Protein 4EYG (pdb70)

B-factor: mean 30.49, std 10.85, range [14.59, 88.32]

InterPro domains:
  IPR006311 Twin-arginine translocation pathway, signal sequence [PS51318] (1-27)
  IPR028081 Leucine-binding protein domain [PF13458] (31-367)
  IPR028082 Periplasmic binding protein-like I [SSF53822] (30-380)
  IPR051010 Branched-chain amino acid transport protein [PTHR30483] (6-379)

CATH classification: 3.40.50.2300 (+1 more: 3.40.50.2300)

Organism: Rhodopseudomonas palustris (strain BisB5) (NCBI:txid316057)

Nearest PDB structures (foldseek):
  3ukj-assembly1_A  TM=8.403E-01  e=2.204E-20  Rhodopseudomonas palustris HaA2
  3uk0-assembly1_A  TM=8.343E-01  e=1.217E-19  Rhodopseudomonas palustris BisB5
  7ylt-assembly2_D  TM=7.870E-01  e=9.537E-20  Variovorax paradoxus
  7ylt-assembly3_C  TM=7.802E-01  e=9.537E-20  Variovorax paradoxus
  4jb2-assembly1_A  TM=8.350E-01  e=3.717E-18  Rhodopseudomonas palustris CGA009

Secondary structure (DSSP, 8-state):
--EEEEEEEE---TTHHHHHHHHHHHHHHHHHH-SEETTEEEEEEEEE-TT-HHHHHHHHHIIIIIS--SEEEE-SSHHHHHHHHHHHHHHT--EE-----GGGGGG-TTEE-SS--HHHHHHHHHHHHHHTT--EEEEEEESSHHHHHHHHHHHHHHHHTT-EEEEEEEE-SSS---HHHHH---S-----EE--TT-TTT--HHHHTTGGGTT---EEETT--HHHHT--GGGTT-EEE---TT-----HHHHHHHHHHHSS-----HHHHHHHHHHHHHHHHTTT--SHHHHHH----EEETTEEEEE-TTT--EEEEEEEEEEEEETTEEEEEEEEEEEEE--TTT-/--EEEEEEEE---TTHHHHHHHHHHHHHHHHHH-SEETTEEEEEEEEE-TT-HHHHHHHHHHHHHTS--SEEEE-SSHHHHHHHHHHHHHHT--EE-----GGGGGG-TTEE-SS--HHHHHHHHHHHHHHTT--EEEEEEESSHHHHHHHHHHHHHHHHTT-EEEEEEEE-SSS---HHHHH---S-----EE--TT-TTT--HHHHTTGGGTT---EEETT--TTTTT--GGGTT-EEE---TT-----HHHHHHHHHHHSS-----HHHHHHHHHHHHHHHHTTT--SHHHHHH----EEETTEEEEE-TTT--EEEEEEEEEEEEETTEEEEEEEEEEEEE--TTT--

Structure (mmCIF, N/CA/C/O backbone):
data_4EYG
#
_entry.id   4EYG
#
_cell.length_a   46.871
_cell.length_b   130.541
_cell.length_c   70.388
_cell.angle_alpha   90.000
_cell.angle_beta   109.220
_cell.angle_gamma   90.000
#
_symmetry.space_group_name_H-M   'P 1 21 1'
#
loop_
_entity.id
_entity.type
_entity.pdbx_description
1 polymer 'Twin-arginine translocation pathway signal'
2 non-polymer 4-HYDROXY-3-METHOXYBENZOATE
3 non-polymer 1,2-ETHANEDIOL
4 non-polymer 'ISOPROPYL ALCOHOL'
5 water water
#
loop_
_atom_site.group_PDB
_atom_site.id
_atom_site.type_symbol
_atom_site.label_atom_id
_atom_site.label_alt_id
_atom_site.label_comp_id
_atom_site.label_asym_id
_atom_site.label_entity_id
_atom_site.label_seq_id
_atom_site.pdbx_PDB_ins_code
_atom_site.Cartn_x
_atom_site.Cartn_y
_atom_site.Cartn_z
_atom_site.occupancy
_atom_site.B_iso_or_equiv
_atom_site.auth_seq_id
_atom_site.auth_comp_id
_atom_site.auth_asym_id
_atom_site.auth_atom_id
_atom_site.pdbx_PDB_model_num
ATOM 1 N N . GLU A 1 4 ? -7.756 30.837 75.207 1.00 67.86 28 GLU A N 1
ATOM 2 C CA . GLU A 1 4 ? -8.094 29.809 76.238 1.00 74.71 28 GLU A CA 1
ATOM 3 C C . GLU A 1 4 ? -8.067 28.385 75.662 1.00 81.02 28 GLU A C 1
ATOM 4 O O . GLU A 1 4 ? -7.019 27.730 75.692 1.00 88.32 28 GLU A O 1
ATOM 10 N N . ASP A 1 5 ? -9.196 27.912 75.132 1.00 65.94 29 ASP A N 1
ATOM 11 C CA . ASP A 1 5 ? -9.292 26.548 74.611 1.00 62.00 29 ASP A CA 1
ATOM 12 C C . ASP A 1 5 ? -9.403 26.486 73.100 1.00 55.46 29 ASP A C 1
ATOM 13 O O . ASP A 1 5 ? -9.187 25.433 72.502 1.00 53.50 29 ASP A O 1
ATOM 18 N N . THR A 1 6 ? -9.755 27.605 72.484 1.00 47.88 30 THR A N 1
ATOM 19 C CA . THR A 1 6 ? -9.948 27.616 71.045 1.00 47.28 30 THR A CA 1
ATOM 20 C C . THR A 1 6 ? -8.962 28.570 70.389 1.00 45.18 30 THR A C 1
ATOM 21 O O . THR A 1 6 ? -8.462 29.492 71.021 1.00 46.51 30 THR A O 1
ATOM 25 N N . PHE A 1 7 ? -8.682 28.323 69.117 1.00 42.62 31 PHE A N 1
ATOM 26 C CA . PHE A 1 7 ? -7.816 29.179 68.321 1.00 37.96 31 PHE A CA 1
ATOM 27 C C . PHE A 1 7 ? -8.552 29.333 67.000 1.00 38.56 31 PHE A C 1
ATOM 28 O O . PHE A 1 7 ? -8.973 28.335 66.407 1.00 40.27 31 PHE A O 1
ATOM 36 N N . LYS A 1 8 ? -8.733 30.577 66.558 1.00 36.26 32 LYS A N 1
ATOM 37 C CA . LYS A 1 8 ? -9.523 30.852 65.355 1.00 33.69 32 LYS A CA 1
ATOM 38 C C . LYS A 1 8 ? -8.674 31.335 64.179 1.00 32.78 32 LYS A C 1
ATOM 39 O O . LYS A 1 8 ? -7.794 32.177 64.348 1.00 33.52 32 LYS A O 1
ATOM 45 N N . VAL A 1 9 ? -8.960 30.792 62.995 1.00 32.82 33 VAL A N 1
ATOM 46 C CA . VAL A 1 9 ? -8.352 31.234 61.740 1.00 30.64 33 VAL A CA 1
ATOM 47 C C . VAL A 1 9 ? -9.461 31.830 60.877 1.00 31.28 33 VAL A C 1
ATOM 48 O O . VAL A 1 9 ? -10.409 31.131 60.501 1.00 32.32 33 VAL A O 1
ATOM 52 N N . GLY A 1 10 ? -9.346 33.123 60.576 1.00 28.93 34 GLY A N 1
ATOM 53 C CA . GLY A 1 10 ? -10.274 33.794 59.668 1.00 26.76 34 GLY A CA 1
ATOM 54 C C . GLY A 1 10 ? -9.805 33.624 58.236 1.00 28.37 34 GLY A C 1
ATOM 55 O O . GLY A 1 10 ? -8.841 34.266 57.814 1.00 30.91 34 GLY A O 1
ATOM 56 N N . LEU A 1 11 ? -10.484 32.758 57.491 1.00 26.43 35 LEU A N 1
ATOM 57 C CA . LEU A 1 11 ? -10.062 32.404 56.132 1.00 27.60 35 LEU A CA 1
ATOM 58 C C . LEU A 1 11 ? -10.836 33.223 55.102 1.00 27.63 35 LEU A C 1
ATOM 59 O O . LEU A 1 11 ? -12.033 33.001 54.900 1.00 27.54 35 LEU A O 1
ATOM 64 N N . ILE A 1 12 ? -10.153 34.175 54.465 1.00 26.13 36 ILE A N 1
ATOM 65 C CA . ILE A 1 12 ? -10.791 35.095 53.518 1.00 25.25 36 ILE A CA 1
ATOM 66 C C . ILE A 1 12 ? -10.309 34.795 52.109 1.00 23.29 36 ILE A C 1
ATOM 67 O O . ILE A 1 12 ? -9.161 35.092 51.748 1.00 23.01 36 ILE A O 1
ATOM 72 N N . VAL A 1 13 ? -11.182 34.202 51.305 1.00 24.74 37 VAL A N 1
ATOM 73 C CA . VAL A 1 13 ? -10.774 33.734 49.972 1.00 22.90 37 VAL A CA 1
ATOM 74 C C . VAL A 1 13 ? -11.908 33.933 48.972 1.00 23.44 37 VAL A C 1
ATOM 75 O O . VAL A 1 13 ? -13.065 34.078 49.380 1.00 26.46 37 VAL A O 1
ATOM 79 N N . PRO A 1 14 ? -11.586 33.975 47.661 1.00 23.15 38 PRO A N 1
ATOM 80 C CA . PRO A 1 14 ? -12.666 34.071 46.677 1.00 24.82 38 PRO A CA 1
ATOM 81 C C . PRO A 1 14 ? -13.357 32.717 46.473 1.00 25.88 38 PRO A C 1
ATOM 82 O O . PRO A 1 14 ? -12.767 31.817 45.869 1.00 25.33 38 PRO A O 1
ATOM 94 N N . THR A 1 16 ? -16.477 32.834 45.083 1.00 30.55 40 THR A N 1
ATOM 95 C CA . THR A 1 16 ? -17.289 33.166 43.916 1.00 29.74 40 THR A CA 1
ATOM 96 C C . THR A 1 16 ? -16.498 34.140 43.041 1.00 27.87 40 THR A C 1
ATOM 97 O O . THR A 1 16 ? -15.456 34.651 43.457 1.00 28.66 40 THR A O 1
ATOM 101 N N . GLY A 1 17 ? -16.988 34.382 41.829 1.00 28.58 41 GLY A N 1
ATOM 102 C CA . GLY A 1 17 ? -16.334 35.301 40.899 1.00 27.39 41 GLY A CA 1
ATOM 103 C C . GLY A 1 17 ? -15.179 34.641 40.159 1.00 27.97 41 GLY A C 1
ATOM 104 O O . GLY A 1 17 ? -14.992 33.423 40.237 1.00 25.68 41 GLY A O 1
ATOM 105 N N . GLY A 1 18 ? -14.402 35.454 39.448 1.00 27.93 42 GLY A N 1
ATOM 106 C CA . GLY A 1 18 ? -13.327 34.971 38.568 1.00 24.97 42 GLY A CA 1
ATOM 107 C C . GLY A 1 18 ? -12.275 34.092 39.218 1.00 24.88 42 GLY A C 1
ATOM 108 O O . GLY A 1 18 ? -11.688 33.233 38.557 1.00 24.81 42 GLY A O 1
ATOM 109 N N . GLN A 1 19 ? -12.020 34.296 40.508 1.00 25.14 43 GLN A N 1
ATOM 110 C CA . GLN A 1 19 ? -11.002 33.489 41.202 1.00 23.83 43 GLN A CA 1
ATOM 111 C C . GLN A 1 19 ? -11.597 32.447 42.143 1.00 24.36 43 GLN A C 1
ATOM 112 O O . GLN A 1 19 ? -10.936 32.008 43.085 1.00 25.28 43 GLN A O 1
ATOM 118 N N . ALA A 1 20 ? -12.841 32.050 41.876 1.00 22.94 44 ALA A N 1
ATOM 119 C CA . ALA A 1 20 ? -13.507 31.026 42.674 1.00 24.17 44 ALA A CA 1
ATOM 120 C C . ALA A 1 20 ? -12.680 29.733 42.768 1.00 22.91 44 ALA A C 1
ATOM 121 O O . ALA A 1 20 ? -12.682 29.073 43.809 1.00 25.47 44 ALA A O 1
ATOM 123 N N . SER A 1 21 ? -11.973 29.371 41.696 1.00 22.81 45 SER A N 1
ATOM 124 C CA . SER A 1 21 ? -11.194 28.118 41.704 1.00 22.22 45 SER A CA 1
ATOM 125 C C . SER A 1 21 ? -10.052 28.147 42.732 1.00 23.16 45 SER A C 1
ATOM 126 O O . SER A 1 21 ? -9.666 27.096 43.264 1.00 24.32 45 SER A O 1
ATOM 129 N N . THR A 1 22 ? -9.518 29.344 43.000 1.00 22.07 46 THR A N 1
ATOM 130 C CA . THR A 1 22 ? -8.480 29.550 44.033 1.00 22.42 46 THR A CA 1
ATOM 131 C C . THR A 1 22 ? -9.040 29.332 45.441 1.00 22.77 46 THR A C 1
ATOM 132 O O . THR A 1 22 ? -8.456 28.600 46.253 1.00 21.91 46 THR A O 1
ATOM 136 N N . GLY A 1 23 ? -10.173 29.959 45.738 1.00 23.51 47 GLY A N 1
ATOM 137 C CA . GLY A 1 23 ? -10.783 29.801 47.067 1.00 22.58 47 GLY A CA 1
ATOM 138 C C . GLY A 1 23 ? -11.241 28.376 47.297 1.00 23.73 47 GLY A C 1
ATOM 139 O O . GLY A 1 23 ? -11.113 27.838 48.410 1.00 24.78 47 GLY A O 1
ATOM 140 N N . LYS A 1 24 ? -11.768 27.755 46.243 1.00 23.83 48 LYS A N 1
ATOM 141 C CA . LYS A 1 24 ? -12.199 26.353 46.327 1.00 25.96 48 LYS A CA 1
ATOM 142 C C . LYS A 1 24 ? -11.021 25.456 46.747 1.00 25.24 48 LYS A C 1
ATOM 143 O O . LYS A 1 24 ? -11.139 24.639 47.670 1.00 24.98 48 LYS A O 1
ATOM 149 N N . GLN A 1 25 ? -9.882 25.635 46.086 1.00 22.91 49 GLN A N 1
ATOM 150 C CA . GLN A 1 25 ? -8.712 24.799 46.359 1.00 23.12 49 GLN A CA 1
ATOM 151 C C . GLN A 1 25 ? -8.166 25.019 47.749 1.00 22.62 49 GLN A C 1
ATOM 152 O O . GLN A 1 25 ? -7.772 24.057 48.407 1.00 22.35 49 GLN A O 1
ATOM 158 N N . ILE A 1 26 ? -8.130 26.281 48.186 1.00 23.96 50 ILE A N 1
ATOM 159 C CA . ILE A 1 26 ? -7.580 26.617 49.502 1.00 22.64 50 ILE A CA 1
ATOM 160 C C . ILE A 1 26 ? -8.474 26.065 50.613 1.00 23.57 50 ILE A C 1
ATOM 161 O O . ILE A 1 26 ? -7.979 25.408 51.544 1.00 24.19 50 ILE A O 1
ATOM 166 N N . ASP A 1 27 ? -9.784 26.307 50.500 1.00 23.75 51 ASP A N 1
ATOM 167 C CA . ASP A 1 27 ? -10.762 25.748 51.439 1.00 25.34 51 ASP A CA 1
ATOM 168 C C . ASP A 1 27 ? -10.661 24.212 51.493 1.00 23.76 51 ASP A C 1
ATOM 169 O O . ASP A 1 27 ? -10.616 23.628 52.581 1.00 24.85 51 ASP A O 1
ATOM 174 N N . ASN A 1 28 ? -10.604 23.570 50.323 1.00 23.81 52 ASN A N 1
ATOM 175 C CA . ASN A 1 28 ? -10.472 22.110 50.229 1.00 25.71 52 ASN A CA 1
ATOM 176 C C . ASN A 1 28 ? -9.196 21.596 50.889 1.00 25.89 52 ASN A C 1
ATOM 177 O O . ASN A 1 28 ? -9.239 20.661 51.702 1.00 27.07 52 ASN A O 1
ATOM 182 N N . ALA A 1 29 ? -8.064 22.211 50.544 1.00 22.81 53 ALA A N 1
ATOM 183 C CA . ALA A 1 29 ? -6.778 21.780 51.092 1.00 24.44 53 ALA A CA 1
ATOM 184 C C . ALA A 1 29 ? -6.724 21.887 52.611 1.00 25.22 53 ALA A C 1
ATOM 185 O O . ALA A 1 29 ? -6.148 21.023 53.276 1.00 24.15 53 ALA A O 1
ATOM 187 N N . ILE A 1 30 ? -7.337 22.928 53.166 1.00 23.18 54 ILE A N 1
ATOM 188 C CA . ILE A 1 30 ? -7.338 23.099 54.625 1.00 26.00 54 ILE A CA 1
ATOM 189 C C . ILE A 1 30 ? -8.244 22.064 55.288 1.00 25.75 54 ILE A C 1
ATOM 190 O O . ILE A 1 30 ? -7.896 21.488 56.319 1.00 26.64 54 ILE A O 1
ATOM 195 N N . LYS A 1 31 ? -9.395 21.814 54.674 1.00 27.19 55 LYS A N 1
ATOM 196 C CA . LYS A 1 31 ? -10.262 20.728 55.102 1.00 28.19 55 LYS A CA 1
ATOM 197 C C . LYS A 1 31 ? -9.501 19.393 55.085 1.00 28.30 55 LYS A C 1
ATOM 198 O O . LYS A 1 31 ? -9.592 18.600 56.038 1.00 30.36 55 LYS A O 1
ATOM 204 N N . LEU A 1 32 ? -8.740 19.152 54.017 1.00 27.00 56 LEU A N 1
ATOM 205 C CA . LEU A 1 32 ? -7.987 17.896 53.892 1.00 27.52 56 LEU A CA 1
ATOM 206 C C . LEU A 1 32 ? -6.937 17.809 54.986 1.00 27.28 56 LEU A C 1
ATOM 207 O O . LEU A 1 32 ? -6.779 16.764 55.613 1.00 27.24 56 LEU A O 1
ATOM 212 N N . TYR A 1 33 ? -6.224 18.916 55.204 1.00 27.57 57 TYR A N 1
ATOM 213 C CA . TYR A 1 33 ? -5.207 18.967 56.238 1.00 25.57 57 TYR A CA 1
ATOM 214 C C . TYR A 1 33 ? -5.784 18.596 57.604 1.00 27.18 57 TYR A C 1
ATOM 215 O O . TYR A 1 33 ? -5.209 17.774 58.319 1.00 27.76 57 TYR A O 1
ATOM 224 N N . ILE A 1 34 ? -6.915 19.203 57.968 1.00 27.06 58 ILE A N 1
ATOM 225 C CA . ILE A 1 34 ? -7.530 18.959 59.288 1.00 30.58 58 ILE A CA 1
ATOM 226 C C . ILE A 1 34 ? -8.037 17.511 59.394 1.00 31.20 58 ILE A C 1
ATOM 227 O O . ILE A 1 34 ? -7.873 16.850 60.433 1.00 31.90 58 ILE A O 1
ATOM 232 N N . LYS A 1 35 ? -8.630 17.013 58.310 1.00 30.02 59 LYS A N 1
ATOM 233 C CA . LYS A 1 35 ? -9.022 15.606 58.221 1.00 33.08 59 LYS A CA 1
ATOM 234 C C . LYS A 1 35 ? -7.813 14.685 58.462 1.00 32.16 59 LYS A C 1
ATOM 235 O O . LYS A 1 35 ? -7.931 13.652 59.129 1.00 29.26 59 LYS A O 1
ATOM 241 N N . LYS A 1 3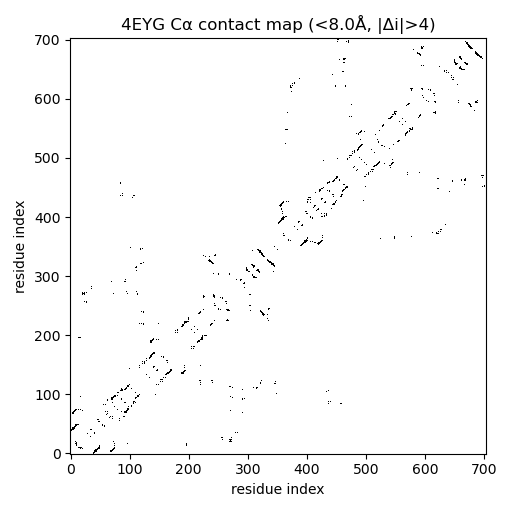6 ? -6.645 15.068 57.949 1.00 30.93 60 LYS A N 1
ATOM 242 C CA . LYS A 1 36 ? -5.476 14.189 58.056 1.00 32.01 60 LYS A CA 1
ATOM 243 C C . LYS A 1 36 ? -4.648 14.394 59.333 1.00 31.56 60 LYS A C 1
ATOM 244 O O . LYS A 1 36 ? -3.955 13.471 59.763 1.00 35.07 60 LYS A O 1
ATOM 250 N N . HIS A 1 37 ? -4.750 15.573 59.951 1.00 30.33 61 HIS A N 1
ATOM 251 C CA . HIS A 1 37 ? -3.932 15.917 61.131 1.00 32.41 61 HIS A CA 1
ATOM 252 C C . HIS A 1 37 ? -4.717 16.156 62.392 1.00 32.63 61 HIS A C 1
ATOM 253 O O . HIS A 1 37 ? -4.135 16.273 63.468 1.00 34.93 61 HIS A O 1
ATOM 260 N N . GLY A 1 38 ? -6.041 16.227 62.281 1.00 34.79 62 GLY A N 1
ATOM 261 C CA . GLY A 1 38 ? -6.900 16.561 63.421 1.00 34.97 62 GLY A CA 1
ATOM 262 C C . GLY A 1 38 ? -7.057 18.062 63.568 1.00 37.10 62 GLY A C 1
ATOM 263 O O . GLY A 1 38 ? -6.435 18.827 62.835 1.00 37.25 62 GLY A O 1
ATOM 264 N N . ASP A 1 39 ? -7.880 18.494 64.520 1.00 39.06 63 ASP A N 1
ATOM 265 C CA . ASP A 1 39 ? -8.134 19.930 64.698 1.00 42.71 63 ASP A CA 1
ATOM 266 C C . ASP A 1 39 ? -7.607 20.482 66.030 1.00 41.80 63 ASP A C 1
ATOM 267 O O . ASP A 1 39 ? -8.016 21.559 66.460 1.00 40.71 63 ASP A O 1
ATOM 272 N N . THR A 1 40 ? -6.710 19.747 66.680 1.00 40.94 64 THR A N 1
ATOM 273 C CA . THR A 1 40 ? -6.225 20.138 68.002 1.00 39.59 64 THR A CA 1
ATOM 274 C C . THR A 1 40 ? -4.704 20.192 68.057 1.00 42.79 64 THR A C 1
ATOM 275 O O . THR A 1 40 ? -4.026 19.268 67.615 1.00 43.38 64 THR A O 1
ATOM 279 N N . VAL A 1 41 ? -4.180 21.282 68.613 1.00 40.21 65 VAL A N 1
ATOM 280 C CA . VAL A 1 41 ? -2.736 21.476 68.728 1.00 46.45 65 VAL A CA 1
ATOM 281 C C . VAL A 1 41 ? -2.403 22.281 69.990 1.00 46.72 65 VAL A C 1
ATOM 282 O O . VAL A 1 41 ? -3.022 23.315 70.262 1.00 47.50 65 VAL A O 1
ATOM 286 N N . ALA A 1 42 ? -1.434 21.780 70.759 1.00 46.45 66 ALA A N 1
ATOM 287 C CA . ALA A 1 42 ? -1.002 22.391 72.020 1.00 47.69 66 ALA A CA 1
ATOM 288 C C . ALA A 1 42 ? -2.178 22.801 72.909 1.00 47.89 66 ALA A C 1
ATOM 289 O O . ALA A 1 42 ? -2.199 23.905 73.449 1.00 53.75 66 ALA A O 1
ATOM 291 N N . GLY A 1 43 ? -3.162 21.912 73.037 1.00 45.36 67 GLY A N 1
ATOM 292 C CA . GLY A 1 43 ? -4.325 22.143 73.897 1.00 43.65 67 GLY A CA 1
ATOM 293 C C . GLY A 1 43 ? -5.384 23.080 73.343 1.00 45.29 67 GLY A C 1
ATOM 294 O O . GLY A 1 43 ? -6.350 23.391 74.037 1.00 49.60 67 GLY A O 1
ATOM 295 N N . LYS A 1 44 ? -5.210 23.526 72.099 1.00 43.80 68 LYS A N 1
ATOM 296 C CA . LYS A 1 44 ? -6.150 24.450 71.450 1.00 44.71 68 LYS A CA 1
ATOM 297 C C . LYS A 1 44 ? -6.944 23.774 70.339 1.00 42.07 68 LYS A C 1
ATOM 298 O O . LYS A 1 44 ? -6.373 23.066 69.511 1.00 43.04 68 LYS A O 1
ATOM 304 N N . LYS A 1 45 ? -8.254 24.005 70.314 1.00 41.38 69 LYS A N 1
ATOM 305 C CA . LYS A 1 45 ? -9.085 23.536 69.210 1.00 41.71 69 LYS A CA 1
ATOM 306 C C . LYS A 1 45 ? -9.086 24.587 68.112 1.00 41.54 69 LYS A C 1
ATOM 307 O O . LYS A 1 45 ? -9.516 25.716 68.342 1.00 41.18 69 LYS A O 1
ATOM 313 N N . ILE A 1 46 ? -8.608 24.217 66.924 1.00 40.28 70 ILE A N 1
ATOM 314 C CA . ILE A 1 46 ? -8.560 25.141 65.782 1.00 39.22 70 ILE A CA 1
ATOM 315 C C . ILE A 1 46 ? -9.934 25.241 65.133 1.00 38.02 70 ILE A C 1
ATOM 316 O O . ILE A 1 46 ? -10.523 24.226 64.767 1.00 40.95 70 ILE A O 1
ATOM 321 N N . GLU A 1 47 ? -10.448 26.463 65.018 1.00 39.75 71 GLU A N 1
ATOM 322 C CA . GLU A 1 47 ? -11.658 26.723 64.249 1.00 37.06 71 GLU A CA 1
ATOM 323 C C . GLU A 1 47 ? -11.314 27.541 63.004 1.00 35.92 71 GLU A C 1
ATOM 324 O O . GLU A 1 47 ? -10.619 28.556 63.091 1.00 38.46 71 GLU A O 1
ATOM 330 N N . VAL A 1 48 ? -11.787 27.092 61.845 1.00 36.58 72 VAL A N 1
ATOM 331 C CA . VAL A 1 48 ? -11.603 27.851 60.602 1.00 33.17 72 VAL A CA 1
ATOM 332 C C . VAL A 1 48 ? -12.935 28.485 60.216 1.00 34.01 72 VAL A C 1
ATOM 333 O O . VAL A 1 48 ? -13.926 27.783 60.024 1.00 38.13 72 VAL A O 1
ATOM 337 N N . ILE A 1 49 ? -12.955 29.816 60.146 1.00 31.58 73 ILE A N 1
ATOM 338 C CA . ILE A 1 49 ? -14.146 30.582 59.752 1.00 32.85 73 ILE A CA 1
ATOM 339 C C . ILE A 1 49 ? -13.926 31.045 58.313 1.00 31.84 73 ILE A C 1
ATOM 340 O O . ILE A 1 49 ? -13.031 31.847 58.051 1.00 30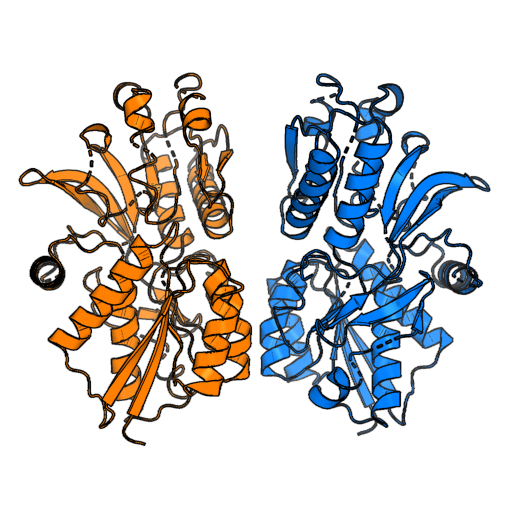.42 73 ILE A O 1
ATOM 345 N N . LEU A 1 50 ? -14.726 30.517 57.386 1.00 31.44 74 LEU A N 1
ATOM 346 C CA . LEU A 1 50 ? -14.623 30.863 55.965 1.00 31.75 74 LEU A CA 1
ATOM 347 C C . LEU A 1 50 ? -15.460 32.091 55.624 1.00 31.78 74 LEU A C 1
ATOM 348 O O . LEU A 1 50 ? -16.630 32.151 55.978 1.00 32.09 74 LEU A O 1
ATOM 353 N N . LYS A 1 51 ? -14.855 33.059 54.932 1.00 30.38 75 LYS A N 1
ATOM 354 C CA . LYS A 1 51 ? -15.572 34.226 54.397 1.00 30.30 75 LYS A CA 1
ATOM 355 C C . LYS A 1 51 ? -15.183 34.449 52.937 1.00 28.22 75 LYS A C 1
ATOM 356 O O . LYS A 1 51 ? -13.998 34.446 52.588 1.00 28.89 75 LYS A O 1
ATOM 362 N N . ASP A 1 52 ? -16.187 34.633 52.088 1.00 27.25 76 ASP A N 1
ATOM 363 C CA . ASP A 1 52 ? -15.966 34.789 50.657 1.00 27.68 76 ASP A CA 1
ATOM 364 C C . ASP A 1 52 ? -15.881 36.280 50.342 1.00 26.76 76 ASP A C 1
ATOM 365 O O . ASP A 1 52 ? -16.841 37.013 50.571 1.00 28.86 76 ASP A O 1
ATOM 370 N N . ASP A 1 53 ? -14.719 36.742 49.873 1.00 26.99 77 ASP A N 1
ATOM 371 C CA . ASP A 1 53 ? -14.564 38.155 49.496 1.00 27.16 77 ASP A CA 1
ATOM 372 C C . ASP A 1 53 ? -14.779 38.370 48.009 1.00 28.00 77 ASP A C 1
ATOM 373 O O . ASP A 1 53 ? -14.752 39.504 47.534 1.00 29.24 77 ASP A O 1
ATOM 378 N N . ALA A 1 54 ? -14.968 37.273 47.277 1.00 27.21 78 ALA A N 1
ATOM 379 C CA . ALA A 1 54 ? -15.083 37.300 45.811 1.00 28.78 78 ALA A CA 1
ATOM 380 C C . ALA A 1 54 ? -13.898 38.005 45.118 1.00 28.73 78 ALA A C 1
ATOM 381 O O . ALA A 1 54 ? -14.032 38.484 43.994 1.00 27.23 78 ALA A O 1
ATOM 383 N N . ALA A 1 55 ? -12.741 38.053 45.791 1.00 27.26 79 ALA A N 1
ATOM 384 C CA . ALA A 1 55 ? -11.534 38.729 45.285 1.00 26.63 79 ALA A CA 1
ATOM 385 C C . ALA A 1 55 ? -11.731 40.244 45.074 1.00 28.87 79 ALA A C 1
ATOM 386 O O . ALA A 1 55 ? -11.026 40.871 44.274 1.00 27.89 79 ALA A O 1
ATOM 388 N N . ILE A 1 56 ? -12.698 40.813 45.795 1.00 26.38 80 ILE A N 1
ATOM 389 C CA . ILE A 1 56 ? -12.967 42.238 45.772 1.00 27.80 80 ILE A CA 1
ATOM 390 C C . ILE A 1 56 ? -12.325 42.856 47.021 1.00 28.20 80 ILE A C 1
ATOM 391 O O . ILE A 1 56 ? -12.731 42.540 48.143 1.00 30.30 80 ILE A O 1
ATOM 396 N N . PRO A 1 57 ? -11.304 43.719 46.832 1.00 29.19 81 PRO A N 1
ATOM 397 C CA . PRO A 1 57 ? -10.519 44.230 47.964 1.00 28.83 81 PRO A CA 1
ATOM 398 C C . PRO A 1 57 ? -11.352 44.945 49.036 1.00 30.72 81 PRO A C 1
ATOM 399 O O . PRO A 1 57 ? -11.043 44.800 50.220 1.00 29.05 81 PRO A O 1
ATOM 403 N N . ASP A 1 58 ? -12.402 45.679 48.638 1.00 33.50 82 ASP A N 1
ATOM 404 C CA . ASP A 1 58 ? -13.318 46.308 49.610 1.00 36.77 82 ASP A CA 1
ATOM 405 C C . ASP A 1 58 ? -13.945 45.276 50.547 1.00 33.10 82 ASP A C 1
ATOM 406 O O . ASP A 1 58 ? -14.077 45.524 51.751 1.00 32.09 82 ASP A O 1
ATOM 411 N N . ASN A 1 59 ? -14.329 44.129 49.987 1.00 31.20 83 ASN A N 1
ATOM 412 C CA . ASN A 1 59 ? -14.877 43.026 50.775 1.00 33.04 83 ASN A CA 1
ATOM 413 C C . ASN A 1 59 ? -13.827 42.434 51.691 1.00 30.18 83 ASN A C 1
ATOM 414 O O . ASN A 1 59 ? -14.111 42.151 52.851 1.00 30.08 83 ASN A O 1
ATOM 419 N N . THR A 1 60 ? -12.614 42.251 51.168 1.00 29.07 84 THR A N 1
ATOM 420 C CA . THR A 1 60 ? -11.525 41.678 51.954 1.00 28.62 84 THR A CA 1
ATOM 421 C C . THR A 1 60 ? -11.304 42.500 53.232 1.00 30.12 84 THR A C 1
ATOM 422 O O . THR A 1 60 ? -11.203 41.946 54.332 1.00 32.76 84 THR A O 1
ATOM 426 N N . LYS A 1 61 ? -11.245 43.819 53.077 1.00 30.34 85 LYS A N 1
ATOM 427 C CA . LYS A 1 61 ? -11.038 44.729 54.204 1.00 31.63 85 LYS A CA 1
ATOM 428 C C . LYS A 1 61 ? -12.159 44.652 55.255 1.00 32.03 85 LYS A C 1
ATOM 429 O O . LYS A 1 61 ? -11.879 44.549 56.463 1.00 33.54 85 LYS A O 1
ATOM 435 N N . ARG A 1 62 ? -13.416 44.706 54.796 1.00 31.76 86 ARG A N 1
ATOM 436 C CA . ARG A 1 62 ? -14.589 44.625 55.688 1.00 34.61 86 ARG A CA 1
ATOM 437 C C . ARG A 1 62 ? -14.645 43.261 56.381 1.00 34.09 86 ARG A C 1
ATOM 438 O O . ARG A 1 62 ? -14.919 43.185 57.580 1.00 37.24 86 ARG A O 1
ATOM 446 N N . LEU A 1 63 ? -14.369 42.190 55.633 1.00 32.96 87 LEU A N 1
ATOM 447 C CA . LEU A 1 63 ? -14.389 40.853 56.220 1.00 35.05 87 LEU A CA 1
ATOM 448 C C . LEU A 1 63 ? -13.266 40.653 57.243 1.00 34.03 87 LEU A C 1
ATOM 449 O O . LEU A 1 63 ? -13.489 40.051 58.304 1.00 33.09 87 LEU A O 1
ATOM 454 N N . ALA A 1 64 ? -12.080 41.185 56.941 1.00 30.28 88 ALA A N 1
ATOM 455 C CA . ALA A 1 64 ? -10.955 41.128 57.873 1.00 32.19 88 ALA A CA 1
ATOM 456 C C . ALA A 1 64 ? -11.235 41.876 59.189 1.00 34.08 88 ALA A C 1
ATOM 457 O O . ALA A 1 64 ? -10.881 41.397 60.284 1.00 33.05 88 ALA A O 1
ATOM 459 N N . GLN A 1 65 ? -11.881 43.037 59.084 1.00 32.10 89 GLN A N 1
ATOM 460 C CA . GLN A 1 65 ? -12.260 43.807 60.267 1.00 34.39 89 GLN A CA 1
ATOM 461 C C . GLN A 1 65 ? -13.276 43.020 61.099 1.00 35.06 89 GLN A C 1
ATOM 462 O O . GLN A 1 65 ? -13.141 42.933 62.323 1.00 34.70 89 GLN A O 1
ATOM 468 N N . GLU A 1 66 ? -14.262 42.416 60.435 1.00 33.95 90 GLU A N 1
ATOM 469 C CA . GLU A 1 66 ? -15.293 41.635 61.130 1.00 38.81 90 GLU A CA 1
ATOM 470 C C . GLU A 1 66 ? -14.696 40.437 61.886 1.00 38.03 90 GLU A C 1
ATOM 471 O O . GLU A 1 66 ? -15.047 40.187 63.045 1.00 37.41 90 GLU A O 1
ATOM 477 N N . LEU A 1 67 ? -13.783 39.723 61.225 1.00 33.41 91 LEU A N 1
ATOM 478 C CA . LEU A 1 67 ? -13.120 38.552 61.800 1.00 34.64 91 LEU A CA 1
ATOM 479 C C . LEU A 1 67 ? -12.232 38.913 62.990 1.00 37.21 91 LEU A C 1
ATOM 480 O O . LEU A 1 67 ? -12.265 38.242 64.028 1.00 37.22 91 LEU A O 1
ATOM 485 N N . ILE A 1 68 ? -11.448 39.977 62.835 1.00 34.72 92 ILE A N 1
ATOM 486 C CA . ILE A 1 68 ? -10.565 40.439 63.902 1.00 36.77 92 ILE A CA 1
ATOM 487 C C . ILE A 1 68 ? -11.341 41.028 65.087 1.00 40.41 92 ILE A C 1
ATOM 488 O O . ILE A 1 68 ? -11.078 40.659 66.227 1.00 41.31 92 ILE A O 1
ATOM 493 N N . VAL A 1 69 ? -12.301 41.915 64.815 1.00 39.64 93 VAL A N 1
ATOM 494 C CA . VAL A 1 69 ? -13.012 42.641 65.872 1.00 42.86 93 VAL A CA 1
ATOM 495 C C . VAL A 1 69 ? -14.203 41.882 66.463 1.00 45.09 93 VAL A C 1
ATOM 496 O O . VAL A 1 69 ? -14.334 41.789 67.685 1.00 49.30 93 VAL A O 1
ATOM 500 N N . ASN A 1 70 ? -15.068 41.341 65.610 1.00 43.44 94 ASN A N 1
ATOM 501 C CA . ASN A 1 70 ? -16.247 40.629 66.106 1.00 47.65 94 ASN A CA 1
ATOM 502 C C . ASN A 1 70 ? -15.967 39.181 66.485 1.00 45.60 94 ASN A C 1
ATOM 503 O O . ASN A 1 70 ? -16.383 38.728 67.551 1.00 50.36 94 ASN A O 1
ATOM 508 N N . ASP A 1 71 ? -15.261 38.462 65.615 1.00 42.94 95 ASP A N 1
ATOM 509 C CA . ASP A 1 71 ? -15.005 37.040 65.834 1.00 43.58 95 ASP A CA 1
ATOM 510 C C . ASP A 1 71 ? -13.735 36.781 66.645 1.00 43.32 95 ASP A C 1
ATOM 511 O O . ASP A 1 71 ? -13.511 35.664 67.102 1.00 42.91 95 ASP A O 1
ATOM 516 N N . LYS A 1 72 ? -12.924 37.825 66.830 1.00 41.45 96 LYS A N 1
ATOM 517 C CA . LYS A 1 72 ? -11.689 37.754 67.623 1.00 39.90 96 LYS A CA 1
ATOM 518 C C . LYS A 1 72 ? -10.709 36.683 67.126 1.00 37.63 96 LYS A C 1
ATOM 519 O O . LYS A 1 72 ? -10.140 35.951 67.935 1.00 38.17 96 LYS A O 1
ATOM 525 N N . VAL A 1 73 ? -10.516 36.576 65.814 1.00 34.63 97 VAL A N 1
ATOM 526 C CA . VAL A 1 73 ? -9.612 35.546 65.274 1.00 35.34 97 VAL A CA 1
ATOM 527 C C . VAL A 1 73 ? -8.161 35.819 65.671 1.00 34.22 97 VAL A C 1
ATOM 528 O O . VAL A 1 73 ? -7.777 36.965 65.919 1.00 35.60 97 VAL A O 1
ATOM 532 N N . ASN A 1 74 ? -7.365 34.759 65.729 1.00 31.91 98 ASN A N 1
ATOM 533 C CA . ASN A 1 74 ? -5.960 34.869 66.085 1.00 32.65 98 ASN A CA 1
ATOM 534 C C . ASN A 1 74 ? -5.077 35.065 64.852 1.00 29.67 98 ASN A C 1
ATOM 535 O O . ASN A 1 74 ? -3.965 35.587 64.949 1.00 29.82 98 ASN A O 1
ATOM 540 N N . VAL A 1 75 ? -5.583 34.641 63.700 1.00 26.35 99 VAL A N 1
ATOM 541 C CA . VAL A 1 75 ? -4.849 34.704 62.438 1.00 27.14 99 VAL A CA 1
ATOM 542 C C . VAL A 1 75 ? -5.873 34.981 61.350 1.00 26.12 99 VAL A C 1
ATOM 543 O O . VAL A 1 75 ? -7.018 34.548 61.459 1.00 29.34 99 VAL A O 1
ATOM 547 N N . ILE A 1 76 ? -5.480 35.744 60.330 1.00 26.05 100 ILE A N 1
ATOM 548 C CA . ILE A 1 76 ? -6.245 35.819 59.093 1.00 24.97 100 ILE A CA 1
ATOM 549 C C . ILE A 1 76 ? -5.432 35.171 57.964 1.00 25.39 100 ILE A C 1
ATOM 550 O O . ILE A 1 76 ? -4.189 35.216 57.953 1.00 25.03 100 ILE A O 1
ATOM 555 N N . ALA A 1 77 ? -6.128 34.530 57.033 1.00 22.28 101 ALA A N 1
ATOM 556 C CA . ALA A 1 77 ? -5.443 33.731 56.030 1.00 21.74 101 ALA A CA 1
ATOM 557 C C . ALA A 1 77 ? -6.192 33.734 54.709 1.00 23.86 101 ALA A C 1
ATOM 558 O O . ALA A 1 77 ? -7.413 33.997 54.665 1.00 25.73 101 ALA A O 1
ATOM 560 N N . GLY A 1 78 ? -5.454 33.436 53.641 1.00 20.90 102 GLY A N 1
ATOM 561 C CA . GLY A 1 78 ? -6.015 33.232 52.312 1.00 23.00 102 GLY A CA 1
ATOM 562 C C . GLY A 1 78 ? -5.423 34.233 51.343 1.00 22.23 102 GLY A C 1
ATOM 563 O O . GLY A 1 78 ? -4.234 34.155 51.015 1.00 20.84 102 GLY A O 1
ATOM 564 N N . PHE A 1 79 ? -6.263 35.177 50.909 1.00 22.81 103 PHE A N 1
ATOM 565 C CA . PHE A 1 79 ? -5.864 36.308 50.041 1.00 23.21 103 PHE A CA 1
ATOM 566 C C . PHE A 1 79 ? -5.547 35.895 48.605 1.00 22.29 103 PHE A C 1
ATOM 567 O O . PHE A 1 79 ? -4.383 35.751 48.201 1.00 21.82 103 PHE A O 1
ATOM 575 N N . GLY A 1 80 ? -6.627 35.725 47.845 1.00 22.03 104 GLY A N 1
ATOM 576 C CA . GLY A 1 80 ? -6.585 35.109 46.522 1.00 22.91 104 GLY A CA 1
ATOM 577 C C . GLY A 1 80 ? -5.873 35.917 45.458 1.00 23.97 104 GLY A C 1
ATOM 578 O O . GLY A 1 80 ? -5.343 35.351 44.499 1.00 24.35 104 GLY A O 1
ATOM 579 N N . ILE A 1 81 ? -5.895 37.242 45.602 1.00 23.95 105 ILE A N 1
ATOM 580 C CA . ILE A 1 81 ? -5.206 38.137 44.676 1.00 21.93 105 ILE A CA 1
ATOM 581 C C . ILE A 1 81 ? -4.420 39.173 45.472 1.00 21.79 105 ILE A C 1
ATOM 582 O O . ILE A 1 81 ? -4.708 39.409 46.662 1.00 21.14 105 ILE A O 1
ATOM 587 N N . THR A 1 82 ? -3.422 39.768 44.824 1.00 21.64 106 THR A N 1
ATOM 588 C CA . THR A 1 82 ? -2.558 40.765 45.458 1.00 21.84 106 THR A CA 1
ATOM 589 C C . THR A 1 82 ? -3.339 41.911 46.145 1.00 21.07 106 THR A C 1
ATOM 590 O O . THR A 1 82 ? -3.086 42.214 47.322 1.00 21.39 106 THR A O 1
ATOM 594 N N . PRO A 1 83 ? -4.308 42.523 45.442 1.00 21.23 107 PRO A N 1
ATOM 595 C CA . PRO A 1 83 ? -5.069 43.596 46.096 1.00 24.48 107 PRO A CA 1
ATOM 596 C C . PRO A 1 83 ? -5.766 43.168 47.404 1.00 24.77 107 PRO A C 1
ATOM 597 O O . PRO A 1 83 ? -5.907 43.989 48.315 1.00 25.87 107 PRO A O 1
ATOM 601 N N . ALA A 1 84 ? -6.195 41.904 47.492 1.00 25.47 108 ALA A N 1
ATOM 602 C CA . ALA A 1 84 ? -6.845 41.401 48.704 1.00 24.57 108 ALA A CA 1
ATOM 603 C C . ALA A 1 84 ? -5.849 41.346 49.861 1.00 23.38 108 ALA A C 1
ATOM 604 O O . ALA A 1 84 ? -6.155 41.806 50.960 1.00 23.15 108 ALA A O 1
ATOM 606 N N . ALA A 1 85 ? -4.657 40.806 49.601 1.00 23.86 109 ALA A N 1
ATOM 607 C CA . ALA A 1 85 ? -3.585 40.769 50.606 1.00 23.18 109 ALA A CA 1
ATOM 608 C C . ALA A 1 85 ? -3.238 42.179 51.073 1.00 22.83 109 ALA A C 1
ATOM 609 O O . ALA A 1 85 ? -3.032 42.413 52.260 1.00 25.00 109 ALA A O 1
ATOM 611 N N . LEU A 1 86 ? -3.178 43.115 50.128 1.00 23.07 110 LEU A N 1
ATOM 612 C CA . LEU A 1 86 ? -2.808 44.504 50.439 1.00 24.64 110 LEU A CA 1
ATOM 613 C C . LEU A 1 86 ? -3.895 45.224 51.233 1.00 25.11 110 LEU A C 1
ATOM 614 O O . LEU A 1 86 ? -3.592 46.096 52.068 1.00 27.28 110 LEU A O 1
ATOM 619 N N . ALA A 1 87 ? -5.154 44.857 50.983 1.00 24.09 111 ALA A N 1
ATOM 620 C CA . ALA A 1 87 ? -6.279 45.499 51.658 1.00 27.66 111 ALA A CA 1
ATOM 621 C C . ALA A 1 87 ? -6.315 45.149 53.150 1.00 28.36 111 ALA A C 1
ATOM 622 O O . ALA A 1 87 ? -6.706 45.972 53.976 1.00 32.18 111 ALA A O 1
ATOM 624 N N . ALA A 1 88 ? -5.886 43.933 53.484 1.00 27.73 112 ALA A N 1
ATOM 625 C CA . ALA A 1 88 ? -5.928 43.433 54.858 1.00 26.65 112 ALA A CA 1
ATOM 626 C C . ALA A 1 88 ? -4.709 43.848 55.686 1.00 26.79 112 ALA A C 1
ATOM 627 O O . ALA A 1 88 ? -4.778 43.862 56.916 1.00 28.22 112 ALA A O 1
ATOM 629 N N . ALA A 1 89 ? -3.611 44.202 55.013 1.00 27.89 113 ALA A N 1
ATOM 630 C CA . ALA A 1 89 ? -2.322 44.465 55.678 1.00 26.34 113 ALA A CA 1
ATOM 631 C C . ALA A 1 89 ? -2.341 45.499 56.811 1.00 28.60 113 ALA A C 1
ATOM 632 O O . ALA A 1 89 ? -1.735 45.245 57.859 1.00 27.84 113 ALA A O 1
ATOM 634 N N . PRO A 1 90 ? -3.030 46.660 56.615 1.00 30.13 114 PRO A N 1
ATOM 635 C CA . PRO A 1 90 ? -3.114 47.641 57.702 1.00 30.80 114 PRO A CA 1
ATOM 636 C C . PRO A 1 90 ? -3.797 47.097 58.965 1.00 31.19 114 PRO A C 1
ATOM 637 O O . PRO A 1 90 ? -3.350 47.400 60.078 1.00 31.08 114 PRO A O 1
ATOM 641 N N . LEU A 1 91 ? -4.855 46.300 58.793 1.00 31.27 115 LEU A N 1
ATOM 642 C CA . LEU A 1 91 ? -5.577 45.710 59.931 1.00 35.34 115 LEU A CA 1
ATOM 643 C C . LEU A 1 91 ? -4.733 44.667 60.655 1.00 33.03 115 LEU A C 1
ATOM 644 O O . LEU A 1 91 ? -4.727 44.626 61.887 1.00 33.73 115 LEU A O 1
ATOM 649 N N . ALA A 1 92 ? -4.019 43.838 59.886 1.00 32.16 116 ALA A N 1
ATOM 650 C CA . ALA A 1 92 ? -3.081 42.870 60.436 1.00 30.91 116 ALA A CA 1
ATOM 651 C C . ALA A 1 92 ? -2.043 43.574 61.303 1.00 30.88 116 ALA A C 1
ATOM 652 O O . ALA A 1 92 ? -1.770 43.149 62.423 1.00 30.59 116 ALA A O 1
ATOM 654 N N . THR A 1 93 ? -1.491 44.669 60.788 1.00 30.44 117 THR A N 1
ATOM 655 C CA . THR A 1 93 ? -0.487 45.443 61.513 1.00 32.43 117 THR A CA 1
ATOM 656 C C . THR A 1 93 ? -1.063 46.078 62.779 1.00 32.72 117 THR A C 1
ATOM 657 O O . THR A 1 93 ? -0.477 45.968 63.858 1.00 31.83 117 THR A O 1
ATOM 661 N N . GLN A 1 94 ? -2.217 46.723 62.650 1.00 31.84 118 GLN A N 1
ATOM 662 C CA . GLN A 1 94 ? -2.817 47.420 63.774 1.00 33.53 118 GLN A CA 1
ATOM 663 C C . GLN A 1 94 ? -3.215 46.440 64.878 1.00 34.25 118 GLN A C 1
ATOM 664 O O . GLN A 1 94 ? -2.956 46.690 66.055 1.00 35.42 118 GLN A O 1
ATOM 670 N N . ALA A 1 95 ? -3.808 45.312 64.491 1.00 33.25 119 ALA A N 1
ATOM 671 C CA . ALA A 1 95 ? -4.306 44.331 65.457 1.00 36.42 119 ALA A CA 1
ATOM 672 C C . ALA A 1 95 ? -3.262 43.292 65.901 1.00 35.29 119 ALA A C 1
ATOM 673 O O . ALA A 1 95 ? -3.531 42.484 66.799 1.00 34.89 119 ALA A O 1
ATOM 675 N N . LYS A 1 96 ? -2.078 43.337 65.285 1.00 31.83 120 LYS A N 1
ATOM 676 C CA . LYS A 1 96 ? -0.975 42.392 65.561 1.00 32.80 120 LYS A CA 1
ATOM 677 C C . LYS A 1 96 ? -1.418 40.948 65.335 1.00 30.89 120 LYS A C 1
ATOM 678 O O . LYS A 1 96 ? -1.153 40.065 66.137 1.00 32.49 120 LYS A O 1
ATOM 684 N N . VAL A 1 97 ? -2.086 40.736 64.209 1.00 31.55 121 VAL A N 1
ATOM 685 C CA . VAL A 1 97 ? -2.645 39.447 63.830 1.00 30.63 121 VAL A CA 1
ATOM 686 C C . VAL A 1 97 ? -1.884 38.975 62.587 1.00 30.44 121 VAL A C 1
ATOM 687 O O . VAL A 1 97 ? -1.858 39.691 61.590 1.00 29.83 121 VAL A O 1
ATOM 691 N N . PRO A 1 98 ? -1.253 37.775 62.640 1.00 30.94 122 PRO A N 1
ATOM 692 C CA . PRO A 1 98 ? -0.571 37.253 61.449 1.00 27.54 122 PRO A CA 1
ATOM 693 C C . PRO A 1 98 ? -1.530 37.117 60.270 1.00 27.44 122 PRO A C 1
ATOM 694 O O . PRO A 1 98 ? -2.697 36.707 60.432 1.00 27.66 122 PRO A O 1
ATOM 698 N N . GLU A 1 99 ? -1.028 37.488 59.103 1.00 25.86 123 GLU A N 1
ATOM 699 C CA . GLU A 1 99 ? -1.773 37.422 57.854 1.00 24.92 123 GLU A CA 1
ATOM 700 C C . GLU A 1 99 ? -1.024 36.427 56.955 1.00 24.28 123 GLU A C 1
ATOM 701 O O . GLU A 1 99 ? 0.081 36.714 56.467 1.00 20.59 123 GLU A O 1
ATOM 707 N N . ILE A 1 100 ? -1.621 35.251 56.769 1.00 22.98 124 ILE A N 1
ATOM 708 C CA . ILE A 1 100 ? -0.975 34.151 56.039 1.00 23.40 124 ILE A CA 1
ATOM 709 C C . ILE A 1 100 ? -1.435 34.151 54.592 1.00 21.76 124 ILE A C 1
ATOM 710 O O . ILE A 1 100 ? -2.593 33.817 54.277 1.00 22.33 124 ILE A O 1
ATOM 715 N N . VAL A 1 101 ? -0.525 34.559 53.722 1.00 20.06 125 VAL A N 1
ATOM 716 C CA . VAL A 1 101 ? -0.826 34.700 52.302 1.00 20.55 125 VAL A CA 1
ATOM 717 C C . VAL A 1 101 ? -0.597 33.358 51.597 1.00 20.83 125 VAL A C 1
ATOM 718 O O . VAL A 1 101 ? 0.542 32.901 51.452 1.00 20.93 125 VAL A O 1
ATOM 730 N N . ALA A 1 103 ? -1.981 32.527 48.513 1.00 19.11 127 ALA A N 1
ATOM 731 C CA . ALA A 1 103 ? -2.204 32.606 47.059 1.00 18.30 127 ALA A CA 1
ATOM 732 C C . ALA A 1 103 ? -1.402 33.729 46.412 1.00 21.12 127 ALA A C 1
ATOM 733 O O . ALA A 1 103 ? -0.544 33.461 45.575 1.00 24.83 127 ALA A O 1
ATOM 735 N N . ALA A 1 104 ? -1.670 34.978 46.812 1.00 20.47 128 ALA A N 1
ATOM 736 C CA . ALA A 1 104 ? -1.126 36.165 46.130 1.00 20.49 128 ALA A CA 1
ATOM 737 C C . ALA A 1 104 ? 0.409 36.153 45.955 1.00 20.35 128 ALA A C 1
ATOM 738 O O . ALA A 1 104 ? 1.131 35.782 46.866 1.00 19.31 128 ALA A O 1
ATOM 740 N N . GLY A 1 105 ? 0.893 36.571 44.777 1.00 20.90 129 GLY A N 1
ATOM 741 C CA . GLY A 1 105 ? 2.294 36.365 44.408 1.00 20.61 129 GLY 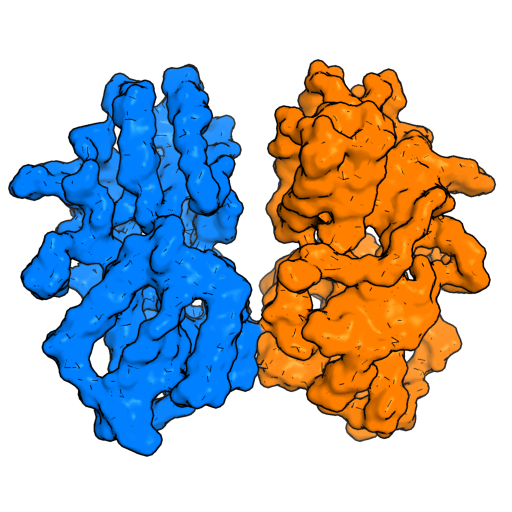A CA 1
ATOM 742 C C . GLY A 1 105 ? 3.158 37.563 44.052 1.00 21.74 129 GLY A C 1
ATOM 743 O O . GLY A 1 105 ? 4.203 37.402 43.433 1.00 24.54 129 GLY A O 1
ATOM 744 N N . THR A 1 106 ? 2.751 38.765 44.442 1.00 20.27 130 THR A N 1
ATOM 745 C CA . THR A 1 106 ? 3.547 39.961 44.145 1.00 21.08 130 THR A CA 1
ATOM 746 C C . THR A 1 106 ? 4.662 40.077 45.181 1.00 21.57 130 THR A C 1
ATOM 747 O O . THR A 1 106 ? 4.407 39.898 46.384 1.00 22.57 130 THR A O 1
ATOM 751 N N . SER A 1 107 ? 5.887 40.348 44.724 1.00 21.10 131 SER A N 1
ATOM 752 C CA . SER A 1 107 ? 7.063 40.353 45.612 1.00 24.44 131 SER A CA 1
ATOM 753 C C . SER A 1 107 ? 6.902 41.245 46.861 1.00 23.60 131 SER A C 1
ATOM 754 O O . SER A 1 107 ? 7.287 40.859 47.967 1.00 23.61 131 SER A O 1
ATOM 757 N N . ILE A 1 108 ? 6.338 42.434 46.664 1.00 23.35 132 ILE A N 1
ATOM 758 C CA . ILE A 1 108 ? 6.303 43.473 47.686 1.00 23.58 132 ILE A CA 1
ATOM 759 C C . ILE A 1 108 ? 5.330 43.208 48.854 1.00 23.63 132 ILE A C 1
ATOM 760 O O . ILE A 1 108 ? 5.429 43.837 49.916 1.00 23.44 132 ILE A O 1
ATOM 765 N N . ILE A 1 109 ? 4.424 42.250 48.675 1.00 21.46 133 ILE A N 1
ATOM 766 C CA . ILE A 1 109 ? 3.399 41.988 49.677 1.00 22.72 133 ILE A CA 1
ATOM 767 C C . ILE A 1 109 ? 3.967 41.803 51.088 1.00 22.90 133 ILE A C 1
ATOM 768 O O . ILE A 1 109 ? 3.424 42.365 52.034 1.00 22.41 133 ILE A O 1
ATOM 773 N N . THR A 1 110 ? 5.049 41.032 51.246 1.00 22.79 134 THR A N 1
ATOM 774 C CA . THR A 1 110 ? 5.586 40.779 52.605 1.00 23.78 134 THR A CA 1
ATOM 775 C C . THR A 1 110 ? 6.147 42.045 53.283 1.00 25.44 134 THR A C 1
ATOM 776 O O . THR A 1 110 ? 6.252 42.104 54.522 1.00 24.97 134 THR A O 1
ATOM 780 N N A GLU A 1 111 ? 6.498 43.046 52.473 0.50 25.33 135 GLU A N 1
ATOM 781 N N B GLU A 1 111 ? 6.500 43.046 52.476 0.50 25.62 135 GLU A N 1
ATOM 782 C CA A GLU A 1 111 ? 7.019 44.319 52.984 0.50 27.92 135 GLU A CA 1
ATOM 783 C CA B GLU A 1 111 ? 7.012 44.317 52.997 0.50 28.31 135 GLU A CA 1
ATOM 784 C C A GLU A 1 111 ? 5.911 45.247 53.491 0.50 28.07 135 GLU A C 1
ATOM 785 C C B GLU A 1 111 ? 5.908 45.259 53.477 0.50 28.25 135 GLU A C 1
ATOM 786 O O A GLU A 1 111 ? 6.193 46.271 54.117 0.50 31.31 135 GLU A O 1
ATOM 787 O O B GLU A 1 111 ? 6.190 46.302 54.071 0.50 30.50 135 GLU A O 1
ATOM 798 N N . ARG A 1 112 ? 4.656 44.886 53.235 1.00 24.97 136 ARG A N 1
ATOM 799 C CA . ARG A 1 112 ? 3.527 45.756 53.588 1.00 25.84 136 ARG A CA 1
ATOM 800 C C . ARG A 1 112 ? 2.961 45.551 54.988 1.00 26.63 136 ARG A C 1
ATOM 801 O O . ARG A 1 112 ? 2.092 46.305 55.418 1.00 26.60 136 ARG A O 1
ATOM 809 N N . SER A 1 113 ? 3.449 44.537 55.697 1.00 26.11 137 SER A N 1
ATOM 810 C CA . SER A 1 113 ? 3.121 44.357 57.116 1.00 28.03 137 SER A CA 1
ATOM 811 C C . SER A 1 113 ? 4.148 43.427 57.719 1.00 29.57 137 SER A C 1
ATOM 812 O O . SER A 1 113 ? 4.484 42.413 57.102 1.00 30.17 137 SER A O 1
ATOM 815 N N . PRO A 1 114 ? 4.637 43.750 58.928 1.00 30.09 138 PRO A N 1
ATOM 816 C CA . PRO A 1 114 ? 5.559 42.835 59.610 1.00 29.79 138 PRO A CA 1
ATOM 817 C C . PRO A 1 114 ? 4.862 41.568 60.121 1.00 29.84 138 PRO A C 1
ATOM 818 O O . PRO A 1 114 ? 5.534 40.656 60.600 1.00 33.22 138 PRO A O 1
ATOM 822 N N . TYR A 1 115 ? 3.534 41.507 59.986 1.00 29.70 139 TYR A N 1
ATOM 823 C CA . TYR A 1 115 ? 2.755 40.330 60.379 1.00 28.09 139 TYR A CA 1
ATOM 824 C C . TYR A 1 115 ? 2.363 39.411 59.210 1.00 26.10 139 TYR A C 1
ATOM 825 O O . TYR A 1 115 ? 1.721 38.385 59.416 1.00 29.03 139 TYR A O 1
ATOM 834 N N . ILE A 1 116 ? 2.760 39.767 57.991 1.00 24.18 140 ILE A N 1
ATOM 835 C CA . ILE A 1 116 ? 2.494 38.915 56.825 1.00 23.53 140 ILE A CA 1
ATOM 836 C C . ILE A 1 116 ? 3.509 37.781 56.723 1.00 24.35 140 ILE A C 1
ATOM 837 O O . ILE A 1 116 ? 4.711 38.002 56.899 1.00 26.43 140 ILE A O 1
ATOM 842 N N . VAL A 1 117 ? 3.013 36.565 56.486 1.00 22.83 141 VAL A N 1
ATOM 843 C CA . VAL A 1 117 ? 3.868 35.416 56.131 1.00 23.03 141 VAL A CA 1
ATOM 844 C C . VAL A 1 117 ? 3.245 34.753 54.896 1.00 22.86 141 VAL A C 1
ATOM 845 O O . VAL A 1 117 ? 2.015 34.662 54.795 1.00 24.37 141 VAL A O 1
ATOM 849 N N . ARG A 1 118 ? 4.078 34.320 53.948 1.00 19.70 142 ARG A N 1
ATOM 850 C CA . ARG A 1 118 ? 3.580 33.761 52.690 1.00 20.96 142 ARG A CA 1
ATOM 851 C C . ARG A 1 118 ? 3.975 32.293 52.476 1.00 20.91 142 ARG A C 1
ATOM 852 O O . ARG A 1 118 ? 5.133 31.922 52.715 1.00 22.36 142 ARG A O 1
ATOM 860 N N . THR A 1 119 ? 3.017 31.473 52.020 1.00 18.69 143 THR A N 1
ATOM 861 C CA . THR A 1 119 ? 3.261 30.042 51.742 1.00 20.18 143 THR A CA 1
ATOM 862 C C . THR A 1 119 ? 2.930 29.697 50.285 1.00 19.37 143 THR A C 1
ATOM 863 O O . THR A 1 119 ? 2.836 28.521 49.910 1.00 21.71 143 THR A O 1
ATOM 867 N N . SER A 1 120 ? 2.732 30.722 49.462 1.00 18.15 144 SER A N 1
ATOM 868 C CA . SER A 1 120 ? 2.474 30.500 48.029 1.00 17.32 144 SER A CA 1
ATOM 869 C C . SER A 1 120 ? 3.780 30.611 47.209 1.00 17.76 144 SER A C 1
ATOM 870 O O . SER A 1 120 ? 4.518 29.636 47.085 1.00 18.67 144 SER A O 1
ATOM 873 N N . PHE A 1 121 ? 4.077 31.797 46.679 1.00 17.15 145 PHE A N 1
ATOM 874 C CA . PHE A 1 121 ? 5.178 31.980 45.717 1.00 17.99 145 PHE A CA 1
ATOM 875 C C . PHE A 1 121 ? 5.290 33.465 45.478 1.00 19.16 145 PHE A C 1
ATOM 876 O O . PHE A 1 121 ? 4.408 34.230 45.907 1.00 18.95 145 PHE A O 1
ATOM 884 N N . THR A 1 122 ? 6.354 33.884 44.792 1.00 18.62 146 THR A N 1
ATOM 885 C CA . THR A 1 122 ? 6.321 35.173 44.087 1.00 18.67 146 THR A CA 1
ATOM 886 C C . THR A 1 122 ? 6.463 34.870 42.606 1.00 17.77 146 THR A C 1
ATOM 887 O O . THR A 1 122 ? 7.119 33.875 42.233 1.00 18.06 146 THR A O 1
ATOM 891 N N . LEU A 1 123 ? 5.857 35.707 41.759 1.00 19.03 147 LEU A N 1
ATOM 892 C CA . LEU A 1 123 ? 6.041 35.580 40.300 1.00 17.65 147 LEU A CA 1
ATOM 893 C C . LEU A 1 123 ? 7.504 35.651 39.893 1.00 18.28 147 LEU A C 1
ATOM 894 O O . LEU A 1 123 ? 7.916 34.964 38.958 1.00 17.65 147 LEU A O 1
ATOM 899 N N . ALA A 1 124 ? 8.290 36.463 40.599 1.00 18.61 148 ALA A N 1
ATOM 900 C CA . ALA A 1 124 ? 9.716 36.611 40.285 1.00 20.56 148 ALA A CA 1
ATOM 901 C C . ALA A 1 124 ? 10.502 35.302 40.402 1.00 19.12 148 ALA A C 1
ATOM 902 O O . ALA A 1 124 ? 11.442 35.082 39.642 1.00 19.65 148 ALA A O 1
ATOM 904 N N . GLN A 1 125 ? 10.132 34.454 41.359 1.00 18.96 149 GLN A N 1
ATOM 905 C CA . GLN A 1 125 ? 10.804 33.173 41.573 1.00 20.14 149 GLN A CA 1
ATOM 906 C C . GLN A 1 125 ? 10.770 32.310 40.304 1.00 18.71 149 GLN A C 1
ATOM 907 O O . GLN A 1 125 ? 11.789 31.728 39.909 1.00 19.62 149 GLN A O 1
ATOM 913 N N . SER A 1 126 ? 9.597 32.244 39.669 1.00 17.45 150 SER A N 1
ATOM 914 C CA . SER A 1 126 ? 9.405 31.428 38.475 1.00 18.90 150 SER A CA 1
ATOM 915 C C . SER A 1 126 ? 9.828 32.150 37.214 1.00 19.03 150 SER A C 1
ATOM 916 O O . SER A 1 126 ? 10.299 31.518 36.262 1.00 19.86 150 SER A O 1
ATOM 919 N N . SER A 1 127 ? 9.643 33.470 37.204 1.00 18.45 151 SER A N 1
ATOM 920 C CA . SER A 1 127 ? 9.874 34.257 35.991 1.00 19.33 151 SER A CA 1
ATOM 921 C C . SER A 1 127 ? 11.370 34.349 35.646 1.00 19.54 151 SER A C 1
ATOM 922 O O . SER A 1 127 ? 11.744 34.307 34.465 1.00 20.48 151 SER A O 1
ATOM 925 N N . ILE A 1 128 ? 12.234 34.415 36.655 1.00 19.49 152 ILE A N 1
ATOM 926 C CA . ILE A 1 128 ? 13.687 34.476 36.362 1.00 20.75 152 ILE A CA 1
ATOM 927 C C . ILE A 1 128 ? 14.181 33.153 35.754 1.00 22.05 152 ILE A C 1
ATOM 928 O O . ILE A 1 128 ? 15.098 33.142 34.913 1.00 22.73 152 ILE A O 1
ATOM 933 N N . ILE A 1 129 ? 13.565 32.050 36.181 1.00 20.01 153 ILE A N 1
ATOM 934 C CA . ILE A 1 129 ? 13.992 30.716 35.766 1.00 20.05 153 ILE A CA 1
ATOM 935 C C . ILE A 1 129 ? 13.582 30.448 34.316 1.00 19.69 153 ILE A C 1
ATOM 936 O O . ILE A 1 129 ? 14.400 29.986 33.512 1.00 21.09 153 ILE A O 1
ATOM 941 N N . ILE A 1 130 ? 12.328 30.755 33.975 1.00 19.16 154 ILE A N 1
ATOM 942 C CA . ILE A 1 130 ? 11.871 30.555 32.599 1.00 18.66 154 ILE A CA 1
ATOM 943 C C . ILE A 1 130 ? 12.550 31.545 31.640 1.00 20.23 154 ILE A C 1
ATOM 944 O O . ILE A 1 130 ? 12.753 31.240 30.460 1.00 19.84 154 ILE A O 1
ATOM 949 N N . GLY A 1 131 ? 12.926 32.712 32.156 1.00 21.36 155 GLY A N 1
ATOM 950 C CA . GLY A 1 131 ? 13.670 33.701 31.361 1.00 22.12 155 GLY A CA 1
ATOM 951 C C . GLY A 1 131 ? 15.050 33.180 30.979 1.00 22.24 155 GLY A C 1
ATOM 952 O O . GLY A 1 131 ? 15.432 33.215 29.802 1.00 23.23 155 GLY A O 1
ATOM 953 N N . ASP A 1 132 ? 15.796 32.695 31.973 1.00 21.69 156 ASP A N 1
ATOM 954 C CA . ASP A 1 132 ? 17.105 32.052 31.724 1.00 23.85 156 ASP A CA 1
ATOM 955 C C . ASP A 1 132 ? 16.996 30.876 30.745 1.00 23.61 156 ASP A C 1
ATOM 956 O O . ASP A 1 132 ? 17.797 30.748 29.805 1.00 24.39 156 ASP A O 1
ATOM 961 N N . TRP A 1 133 ? 16.016 30.007 30.988 1.00 21.74 157 TRP A N 1
ATOM 962 C CA . TRP A 1 133 ? 15.836 28.793 30.188 1.00 21.80 157 TRP A CA 1
ATOM 963 C C . TRP A 1 133 ? 15.569 29.109 28.722 1.00 22.59 157 TRP A C 1
ATOM 964 O O . TRP A 1 133 ? 16.164 28.490 27.823 1.00 23.15 157 TRP A O 1
ATOM 975 N N . ALA A 1 134 ? 14.683 30.079 28.469 1.00 21.03 158 ALA A N 1
ATOM 976 C CA . ALA A 1 134 ? 14.287 30.433 27.098 1.00 21.38 158 ALA A CA 1
ATOM 977 C C . ALA A 1 134 ? 15.483 30.935 26.296 1.00 24.90 158 ALA A C 1
ATOM 978 O O . ALA A 1 134 ? 15.664 30.551 25.133 1.00 26.57 158 ALA A O 1
ATOM 980 N N . ALA A 1 135 ? 16.305 31.777 26.920 1.00 25.06 159 ALA A N 1
ATOM 981 C CA . ALA A 1 135 ? 17.475 32.330 26.239 1.00 27.60 159 ALA A CA 1
ATOM 982 C C . ALA A 1 135 ? 18.504 31.234 25.932 1.00 29.83 159 ALA A C 1
ATOM 983 O O . ALA A 1 135 ? 19.056 31.175 24.827 1.00 30.49 159 ALA A O 1
ATOM 985 N N . LYS A 1 136 ? 18.739 30.358 26.905 1.00 29.40 160 LYS A N 1
ATOM 986 C CA . LYS A 1 136 ? 19.703 29.255 26.733 1.00 31.28 160 LYS A CA 1
ATOM 987 C C . LYS A 1 136 ? 19.223 28.190 25.746 1.00 28.61 160 LYS A C 1
ATOM 988 O O . LYS A 1 136 ? 20.005 27.394 25.271 1.00 32.58 160 LYS A O 1
ATOM 994 N N . ASN A 1 137 ? 17.933 28.179 25.438 1.00 27.31 161 ASN A N 1
ATOM 995 C CA . ASN A 1 137 ? 17.399 27.171 24.542 1.00 30.50 161 ASN A CA 1
ATOM 996 C C . ASN A 1 137 ? 17.012 27.679 23.149 1.00 31.97 161 ASN A C 1
ATOM 997 O O . ASN A 1 137 ? 16.066 27.190 22.530 1.00 31.75 161 ASN A O 1
ATOM 1002 N N . GLY A 1 138 ? 17.758 28.665 22.666 1.00 32.41 162 GLY A N 1
ATOM 1003 C CA . GLY A 1 138 ? 17.609 29.152 21.290 1.00 36.02 162 GLY A CA 1
ATOM 1004 C C . GLY A 1 138 ? 16.311 29.864 20.938 1.00 36.25 162 GLY A C 1
ATOM 1005 O O . GLY A 1 138 ? 16.009 30.040 19.756 1.00 38.46 162 GLY A O 1
ATOM 1006 N N . ILE A 1 139 ? 15.536 30.260 21.948 1.00 32.35 163 ILE A N 1
ATOM 1007 C CA . ILE A 1 139 ? 14.377 31.128 21.725 1.00 31.80 163 ILE A CA 1
ATOM 1008 C C . ILE A 1 139 ? 14.887 32.574 21.618 1.00 31.30 163 ILE A C 1
ATOM 1009 O O . ILE A 1 139 ? 15.446 33.109 22.571 1.00 32.42 163 ILE A O 1
ATOM 1014 N N . LYS A 1 140 ? 14.707 33.192 20.452 1.00 33.51 164 LYS A N 1
ATOM 1015 C CA . LYS A 1 140 ? 15.290 34.519 20.182 1.00 32.76 164 LYS A CA 1
ATOM 1016 C C . LYS A 1 140 ? 14.313 35.686 20.319 1.00 29.53 164 LYS A C 1
ATOM 1017 O O . LYS A 1 140 ? 14.681 36.734 20.840 1.00 30.65 164 LYS A O 1
ATOM 1023 N N . LYS A 1 141 ? 13.082 35.515 19.835 1.00 32.77 165 LYS A N 1
ATOM 1024 C CA . LYS A 1 141 ? 12.091 36.603 19.806 1.00 31.35 165 LYS A CA 1
ATOM 1025 C C . LYS A 1 141 ? 10.818 36.167 20.529 1.00 30.61 165 LYS A C 1
ATOM 1026 O O . LYS A 1 141 ? 10.235 35.128 20.193 1.00 30.21 165 LYS A O 1
ATOM 1032 N N . VAL A 1 142 ? 10.394 36.956 21.519 1.00 26.15 166 VAL A N 1
ATOM 1033 C CA . VAL A 1 142 ? 9.256 36.595 22.377 1.00 25.54 166 VAL A CA 1
ATOM 1034 C C . VAL A 1 142 ? 8.265 37.749 22.478 1.00 25.06 166 VAL A C 1
ATOM 1035 O O . VAL A 1 142 ? 8.662 38.900 22.657 1.00 25.80 166 VAL A O 1
ATOM 1039 N N . ALA A 1 143 ? 6.980 37.429 22.358 1.00 25.62 167 ALA A N 1
ATOM 1040 C CA . ALA A 1 143 ? 5.922 38.366 22.696 1.00 26.28 167 ALA A CA 1
ATOM 1041 C C . ALA A 1 143 ? 5.401 38.009 24.083 1.00 24.63 167 ALA A C 1
ATOM 1042 O O . ALA A 1 143 ? 5.281 36.829 24.421 1.00 25.99 167 ALA A O 1
ATOM 1044 N N . THR A 1 144 ? 5.085 39.015 24.888 1.00 24.89 168 THR A N 1
ATOM 1045 C CA . THR A 1 144 ? 4.545 38.750 26.217 1.00 23.30 168 THR A CA 1
ATOM 1046 C C . THR A 1 144 ? 3.043 39.071 26.278 1.00 23.62 168 THR A C 1
ATOM 1047 O O . THR A 1 144 ? 2.558 40.019 25.632 1.00 23.61 168 THR A O 1
ATOM 1051 N N . LEU A 1 145 ? 2.311 38.257 27.035 1.00 22.71 169 LEU A N 1
ATOM 1052 C CA . LEU A 1 145 ? 0.914 38.537 27.382 1.00 22.53 169 LEU A CA 1
ATOM 1053 C C . LEU A 1 145 ? 0.811 38.369 28.882 1.00 22.42 169 LEU A C 1
ATOM 1054 O O . LEU A 1 145 ? 1.044 37.269 29.402 1.00 23.78 169 LEU A O 1
ATOM 1059 N N . THR A 1 146 ? 0.482 39.448 29.587 1.00 21.07 170 THR A N 1
ATOM 1060 C CA . THR A 1 146 ? 0.420 39.380 31.053 1.00 21.75 170 THR A CA 1
ATOM 1061 C C . THR A 1 146 ? -0.797 40.122 31.597 1.00 22.61 170 THR A C 1
ATOM 1062 O O . THR A 1 146 ? -1.156 41.195 31.095 1.00 22.74 170 THR A O 1
ATOM 1066 N N A SER A 1 147 ? -1.422 39.542 32.619 0.50 21.99 171 SER A N 1
ATOM 1067 N N B SER A 1 147 ? -1.434 39.545 32.614 0.50 22.35 171 SER A N 1
ATOM 1068 C CA A SER A 1 147 ? -2.545 40.161 33.322 0.50 21.78 171 SER A CA 1
ATOM 1069 C CA B SER A 1 147 ? -2.562 40.195 33.283 0.50 22.45 171 SER A CA 1
ATOM 1070 C C A SER A 1 147 ? -2.155 41.562 33.792 0.50 22.03 171 SER A C 1
ATOM 1071 C C B SER A 1 147 ? -2.147 41.571 33.762 0.50 22.16 171 SER A C 1
ATOM 1072 O O A SER A 1 147 ? -1.068 41.749 34.347 0.50 21.85 171 SER A O 1
ATOM 1073 O O B SER A 1 147 ? -1.046 41.751 34.295 0.50 21.85 171 SER A O 1
ATOM 1078 N N . ASP A 1 148 ? -3.033 42.537 33.559 1.00 22.13 172 ASP A N 1
ATOM 1079 C CA . ASP A 1 148 ? -2.731 43.939 33.818 1.00 24.99 172 ASP A CA 1
ATOM 1080 C C . ASP A 1 148 ? -2.861 44.362 35.291 1.00 25.62 172 ASP A C 1
ATOM 1081 O O . ASP A 1 148 ? -3.650 45.250 35.620 1.00 24.56 172 ASP A O 1
ATOM 1086 N N . TYR A 1 149 ? -2.102 43.722 36.178 1.00 22.43 173 TYR A N 1
ATOM 1087 C CA . TYR A 1 149 ? -2.044 44.146 37.576 1.00 22.95 173 TYR A CA 1
ATOM 1088 C C . TYR A 1 149 ? -0.736 43.660 38.198 1.00 23.22 173 TYR A C 1
ATOM 1089 O O . TYR A 1 149 ? 0.081 43.060 37.499 1.00 21.58 173 TYR A O 1
ATOM 1098 N N . ALA A 1 150 ? -0.519 43.942 39.481 1.00 23.00 174 ALA A N 1
ATOM 1099 C CA . ALA A 1 150 ? 0.802 43.741 40.113 1.00 22.78 174 ALA A CA 1
ATOM 1100 C C . ALA A 1 150 ? 1.609 42.458 39.769 1.00 19.73 174 ALA A C 1
ATOM 1101 O O . ALA A 1 150 ? 2.781 42.564 39.392 1.00 21.84 174 ALA A O 1
ATOM 1103 N N . PRO A 1 151 ? 1.014 41.254 39.921 1.00 19.18 175 PRO A N 1
ATOM 1104 C CA . PRO A 1 151 ? 1.831 40.048 39.682 1.00 18.26 175 PRO A CA 1
ATOM 1105 C C . PRO A 1 151 ? 2.219 39.868 38.209 1.00 18.61 175 PRO A C 1
ATOM 1106 O O . PRO A 1 151 ? 3.298 39.324 37.907 1.00 19.05 175 PRO A O 1
ATOM 1110 N N . GLY A 1 152 ? 1.363 40.338 37.305 1.00 18.34 176 GLY A N 1
ATOM 1111 C CA . GLY A 1 152 ? 1.666 40.318 35.856 1.00 19.25 176 GLY A CA 1
ATOM 1112 C C . GLY A 1 152 ? 2.831 41.244 35.549 1.00 21.47 176 GLY A C 1
ATOM 1113 O O . GLY A 1 152 ? 3.698 40.926 34.717 1.00 21.32 176 GLY A O 1
ATOM 1114 N N . ASN A 1 153 ? 2.862 42.389 36.229 1.00 20.44 177 ASN A N 1
ATOM 1115 C CA . ASN A 1 153 ? 3.959 43.323 36.063 1.00 22.50 177 ASN A CA 1
ATOM 1116 C C . ASN A 1 153 ? 5.281 42.782 36.595 1.00 22.32 177 ASN A C 1
ATOM 1117 O O . ASN A 1 153 ? 6.325 42.991 35.974 1.00 22.02 177 ASN A O 1
ATOM 1122 N N . ASP A 1 154 ? 5.228 42.086 37.735 1.00 23.56 178 ASP A N 1
ATOM 1123 C CA . ASP A 1 154 ? 6.391 41.377 38.290 1.00 23.57 178 ASP A CA 1
ATOM 1124 C C . ASP A 1 154 ? 6.875 40.306 37.300 1.00 21.85 178 ASP A C 1
ATOM 1125 O O . ASP A 1 154 ? 8.070 40.211 37.013 1.00 21.17 178 ASP A O 1
ATOM 1130 N N . ALA A 1 155 ? 5.937 39.503 36.792 1.00 21.32 179 ALA A N 1
ATOM 1131 C CA . ALA A 1 155 ? 6.270 38.402 35.869 1.00 21.32 179 ALA A CA 1
ATOM 1132 C C . ALA A 1 155 ? 7.010 38.959 34.662 1.00 21.52 179 ALA A C 1
ATOM 1133 O O . ALA A 1 155 ? 8.066 38.454 34.285 1.00 20.33 179 ALA A O 1
ATOM 1135 N N . LEU A 1 156 ? 6.446 40.016 34.081 1.00 21.95 180 LEU A N 1
ATOM 1136 C CA . LEU A 1 156 ? 7.030 40.678 32.907 1.00 23.56 180 LEU A CA 1
ATOM 1137 C C . LEU A 1 156 ? 8.444 41.202 33.184 1.00 23.27 180 LEU A C 1
ATOM 1138 O O . LEU A 1 156 ? 9.363 40.922 32.415 1.00 23.15 180 LEU A O 1
ATOM 1143 N N . ALA A 1 157 ? 8.612 41.943 34.282 1.00 23.75 181 ALA A N 1
ATOM 1144 C CA . ALA A 1 157 ? 9.889 42.600 34.592 1.00 24.67 181 ALA A CA 1
ATOM 1145 C C . ALA A 1 157 ? 11.012 41.590 34.795 1.00 24.04 181 ALA A C 1
ATOM 1146 O O . ALA A 1 157 ? 12.102 41.759 34.243 1.00 23.17 181 ALA A O 1
ATOM 1148 N N . PHE A 1 158 ? 10.742 40.533 35.563 1.00 20.43 182 PHE A N 1
ATOM 1149 C CA . PHE A 1 158 ? 11.778 39.552 35.873 1.00 23.53 182 PHE A CA 1
ATOM 1150 C C . PHE A 1 158 ? 12.093 38.624 34.712 1.00 23.69 182 PHE A C 1
ATOM 1151 O O . PHE A 1 158 ? 13.264 38.254 34.493 1.00 23.90 182 PHE A O 1
ATOM 1159 N N . PHE A 1 159 ? 11.066 38.269 33.952 1.00 21.16 183 PHE A N 1
ATOM 1160 C CA . PHE A 1 159 ? 11.307 37.507 32.724 1.00 21.70 183 PHE A CA 1
ATOM 1161 C C . PHE A 1 159 ? 12.156 38.330 31.763 1.00 22.58 183 PHE A C 1
ATOM 1162 O O . PHE A 1 159 ? 13.179 37.847 31.256 1.00 24.28 183 PHE A O 1
ATOM 1170 N N . LYS A 1 160 ? 11.745 39.574 31.520 1.00 22.91 184 LYS A N 1
ATOM 1171 C CA . LYS A 1 160 ? 12.478 40.455 30.580 1.00 26.31 184 LYS A CA 1
ATOM 1172 C C . LYS A 1 160 ? 13.948 40.592 30.987 1.00 27.31 184 LYS A C 1
ATOM 1173 O O . LYS A 1 160 ? 14.857 40.473 30.148 1.00 28.75 184 LYS A O 1
ATOM 1179 N N . GLU A 1 161 ? 14.180 40.817 32.279 1.00 26.16 185 GLU A N 1
ATOM 1180 C CA . GLU A 1 161 ? 15.545 41.004 32.791 1.00 30.44 185 GLU A CA 1
ATOM 1181 C C . GLU A 1 161 ? 16.449 39.837 32.376 1.00 28.72 185 GLU A C 1
ATOM 1182 O O . GLU A 1 161 ? 17.491 40.044 31.747 1.00 28.37 185 GLU A O 1
ATOM 1188 N N . ARG A 1 162 ? 16.036 38.615 32.712 1.00 26.87 186 ARG A N 1
ATOM 1189 C CA . ARG A 1 162 ? 16.864 37.434 32.465 1.00 28.77 186 ARG A CA 1
ATOM 1190 C C . ARG A 1 162 ? 16.911 37.050 30.988 1.00 27.70 186 ARG A C 1
ATOM 1191 O O . ARG A 1 162 ? 17.971 36.692 30.468 1.00 28.07 186 ARG A O 1
ATOM 1199 N N . PHE A 1 163 ? 15.770 37.139 30.309 1.00 27.05 187 PHE A N 1
ATOM 1200 C CA . PHE A 1 163 ? 15.705 36.723 28.911 1.00 26.56 187 PHE A CA 1
ATOM 1201 C C . PHE A 1 163 ? 16.563 37.639 28.023 1.00 27.59 187 PHE A C 1
ATOM 1202 O O . PHE A 1 163 ? 17.318 37.158 27.175 1.00 31.63 187 PHE A O 1
ATOM 1210 N N . THR A 1 164 ? 16.494 38.945 28.255 1.00 25.81 188 THR A N 1
ATOM 1211 C CA . THR A 1 164 ? 17.326 39.872 27.479 1.00 31.27 188 THR A CA 1
ATOM 1212 C C . THR A 1 164 ? 18.806 39.763 27.882 1.00 32.09 188 THR A C 1
ATOM 1213 O O . THR A 1 164 ? 19.677 39.841 27.022 1.00 32.89 188 THR A O 1
ATOM 1217 N N . ALA A 1 165 ? 19.090 39.565 29.171 1.00 33.07 189 ALA A N 1
ATOM 1218 C CA . ALA A 1 165 ? 20.474 39.332 29.622 1.00 34.84 189 ALA A CA 1
ATOM 1219 C C . ALA A 1 165 ? 21.104 38.133 28.907 1.00 34.00 189 ALA A C 1
ATOM 1220 O O . ALA A 1 165 ? 22.298 38.130 28.616 1.00 35.42 189 ALA A O 1
ATOM 1222 N N . GLY A 1 166 ? 20.292 37.122 28.612 1.00 33.63 190 GLY A N 1
ATOM 1223 C CA . GLY A 1 166 ? 20.760 35.951 27.870 1.00 34.10 190 GLY A CA 1
ATOM 1224 C C . GLY A 1 166 ? 20.785 36.117 26.358 1.00 33.85 190 GLY A C 1
ATOM 1225 O O . GLY A 1 166 ? 21.097 35.175 25.633 1.00 35.55 190 GLY A O 1
ATOM 1226 N N . GLY A 1 167 ? 20.450 37.307 25.871 1.00 33.21 191 GLY A N 1
ATOM 1227 C CA . GLY A 1 167 ? 20.508 37.580 24.440 1.00 36.15 191 GLY A CA 1
ATOM 1228 C C . GLY A 1 167 ? 19.161 37.541 23.739 1.00 33.87 191 GLY A C 1
ATOM 1229 O O . GLY A 1 167 ? 19.088 37.702 22.526 1.00 35.74 191 GLY A O 1
ATOM 1230 N N . GLY A 1 168 ? 18.093 37.327 24.492 1.00 32.74 192 GLY A N 1
ATOM 1231 C CA . GLY A 1 168 ? 16.752 37.311 23.906 1.00 31.17 192 GLY A CA 1
ATOM 1232 C C . GLY A 1 168 ? 16.257 38.709 23.575 1.00 31.69 192 GLY A C 1
ATOM 1233 O O . GLY A 1 168 ? 16.803 39.690 24.068 1.00 33.77 192 GLY A O 1
ATOM 1234 N N . GLU A 1 169 ? 15.220 38.787 22.745 1.00 29.84 193 GLU A N 1
ATOM 1235 C CA . GLU A 1 169 ? 14.570 40.045 22.372 1.00 32.55 193 GLU A CA 1
ATOM 1236 C C . GLU A 1 169 ? 13.058 39.930 22.613 1.00 32.10 193 GLU A C 1
ATOM 1237 O O . GLU A 1 169 ? 12.446 38.935 22.220 1.00 32.08 193 GLU A O 1
ATOM 1243 N N . ILE A 1 170 ? 12.465 40.923 23.281 1.00 32.59 194 ILE A N 1
ATOM 1244 C CA . ILE A 1 170 ? 10.998 41.014 23.421 1.00 32.27 194 ILE A CA 1
ATOM 1245 C C . ILE A 1 170 ? 10.464 41.880 22.286 1.00 35.90 194 ILE A C 1
ATOM 1246 O O . ILE A 1 170 ? 10.827 43.051 22.176 1.00 40.39 194 ILE A O 1
ATOM 1251 N N . VAL A 1 171 ? 9.598 41.316 21.452 1.00 34.75 195 VAL A N 1
ATOM 1252 C CA . VAL A 1 171 ? 9.104 42.032 20.270 1.00 39.50 195 VAL A CA 1
ATOM 1253 C C . VAL A 1 171 ? 7.854 42.883 20.542 1.00 38.98 195 VAL A C 1
ATOM 1254 O O . VAL A 1 171 ? 7.675 43.941 19.930 1.00 38.32 195 VAL A O 1
ATOM 1258 N N . GLU A 1 172 ? 7.016 42.422 21.467 1.00 36.02 196 GLU A N 1
ATOM 1259 C CA . GLU A 1 172 ? 5.752 43.070 21.817 1.00 38.53 196 GLU A CA 1
ATOM 1260 C C . GLU A 1 172 ? 5.349 42.717 23.239 1.00 37.55 196 GLU A C 1
ATOM 1261 O O . GLU A 1 172 ? 5.508 41.565 23.651 1.00 36.68 196 GLU A O 1
ATOM 1267 N N . GLU A 1 173 ? 4.831 43.699 23.981 1.00 33.55 197 GLU A N 1
ATOM 1268 C CA . GLU A 1 173 ? 4.280 43.462 25.324 1.00 31.11 197 GLU A CA 1
ATOM 1269 C C . GLU A 1 173 ? 2.806 43.835 25.337 1.00 32.23 197 GLU A C 1
ATOM 1270 O O . GLU A 1 173 ? 2.457 44.978 25.082 1.00 39.02 197 GLU A O 1
ATOM 1276 N N . ILE A 1 174 ? 1.948 42.862 25.622 1.00 26.12 198 ILE A N 1
ATOM 1277 C CA . ILE A 1 174 ? 0.504 43.070 25.635 1.00 27.11 198 ILE A CA 1
ATOM 1278 C C . ILE A 1 174 ? -0.059 42.744 27.024 1.00 25.84 198 ILE A C 1
ATOM 1279 O O . ILE A 1 174 ? 0.309 41.747 27.613 1.00 23.54 198 ILE A O 1
ATOM 1284 N N . LYS A 1 175 ? -0.957 43.582 27.539 1.00 25.82 199 LYS A N 1
ATOM 1285 C CA . LYS A 1 175 ? -1.557 43.341 28.855 1.00 25.91 199 LYS A CA 1
ATOM 1286 C C . LYS A 1 175 ? -3.077 43.203 28.742 1.00 25.79 199 LYS A C 1
ATOM 1287 O O . LYS A 1 175 ? -3.705 43.893 27.953 1.00 26.74 199 LYS A O 1
ATOM 1293 N N . VAL A 1 176 ? -3.664 42.287 29.504 1.00 24.77 200 VAL A N 1
ATOM 1294 C CA . VAL A 1 176 ? -5.119 42.089 29.491 1.00 26.41 200 VAL A CA 1
ATOM 1295 C C . VAL A 1 176 ? -5.687 42.282 30.892 1.00 23.99 200 VAL A C 1
ATOM 1296 O O . VAL A 1 176 ? -4.994 41.991 31.855 1.00 22.97 200 VAL A O 1
ATOM 1300 N N . PRO A 1 177 ? -6.952 42.756 31.009 1.00 25.94 201 PRO A N 1
ATOM 1301 C CA . PRO A 1 177 ? -7.562 42.974 32.330 1.00 25.88 201 PRO A CA 1
ATOM 1302 C C . PRO A 1 177 ? -7.679 41.693 33.141 1.00 25.23 201 PRO A C 1
ATOM 1303 O O . PRO A 1 177 ? -7.812 40.609 32.568 1.00 24.43 201 PRO A O 1
ATOM 1307 N N . LEU A 1 178 ? -7.605 41.827 34.463 1.00 22.62 202 LEU A N 1
ATOM 1308 C CA . LEU A 1 178 ? -7.902 40.725 35.376 1.00 23.05 202 LEU A CA 1
ATOM 1309 C C . LEU A 1 178 ? -9.325 40.191 35.160 1.00 25.16 202 LEU A C 1
ATOM 1310 O O . LEU A 1 178 ? -9.536 38.969 35.055 1.00 24.96 202 LEU A O 1
ATOM 1315 N N . ALA A 1 179 ? -10.285 41.110 35.088 1.00 26.23 203 ALA A N 1
ATOM 1316 C CA . ALA A 1 179 ? -11.694 40.755 34.933 1.00 29.36 203 ALA A CA 1
ATOM 1317 C C . ALA A 1 179 ? -12.030 40.493 33.474 1.00 30.38 203 ALA A C 1
ATOM 1318 O O . ALA A 1 179 ? -11.730 41.319 32.605 1.00 32.63 203 ALA A O 1
ATOM 1320 N N . ASN A 1 180 ? -12.649 39.339 33.220 1.00 31.54 204 ASN A N 1
ATOM 1321 C CA . ASN A 1 180 ? -13.107 38.930 31.877 1.00 32.99 204 ASN A CA 1
ATOM 1322 C C . ASN A 1 180 ? -12.170 39.283 30.716 1.00 30.21 204 ASN A C 1
ATOM 1323 O O . ASN A 1 180 ? -12.573 39.979 29.793 1.00 33.91 204 ASN A O 1
ATOM 1328 N N . PRO A 1 181 ? -10.920 38.798 30.750 1.00 26.14 205 PRO A N 1
ATOM 1329 C CA . PRO A 1 181 ? -10.012 39.109 29.642 1.00 28.71 205 PRO A CA 1
ATOM 1330 C C . PRO A 1 181 ? -10.475 38.484 28.323 1.00 31.03 205 PRO A C 1
ATOM 1331 O O . PRO A 1 181 ? -11.019 37.390 28.326 1.00 30.94 205 PRO A O 1
ATOM 1335 N N . ASP A 1 182 ? -10.271 39.182 27.209 1.00 32.75 206 ASP A N 1
ATOM 1336 C CA . ASP A 1 182 ? -10.487 38.587 25.892 1.00 33.33 206 ASP A CA 1
ATOM 1337 C C . ASP A 1 182 ? -9.119 38.355 25.279 1.00 33.47 206 ASP A C 1
ATOM 1338 O O . ASP A 1 182 ? -8.365 39.304 25.014 1.00 34.25 206 ASP A O 1
ATOM 1343 N N . PHE A 1 183 ? -8.794 37.083 25.078 1.00 30.00 207 PHE A N 1
ATOM 1344 C CA . PHE A 1 183 ? -7.479 36.699 24.579 1.00 30.43 207 PHE A CA 1
ATOM 1345 C C . PHE A 1 183 ? -7.392 36.723 23.051 1.00 31.36 207 PHE A C 1
ATOM 1346 O O . PHE A 1 183 ? -6.293 36.721 22.498 1.00 31.36 207 PHE A O 1
ATOM 1354 N N . ALA A 1 184 ? -8.541 36.759 22.378 1.00 33.28 208 ALA A N 1
ATOM 1355 C CA . ALA A 1 184 ? -8.572 36.673 20.906 1.00 35.22 208 ALA A CA 1
ATOM 1356 C C . ALA A 1 184 ? -7.709 37.706 20.145 1.00 38.49 208 ALA A C 1
ATOM 1357 O O . ALA A 1 184 ? -7.017 37.330 19.194 1.00 39.09 208 ALA A O 1
ATOM 1359 N N . PRO A 1 185 ? -7.744 39.003 20.545 1.00 40.49 209 PRO A N 1
ATOM 1360 C CA . PRO A 1 185 ? -6.881 39.982 19.851 1.00 42.83 209 PRO A CA 1
ATOM 1361 C C . PRO A 1 185 ? -5.362 39.672 19.878 1.00 40.80 209 PRO A C 1
ATOM 1362 O O . PRO A 1 185 ? -4.735 39.656 18.814 1.00 46.75 209 PRO A O 1
ATOM 1366 N N . PHE A 1 186 ? -4.792 39.420 21.059 1.00 36.60 210 PHE A N 1
ATOM 1367 C CA . PHE A 1 186 ? -3.376 39.031 21.185 1.00 38.42 210 PHE A CA 1
ATOM 1368 C C . PHE A 1 186 ? -3.050 37.801 20.346 1.00 40.42 210 PHE A C 1
ATOM 1369 O O . PHE A 1 186 ? -2.009 37.743 19.683 1.00 42.40 210 PHE A O 1
ATOM 1377 N N . LEU A 1 187 ? -3.943 36.816 20.396 1.00 35.57 211 LEU A N 1
ATOM 1378 C CA . LEU A 1 187 ? -3.739 35.557 19.691 1.00 39.15 211 LEU A CA 1
ATOM 1379 C C . LEU A 1 187 ? -3.788 35.747 18.167 1.00 39.43 211 LEU A C 1
ATOM 1380 O O . LEU A 1 187 ? -3.031 35.108 17.423 1.00 37.82 211 LEU A O 1
ATOM 1385 N N . GLN A 1 188 ? -4.652 36.655 17.719 1.00 39.88 212 GLN A N 1
ATOM 1386 C CA . GLN A 1 188 ? -4.737 37.019 16.306 1.00 43.32 212 GLN A CA 1
ATOM 1387 C C . GLN A 1 188 ? -3.434 37.674 15.847 1.00 43.84 212 GLN A C 1
ATOM 1388 O O . GLN A 1 188 ? -2.892 37.324 14.793 1.00 46.66 212 GLN A O 1
ATOM 1394 N N . ARG A 1 189 ? -2.947 38.617 16.656 1.00 45.03 213 ARG A N 1
ATOM 1395 C CA . ARG A 1 189 ? -1.657 39.271 16.457 1.00 47.17 213 ARG A CA 1
ATOM 1396 C C . ARG A 1 189 ? -0.521 38.246 16.319 1.00 47.98 213 ARG A C 1
ATOM 1397 O O . ARG A 1 189 ? 0.289 38.329 15.392 1.00 51.60 213 ARG A O 1
ATOM 1413 N N . LYS A 1 191 ? -0.676 35.158 15.353 1.00 42.97 215 LYS A N 1
ATOM 1414 C CA . LYS A 1 191 ? -0.802 34.370 14.133 1.00 48.52 215 LYS A CA 1
ATOM 1415 C C . LYS A 1 191 ? -0.145 35.097 12.961 1.00 53.68 215 LYS A C 1
ATOM 1416 O O . LYS A 1 191 ? 0.484 34.467 12.101 1.00 57.67 215 LYS A O 1
ATOM 1422 N N . ASP A 1 192 ? -0.271 36.424 12.958 1.00 51.20 216 ASP A N 1
ATOM 1423 C CA . ASP A 1 192 ? 0.343 37.269 11.937 1.00 57.52 216 ASP A CA 1
ATOM 1424 C C . ASP A 1 192 ? 1.829 37.534 12.204 1.00 57.46 216 ASP A C 1
ATOM 1425 O O . ASP A 1 192 ? 2.641 37.472 11.281 1.00 64.84 216 ASP A O 1
ATOM 1430 N N . ALA A 1 193 ? 2.175 37.813 13.462 1.00 53.86 217 ALA A N 1
ATOM 1431 C CA . ALA A 1 193 ? 3.534 38.255 13.840 1.00 55.40 217 ALA A CA 1
ATOM 1432 C C . ALA A 1 193 ? 4.558 37.130 14.055 1.00 55.38 217 ALA A C 1
ATOM 1433 O O . ALA A 1 193 ? 5.767 37.361 13.955 1.00 57.60 217 ALA A O 1
ATOM 1435 N N . LYS A 1 194 ? 4.068 35.932 14.371 1.00 52.63 218 LYS A N 1
ATOM 1436 C CA . LYS A 1 194 ? 4.899 34.726 14.533 1.00 45.18 218 LYS A CA 1
ATOM 1437 C C . LYS A 1 194 ? 6.242 34.944 15.257 1.00 39.71 218 LYS A C 1
ATOM 1438 O O . LYS A 1 194 ? 7.297 34.818 14.641 1.00 39.96 218 LYS A O 1
ATOM 1444 N N . PRO A 1 195 ? 6.209 35.278 16.565 1.00 37.53 219 PRO A N 1
ATOM 1445 C CA . PRO A 1 195 ? 7.468 35.279 17.319 1.00 36.69 219 PRO A CA 1
ATOM 1446 C C . PRO A 1 195 ? 7.916 33.836 17.561 1.00 34.79 219 PRO A C 1
ATOM 1447 O O . PRO A 1 195 ? 7.163 32.915 17.257 1.00 35.91 219 PRO A O 1
ATOM 1451 N N . ASP A 1 196 ? 9.115 33.635 18.105 1.00 33.62 220 ASP A N 1
ATOM 1452 C CA . ASP A 1 196 ? 9.565 32.281 18.444 1.00 33.36 220 ASP A CA 1
ATOM 1453 C C . ASP A 1 196 ? 8.693 31.683 19.553 1.00 33.04 220 ASP A C 1
ATOM 1454 O O . ASP A 1 196 ? 8.357 30.496 19.520 1.00 33.38 220 ASP A O 1
ATOM 1459 N N . ALA A 1 197 ? 8.289 32.515 20.508 1.00 27.70 221 ALA A N 1
ATOM 1460 C CA . ALA A 1 197 ? 7.481 32.044 21.635 1.00 27.80 221 ALA A CA 1
ATOM 1461 C C . ALA A 1 197 ? 6.608 33.161 22.189 1.00 26.65 221 ALA A C 1
ATOM 1462 O O . ALA A 1 197 ? 6.907 34.342 21.979 1.00 26.11 221 ALA A O 1
ATOM 1472 N N . PHE A 1 199 ? 5.293 34.419 25.980 1.00 21.52 223 PHE A N 1
ATOM 1473 C CA . PHE A 1 199 ? 5.392 34.304 27.430 1.00 20.31 223 PHE A CA 1
ATOM 1474 C C . PHE A 1 199 ? 4.048 34.767 27.976 1.00 20.55 223 PHE A C 1
ATOM 1475 O O . PHE A 1 199 ? 3.618 35.880 27.683 1.00 22.71 223 PHE A O 1
ATOM 1483 N N . VAL A 1 200 ? 3.396 33.917 28.771 1.00 19.62 224 VAL A N 1
ATOM 1484 C CA . VAL A 1 200 ? 2.026 34.140 29.191 1.00 19.72 224 VAL A CA 1
ATOM 1485 C C . VAL A 1 200 ? 1.904 34.041 30.706 1.00 19.87 224 VAL A C 1
ATOM 1486 O O . VAL A 1 200 ? 2.208 32.990 31.285 1.00 20.53 224 VAL A O 1
ATOM 1490 N N . PHE A 1 201 ? 1.519 35.147 31.344 1.00 17.56 225 PHE A N 1
ATOM 1491 C CA . PHE A 1 201 ? 1.003 35.078 32.704 1.00 19.13 225 PHE A CA 1
ATOM 1492 C C . PHE A 1 201 ? -0.481 35.449 32.777 1.00 19.84 225 PHE A C 1
ATOM 1493 O O . PHE A 1 201 ? -0.887 36.556 32.395 1.00 19.25 225 PHE A O 1
ATOM 1501 N N . VAL A 1 202 ? -1.283 34.514 33.283 1.00 20.38 226 VAL A N 1
ATOM 1502 C CA . VAL A 1 202 ? -2.665 34.798 33.696 1.00 20.11 226 VAL A CA 1
ATOM 1503 C C . VAL A 1 202 ? -2.834 34.106 35.048 1.00 19.95 226 VAL A C 1
ATOM 1504 O O . VAL A 1 202 ? -2.139 33.127 35.308 1.00 20.30 226 VAL A O 1
ATOM 1508 N N . PRO A 1 203 ? -3.729 34.615 35.923 1.00 19.71 227 PRO A N 1
ATOM 1509 C CA . PRO A 1 203 ? -3.860 34.021 37.257 1.00 20.11 227 PRO A CA 1
ATOM 1510 C C . PRO A 1 203 ? -4.462 32.609 37.232 1.00 19.31 227 PRO A C 1
ATOM 1511 O O . PRO A 1 203 ? -5.098 32.235 36.248 1.00 19.49 227 PRO A O 1
ATOM 1515 N N . ALA A 1 204 ? -4.268 31.844 38.303 1.00 20.35 228 ALA A N 1
ATOM 1516 C CA . ALA A 1 204 ? -4.992 30.579 38.475 1.00 20.43 228 ALA A CA 1
ATOM 1517 C C . ALA A 1 204 ? -6.454 30.761 38.047 1.00 20.97 228 ALA A C 1
ATOM 1518 O O . ALA A 1 204 ? -7.097 31.771 38.381 1.00 23.04 228 ALA A O 1
ATOM 1520 N N . GLY A 1 205 ? -6.967 29.801 37.287 1.00 20.59 229 GLY A N 1
ATOM 1521 C CA . GLY A 1 205 ? -8.380 29.805 36.886 1.00 22.11 229 GLY A CA 1
ATOM 1522 C C . GLY A 1 205 ? -8.621 30.268 35.464 1.00 22.26 229 GLY A C 1
ATOM 1523 O O . GLY A 1 205 ? -9.689 30.007 34.922 1.00 27.27 229 GLY A O 1
ATOM 1524 N N . GLN A 1 206 ? -7.639 30.943 34.854 1.00 20.81 230 GLN A N 1
ATOM 1525 C CA . GLN A 1 206 ? -7.793 31.510 33.502 1.00 21.02 230 GLN A CA 1
ATOM 1526 C C . GLN A 1 206 ? -7.070 30.781 32.354 1.00 21.35 230 GLN A C 1
ATOM 1527 O O . GLN A 1 206 ? -7.359 31.037 31.178 1.00 20.77 230 GLN A O 1
ATOM 1533 N N . GLY A 1 207 ? -6.137 29.895 32.691 1.00 21.33 231 GLY A N 1
ATOM 1534 C CA . GLY A 1 207 ? -5.330 29.164 31.697 1.00 22.93 231 GLY A CA 1
ATOM 1535 C C . GLY A 1 207 ? -6.101 28.290 30.717 1.00 22.83 231 GLY A C 1
ATOM 1536 O O . GLY A 1 207 ? -5.703 28.150 29.550 1.00 22.16 231 GLY A O 1
ATOM 1537 N N . GLY A 1 208 ? -7.184 27.681 31.199 1.00 21.73 232 GLY A N 1
ATOM 1538 C CA . GLY A 1 208 ? -8.080 26.886 30.355 1.00 24.17 232 GLY A CA 1
ATOM 1539 C C . GLY A 1 208 ? -8.715 27.724 29.266 1.00 25.81 232 GLY A C 1
ATOM 1540 O O . GLY A 1 208 ? -8.752 27.312 28.099 1.00 26.81 232 GLY A O 1
ATOM 1541 N N . ASN A 1 209 ? -9.214 28.901 29.652 1.00 24.62 233 ASN A N 1
ATOM 1542 C CA . ASN A 1 209 ? -9.813 29.846 28.710 1.00 26.33 233 ASN A CA 1
ATOM 1543 C C . ASN A 1 209 ? -8.798 30.316 27.696 1.00 26.50 233 ASN A C 1
ATOM 1544 O O . ASN A 1 209 ? -9.104 30.415 26.498 1.00 25.27 233 ASN A O 1
ATOM 1549 N N . PHE A 1 210 ? -7.586 30.605 28.177 1.00 25.27 234 PHE A N 1
ATOM 1550 C CA . PHE A 1 210 ? -6.511 31.004 27.279 1.00 24.96 234 PHE A CA 1
ATOM 1551 C C . PHE A 1 210 ? -6.218 29.901 26.265 1.00 25.79 234 PHE A C 1
ATOM 1552 O O . PHE A 1 210 ? -6.156 30.168 25.050 1.00 25.33 234 PHE A O 1
ATOM 1568 N N . LYS A 1 212 ? -8.066 27.391 25.320 1.00 25.03 236 LYS A N 1
ATOM 1569 C CA . LYS A 1 212 ? -9.204 27.221 24.416 1.00 27.98 236 LYS A CA 1
ATOM 1570 C C . LYS A 1 212 ? -9.156 28.204 23.230 1.00 30.75 236 LYS A C 1
ATOM 1571 O O . LYS A 1 212 ? -9.364 27.808 22.075 1.00 32.00 236 LYS A O 1
ATOM 1577 N N . GLN A 1 213 ? -8.871 29.475 23.504 1.00 29.41 237 GLN A N 1
ATOM 1578 C CA . GLN A 1 213 ? -8.794 30.468 22.418 1.00 32.59 237 GLN A CA 1
ATOM 1579 C C . GLN A 1 213 ? -7.541 30.266 21.550 1.00 31.70 237 GLN A C 1
ATOM 1580 O O . GLN A 1 213 ? -7.583 30.446 20.329 1.00 36.08 237 GLN A O 1
ATOM 1586 N N . PHE A 1 214 ? -6.441 29.874 22.190 1.00 28.24 238 PHE A N 1
ATOM 1587 C CA . PHE A 1 214 ? -5.220 29.465 21.510 1.00 32.39 238 PHE A CA 1
ATOM 1588 C C . PHE A 1 214 ? -5.501 28.381 20.454 1.00 34.35 238 PHE A C 1
ATOM 1589 O O . PHE A 1 214 ? -5.099 28.523 19.288 1.00 34.63 238 PHE A O 1
ATOM 1597 N N . ALA A 1 215 ? -6.211 27.323 20.859 1.00 30.37 239 ALA A N 1
ATOM 1598 C CA . ALA A 1 215 ? -6.491 26.191 19.981 1.00 36.43 239 ALA A CA 1
ATOM 1599 C C . ALA A 1 215 ? -7.523 26.568 18.923 1.00 39.28 239 ALA A C 1
ATOM 1600 O O . ALA A 1 215 ? -7.440 26.112 17.779 1.00 42.16 239 ALA A O 1
ATOM 1602 N N . GLU A 1 216 ? -8.482 27.413 19.298 1.00 38.74 240 GLU A N 1
ATOM 1603 C CA . GLU A 1 216 ? -9.482 27.906 18.352 1.00 44.26 240 GLU A CA 1
ATOM 1604 C C . GLU A 1 216 ? -8.861 28.741 17.235 1.00 46.09 240 GLU A C 1
ATOM 1605 O O . GLU A 1 216 ? -9.308 28.677 16.096 1.00 45.89 240 GLU A O 1
ATOM 1611 N N . ARG A 1 217 ? -7.826 29.513 17.557 1.00 47.24 241 ARG A N 1
ATOM 1612 C CA . ARG A 1 217 ? -7.155 30.332 16.546 1.00 49.16 241 ARG A CA 1
ATOM 1613 C C . ARG A 1 217 ? -6.067 29.562 15.794 1.00 48.30 241 ARG A C 1
ATOM 1614 O O . ARG A 1 217 ? -5.395 30.120 14.932 1.00 53.01 241 ARG A O 1
ATOM 1622 N N . GLY A 1 218 ? -5.917 28.278 16.120 1.00 51.31 242 GLY A N 1
ATOM 1623 C CA . GLY A 1 218 ? -5.057 27.353 15.372 1.00 54.54 242 GLY A CA 1
ATOM 1624 C C . GLY A 1 218 ? -3.573 27.442 15.682 1.00 51.35 242 GLY A C 1
ATOM 1625 O O . GLY A 1 218 ? -2.738 26.961 14.912 1.00 51.94 242 GLY A O 1
ATOM 1626 N N . LEU A 1 219 ? -3.239 28.033 16.824 1.00 46.71 243 LEU A N 1
ATOM 1627 C CA . LEU A 1 219 ? -1.855 28.372 17.120 1.00 42.88 243 LEU A CA 1
ATOM 1628 C C . LEU A 1 219 ? -0.970 27.189 17.537 1.00 44.32 243 LEU A C 1
ATOM 1629 O O . LEU A 1 219 ? 0.255 27.287 17.522 1.00 41.35 243 LEU A O 1
ATOM 1634 N N . ASP A 1 220 ? -1.582 26.060 17.872 1.00 46.39 244 ASP A N 1
ATOM 1635 C CA . ASP A 1 220 ? -0.813 24.856 18.170 1.00 44.71 244 ASP A CA 1
ATOM 1636 C C . ASP A 1 220 ? -0.184 24.280 16.906 1.00 45.19 244 ASP A C 1
ATOM 1637 O O . ASP A 1 220 ? 0.715 23.450 16.987 1.00 47.35 244 ASP A O 1
ATOM 1642 N N . LYS A 1 221 ? -0.646 24.732 15.743 1.00 44.10 245 LYS A N 1
ATOM 1643 C CA . LYS A 1 221 ? -0.028 24.334 14.476 1.00 49.91 245 LYS A CA 1
ATOM 1644 C C . LYS A 1 221 ? 0.951 25.379 13.913 1.00 52.04 245 LYS A C 1
ATOM 1645 O O . LYS A 1 221 ? 1.502 25.189 12.834 1.00 59.55 245 LYS A O 1
ATOM 1651 N N . SER A 1 222 ? 1.187 26.458 14.660 1.00 49.37 246 SER A N 1
ATOM 1652 C CA . SER A 1 222 ? 1.993 27.599 14.182 1.00 46.61 246 SER A CA 1
ATOM 1653 C C . SER A 1 222 ? 3.504 27.502 14.443 1.00 45.95 246 SER A C 1
ATOM 1654 O O . SER A 1 222 ? 4.290 28.279 13.880 1.00 41.62 246 SER A O 1
ATOM 1657 N N . GLY A 1 223 ? 3.913 26.584 15.314 1.00 40.13 247 GLY A N 1
ATOM 1658 C CA . GLY A 1 223 ? 5.312 26.529 15.741 1.00 42.21 247 GLY A CA 1
ATOM 1659 C C . GLY A 1 223 ? 5.708 27.633 16.719 1.00 41.25 247 GLY A C 1
ATOM 1660 O O . GLY A 1 223 ? 6.887 27.776 17.049 1.00 45.94 247 GLY A O 1
ATOM 1661 N N . ILE A 1 224 ? 4.746 28.427 17.181 1.00 36.71 248 ILE A N 1
ATOM 1662 C CA . ILE A 1 224 ? 5.029 29.376 18.271 1.00 39.28 248 ILE A CA 1
ATOM 1663 C C . ILE A 1 224 ? 4.947 28.615 19.598 1.00 35.66 248 ILE A C 1
ATOM 1664 O O . ILE A 1 224 ? 3.908 28.045 19.915 1.00 36.60 248 ILE A O 1
ATOM 1669 N N . LYS A 1 225 ? 6.046 28.587 20.353 1.00 35.42 249 LYS A N 1
ATOM 1670 C CA . LYS A 1 225 ? 6.051 27.925 21.665 1.00 34.76 249 LYS A CA 1
ATOM 1671 C C . LYS A 1 225 ? 5.333 28.805 22.703 1.00 33.60 249 LYS A C 1
ATOM 1672 O O . LYS A 1 225 ? 5.348 30.034 22.605 1.00 31.07 249 LYS A O 1
ATOM 1678 N N . VAL A 1 226 ? 4.686 28.161 23.671 1.00 30.41 250 VAL A N 1
ATOM 1679 C CA . VAL A 1 226 ? 4.135 28.831 24.845 1.00 24.90 250 VAL A CA 1
ATOM 1680 C C . VAL A 1 226 ? 5.044 28.526 26.023 1.00 23.26 250 VAL A C 1
ATOM 1681 O O . VAL A 1 226 ? 5.312 27.354 26.319 1.00 21.38 250 VAL A O 1
ATOM 1685 N N . ILE A 1 227 ? 5.517 29.591 26.676 1.00 22.23 251 ILE A N 1
ATOM 1686 C CA . ILE A 1 227 ? 6.309 29.499 27.902 1.00 19.89 251 ILE A CA 1
ATOM 1687 C C . ILE A 1 227 ? 5.732 30.456 28.974 1.00 21.64 251 ILE A C 1
ATOM 1688 O O . ILE A 1 227 ? 4.911 31.340 28.672 1.00 21.70 251 ILE A O 1
ATOM 1693 N N . GLY A 1 228 ? 6.139 30.271 30.228 1.00 19.32 252 GLY A N 1
ATOM 1694 C CA . GLY A 1 228 ? 5.747 31.225 31.262 1.00 20.21 252 GLY A CA 1
ATOM 1695 C C . GLY A 1 228 ? 5.992 30.677 32.642 1.00 18.06 252 GLY A C 1
ATOM 1696 O O . GLY A 1 228 ? 6.549 29.572 32.772 1.00 17.41 252 GLY A O 1
ATOM 1697 N N . PRO A 1 229 ? 5.599 31.445 33.684 1.00 16.29 253 PRO A N 1
ATOM 1698 C CA . PRO A 1 229 ? 5.468 30.839 35.009 1.00 17.14 253 PRO A CA 1
ATOM 1699 C C . PRO A 1 229 ? 4.313 29.824 34.939 1.00 17.97 253 PRO A C 1
ATOM 1700 O O . PRO A 1 229 ? 3.565 29.824 33.950 1.00 18.78 253 PRO A O 1
ATOM 1704 N N . GLY A 1 230 ? 4.182 28.948 35.936 1.00 18.16 254 GLY A N 1
ATOM 1705 C CA . GLY A 1 230 ? 3.235 27.840 35.836 1.00 16.93 254 GLY A CA 1
ATOM 1706 C C . GLY A 1 230 ? 1.753 28.160 35.981 1.00 18.59 254 GLY A C 1
ATOM 1707 O O . GLY A 1 230 ? 0.911 27.256 35.838 1.00 19.06 254 GLY A O 1
ATOM 1708 N N . ASP A 1 231 ? 1.416 29.421 36.256 1.00 19.47 255 ASP A N 1
ATOM 1709 C CA . ASP A 1 231 ? 0.024 29.782 36.545 1.00 17.90 255 ASP A CA 1
ATOM 1710 C C . ASP A 1 231 ? -0.912 29.414 35.407 1.00 19.11 255 ASP A C 1
ATOM 1711 O O . ASP A 1 231 ? -1.997 28.883 35.655 1.00 19.39 255 ASP A O 1
ATOM 1716 N N . VAL A 1 232 ? -0.495 29.681 34.164 1.00 20.16 256 VAL A N 1
ATOM 1717 C CA . VAL A 1 232 ? -1.315 29.337 32.980 1.00 19.95 256 VAL A CA 1
ATOM 1718 C C . VAL A 1 232 ? -1.576 27.812 32.866 1.00 19.86 256 VAL A C 1
ATOM 1719 O O . VAL A 1 232 ? -2.668 27.397 32.469 1.00 22.17 256 VAL A O 1
ATOM 1731 N N . ASP A 1 234 ? -2.076 25.687 35.307 1.00 20.31 258 ASP A N 1
ATOM 1732 C CA . ASP A 1 234 ? -2.701 25.334 36.583 1.00 20.11 258 ASP A CA 1
ATOM 1733 C C . ASP A 1 234 ? -3.203 23.881 36.596 1.00 20.85 258 ASP A C 1
ATOM 1734 O O . ASP A 1 234 ? -4.120 23.524 35.831 1.00 20.05 258 ASP A O 1
ATOM 1739 N N . ASP A 1 235 ? -2.622 23.055 37.472 1.00 19.93 259 ASP A N 1
ATOM 1740 C CA . ASP A 1 235 ? -3.089 21.664 37.636 1.00 20.16 259 ASP A CA 1
ATOM 1741 C C . ASP A 1 235 ? -4.576 21.509 37.948 1.00 20.07 259 ASP A C 1
ATOM 1742 O O . ASP A 1 235 ? -5.148 20.460 37.661 1.00 21.59 259 ASP A O 1
ATOM 1747 N N . ASP A 1 236 ? -5.193 22.535 38.535 1.00 18.70 260 ASP A N 1
ATOM 1748 C CA . ASP A 1 236 ? -6.636 22.519 38.776 1.00 21.17 260 ASP A CA 1
ATOM 1749 C C . ASP A 1 236 ? -7.412 22.495 37.455 1.00 22.03 260 ASP A C 1
ATOM 1750 O O . ASP A 1 236 ? -8.569 22.086 37.421 1.00 24.53 260 ASP A O 1
ATOM 1755 N N . LEU A 1 237 ? -6.754 22.926 36.379 1.00 22.34 261 LEU A N 1
ATOM 1756 C CA . LEU A 1 237 ? -7.363 23.093 35.051 1.00 22.17 261 LEU A CA 1
ATOM 1757 C C . LEU A 1 237 ? -6.836 22.144 33.974 1.00 22.20 261 LEU A C 1
ATOM 1758 O O . LEU A 1 237 ? -7.490 21.985 32.933 1.00 22.07 261 LEU A O 1
ATOM 1763 N N A LEU A 1 238 ? -5.674 21.531 34.216 0.50 22.07 262 LEU A N 1
ATOM 1764 N N B LEU A 1 238 ? -5.669 21.534 34.205 0.50 22.27 262 LEU A N 1
ATOM 1765 C CA A LEU A 1 238 ? -4.998 20.719 33.197 0.50 22.86 262 LEU A CA 1
ATOM 1766 C CA B LEU A 1 238 ? -5.000 20.732 33.168 0.50 23.26 262 LEU A CA 1
ATOM 1767 C C A LEU A 1 238 ? -5.864 19.613 32.603 0.50 23.52 262 LEU A C 1
ATOM 1768 C C B LEU A 1 238 ? -5.861 19.605 32.597 0.50 23.68 262 LEU A C 1
ATOM 1769 O O A LEU A 1 238 ? -5.799 19.364 31.389 0.50 23.08 262 LEU A O 1
ATOM 1770 O O B LEU A 1 238 ? -5.791 19.334 31.388 0.50 23.41 262 LEU A O 1
ATOM 1779 N N . ASN A 1 239 ? -6.664 18.967 33.458 1.00 22.25 263 ASN A N 1
ATOM 1780 C CA . ASN A 1 239 ? -7.628 17.917 33.043 1.00 28.98 263 ASN A CA 1
ATOM 1781 C C . ASN A 1 239 ? -8.660 18.334 32.009 1.00 28.44 263 ASN A C 1
ATOM 1782 O O . ASN A 1 239 ? -9.242 17.475 31.349 1.00 32.21 263 ASN A O 1
ATOM 1787 N N . SER A 1 240 ? -8.932 19.630 31.916 1.00 27.22 264 SER A N 1
ATOM 1788 C CA . SER A 1 240 ? -9.970 20.125 31.018 1.00 27.82 264 SER A CA 1
ATOM 1789 C C . SER A 1 240 ? -9.379 20.602 29.692 1.00 27.16 264 SER A C 1
ATOM 1790 O O . SER A 1 240 ? -10.109 20.978 28.786 1.00 28.56 264 SER A O 1
ATOM 1801 N N . GLY A 1 242 ? -7.090 20.431 26.052 1.00 27.69 266 GLY A N 1
ATOM 1802 C CA . GLY A 1 242 ? -6.869 19.494 24.945 1.00 29.00 266 GLY A CA 1
ATOM 1803 C C . GLY A 1 242 ? -5.404 19.335 24.569 1.00 26.02 266 GLY A C 1
ATOM 1804 O O . GLY A 1 242 ? -4.494 19.842 25.251 1.00 25.59 266 GLY A O 1
ATOM 1805 N N . ASP A 1 243 ? -5.178 18.636 23.465 1.00 25.10 267 ASP A N 1
ATOM 1806 C CA . ASP A 1 243 ? -3.827 18.334 23.003 1.00 27.02 267 ASP A CA 1
ATOM 1807 C C . ASP A 1 243 ? -2.971 19.569 22.634 1.00 24.87 267 ASP A C 1
ATOM 1808 O O . ASP A 1 243 ? -1.749 19.465 22.566 1.00 22.79 267 ASP A O 1
ATOM 1813 N N . ALA A 1 244 ? -3.593 20.730 22.417 1.00 26.14 268 ALA A N 1
ATOM 1814 C CA . ALA A 1 244 ? -2.829 21.971 22.150 1.00 27.04 268 ALA A CA 1
ATOM 1815 C C . ALA A 1 244 ? -1.867 22.341 23.285 1.00 25.05 268 ALA A C 1
ATOM 1816 O O . ALA A 1 244 ? -0.878 23.057 23.066 1.00 26.68 268 ALA A O 1
ATOM 1818 N N . ALA A 1 245 ? -2.163 21.871 24.495 1.00 22.35 269 ALA A N 1
ATOM 1819 C CA . ALA A 1 245 ? -1.315 22.159 25.658 1.00 21.43 269 ALA A CA 1
ATOM 1820 C C . ALA A 1 245 ? -0.059 21.281 25.714 1.00 21.41 269 ALA A C 1
ATOM 1821 O O . ALA A 1 245 ? 0.882 21.599 26.447 1.00 20.45 269 ALA A O 1
ATOM 1823 N N . LEU A 1 246 ? -0.039 20.182 24.958 1.00 22.62 270 LEU A N 1
ATOM 1824 C CA . LEU A 1 246 ? 1.142 19.309 24.945 1.00 22.11 270 LEU A CA 1
ATOM 1825 C C . LEU A 1 246 ? 2.386 20.106 24.579 1.00 21.79 270 LEU A C 1
ATOM 1826 O O . LEU A 1 246 ? 2.376 20.852 23.610 1.00 22.58 270 LEU A O 1
ATOM 1831 N N . GLY A 1 247 ? 3.455 19.965 25.359 1.00 23.18 271 GLY A N 1
ATOM 1832 C CA . GLY A 1 247 ? 4.695 20.683 25.050 1.00 21.75 271 GLY A CA 1
ATOM 1833 C C . GLY A 1 247 ? 4.847 22.094 25.601 1.00 21.20 271 GLY A C 1
ATOM 1834 O O . GLY A 1 247 ? 5.891 22.705 25.416 1.00 23.74 271 GLY A O 1
ATOM 1835 N N . VAL A 1 248 ? 3.840 22.630 26.284 1.00 21.13 272 VAL A N 1
ATOM 1836 C CA . VAL A 1 248 ? 4.008 23.936 26.941 1.00 18.82 272 VAL A CA 1
ATOM 1837 C C . VAL A 1 248 ? 5.054 23.796 28.050 1.00 19.25 272 VAL A C 1
ATOM 1838 O O . VAL A 1 248 ? 4.973 22.868 28.861 1.00 21.65 272 VAL A O 1
ATOM 1842 N N . VAL A 1 249 ? 6.021 24.713 28.082 1.00 17.09 273 VAL A N 1
ATOM 1843 C CA . VAL A 1 249 ? 7.107 24.684 29.065 1.00 17.91 273 VAL A CA 1
ATOM 1844 C C . VAL A 1 249 ? 6.927 25.845 30.069 1.00 17.71 273 VAL A C 1
ATOM 1845 O O . VAL A 1 249 ? 6.868 27.019 29.686 1.00 15.54 273 VAL A O 1
ATOM 1849 N N . THR A 1 250 ? 6.814 25.506 31.354 1.00 17.92 274 THR A N 1
ATOM 1850 C CA . THR A 1 250 ? 6.649 26.521 32.393 1.00 17.08 274 THR A CA 1
ATOM 1851 C C . THR A 1 250 ? 7.583 26.259 33.567 1.00 17.38 274 THR A C 1
ATOM 1852 O O . THR A 1 250 ? 7.979 25.119 33.813 1.00 17.38 274 THR A O 1
ATOM 1856 N N . ALA A 1 251 ? 7.931 27.322 34.282 1.00 16.92 275 ALA A N 1
ATOM 1857 C CA . ALA A 1 251 ? 8.617 27.181 35.566 1.00 18.31 275 ALA A CA 1
ATOM 1858 C C . ALA A 1 251 ? 7.620 27.429 36.698 1.00 17.95 275 ALA A C 1
ATOM 1859 O O . ALA A 1 251 ? 6.831 28.379 36.638 1.00 17.52 275 ALA A O 1
ATOM 1861 N N . HIS A 1 252 ? 7.649 26.587 37.732 1.00 18.20 276 HIS A N 1
ATOM 1862 C CA . HIS A 1 252 ? 6.761 26.792 38.874 1.00 18.08 276 HIS A CA 1
ATOM 1863 C C . HIS A 1 252 ? 7.203 26.070 40.110 1.00 19.09 276 HIS A C 1
ATOM 1864 O O . HIS A 1 252 ? 8.081 25.199 40.054 1.00 19.68 276 HIS A O 1
ATOM 1879 N N . TYR A 1 254 ? 5.115 24.184 42.055 1.00 16.75 278 TYR A N 1
ATOM 1880 C CA . TYR A 1 254 ? 4.339 22.955 42.284 1.00 17.08 278 TYR A CA 1
ATOM 1881 C C . TYR A 1 254 ? 3.833 22.303 41.009 1.00 17.84 278 TYR A C 1
ATOM 1882 O O . TYR A 1 254 ? 3.347 22.982 40.101 1.00 18.07 278 TYR A O 1
ATOM 1891 N N . SER A 1 255 ? 3.962 20.981 40.947 1.00 16.06 279 SER A N 1
ATOM 1892 C CA . SER A 1 255 ? 3.275 20.197 39.937 1.00 16.86 279 SER A CA 1
ATOM 1893 C C . SER A 1 255 ? 2.608 19.034 40.629 1.00 16.90 279 SER A C 1
ATOM 1894 O O . SER A 1 255 ? 3.198 18.415 41.506 1.00 17.58 279 SER A O 1
ATOM 1897 N N . ALA A 1 256 ? 1.372 18.738 40.242 1.00 17.19 280 ALA A N 1
ATOM 1898 C CA . ALA A 1 256 ? 0.701 17.546 40.757 1.00 19.02 280 ALA A CA 1
ATOM 1899 C C . ALA A 1 256 ? 1.468 16.252 40.407 1.00 19.23 280 ALA A C 1
ATOM 1900 O O . ALA A 1 256 ? 1.235 15.205 41.036 1.00 20.28 280 ALA A O 1
ATOM 1902 N N . ALA A 1 257 ? 2.345 16.321 39.396 1.00 17.02 281 ALA A N 1
ATOM 1903 C CA . ALA A 1 257 ? 3.221 15.193 39.017 1.00 19.40 281 ALA A CA 1
ATOM 1904 C C . ALA A 1 257 ? 4.583 15.165 39.744 1.00 19.06 281 ALA A C 1
ATOM 1905 O O . ALA A 1 257 ? 5.449 14.346 39.411 1.00 19.86 281 ALA A O 1
ATOM 1907 N N . HIS A 1 258 ? 4.789 16.048 40.726 1.00 17.65 282 HIS A N 1
ATOM 1908 C CA . HIS A 1 258 ? 6.041 15.998 41.515 1.00 19.78 282 HIS A CA 1
ATOM 1909 C C . HIS A 1 258 ? 6.198 14.614 42.112 1.00 20.03 282 HIS A C 1
ATOM 1910 O O . HIS A 1 258 ? 5.254 14.110 42.719 1.00 21.14 282 HIS A O 1
ATOM 1917 N N . PRO A 1 259 ? 7.374 13.966 41.919 1.00 22.17 283 PRO A N 1
ATOM 1918 C CA . PRO A 1 259 ? 7.431 12.518 42.208 1.00 25.15 283 PRO A CA 1
ATOM 1919 C C . PRO A 1 259 ? 7.730 12.060 43.651 1.00 27.66 283 PRO A C 1
ATOM 1920 O O . PRO A 1 259 ? 8.027 10.884 43.860 1.00 38.66 283 PRO A O 1
ATOM 1924 N N . SER A 1 260 ? 7.606 12.938 44.633 1.00 22.80 284 SER A N 1
ATOM 1925 C CA . SER A 1 260 ? 7.925 12.569 46.017 1.00 24.70 284 SER A CA 1
ATOM 1926 C C . SER A 1 260 ? 6.837 11.699 46.652 1.00 25.14 284 SER A C 1
ATOM 1927 O O . SER A 1 260 ? 5.658 11.743 46.236 1.00 21.73 284 SER A O 1
ATOM 1930 N N . ALA A 1 261 ? 7.229 10.928 47.671 1.00 24.79 285 ALA A N 1
ATOM 1931 C CA . ALA A 1 261 ? 6.267 10.131 48.436 1.00 27.45 285 ALA A CA 1
ATOM 1932 C C . ALA A 1 261 ? 5.165 11.030 49.037 1.00 26.79 285 ALA A C 1
ATOM 1933 O O . ALA A 1 261 ? 3.966 10.711 48.952 1.00 26.79 285 ALA A O 1
ATOM 1943 N N . ASN A 1 263 ? 4.079 14.014 48.022 1.00 20.45 287 ASN A N 1
ATOM 1944 C CA . ASN A 1 263 ? 3.173 14.454 46.982 1.00 21.19 287 ASN A CA 1
ATOM 1945 C C . ASN A 1 263 ? 2.228 13.352 46.475 1.00 22.54 287 ASN A C 1
ATOM 1946 O O . ASN A 1 263 ? 1.039 13.615 46.254 1.00 21.73 287 ASN A O 1
ATOM 1951 N N . LYS A 1 264 ? 2.751 12.138 46.277 1.00 23.79 288 LYS A N 1
ATOM 1952 C CA . LYS A 1 264 ? 1.903 11.018 45.852 1.00 24.43 288 LYS A CA 1
ATOM 1953 C C . LYS A 1 264 ? 0.761 10.798 46.850 1.00 24.63 288 LYS A C 1
ATOM 1954 O O . LYS A 1 264 ? -0.381 10.574 46.459 1.00 26.69 288 LYS A O 1
ATOM 1960 N N . GLU A 1 265 ? 1.085 10.878 48.137 1.00 24.22 289 GLU A N 1
ATOM 1961 C CA . GLU A 1 265 ? 0.095 10.718 49.202 1.00 25.58 289 GLU A CA 1
ATOM 1962 C C . GLU A 1 265 ? -0.928 11.855 49.206 1.00 23.30 289 GLU A C 1
ATOM 1963 O O . GLU A 1 265 ? -2.133 11.606 49.315 1.00 24.02 289 GLU A O 1
ATOM 1969 N N . PHE A 1 266 ? -0.432 13.093 49.106 1.00 22.59 290 PHE A N 1
ATOM 1970 C CA . PHE A 1 266 ? -1.277 14.298 49.071 1.00 22.98 290 PHE A CA 1
ATOM 1971 C C . PHE A 1 266 ? -2.253 14.287 47.889 1.00 22.06 290 PHE A C 1
ATOM 1972 O O . PHE A 1 266 ? -3.466 14.487 48.066 1.00 23.59 290 PHE A O 1
ATOM 1980 N N . VAL A 1 267 ? -1.719 14.074 46.688 1.00 20.30 291 VAL A N 1
ATOM 1981 C CA . VAL A 1 267 ? -2.539 14.028 45.477 1.00 21.50 291 VAL A CA 1
ATOM 1982 C C . VAL A 1 267 ? -3.619 12.935 45.562 1.00 22.75 291 VAL A C 1
ATOM 1983 O O . VAL A 1 267 ? -4.811 13.203 45.296 1.00 23.74 291 VAL A O 1
ATOM 1987 N N . ALA A 1 268 ? -3.221 11.721 45.952 1.00 22.93 292 ALA A N 1
ATOM 1988 C CA . ALA A 1 268 ? -4.189 10.635 46.125 1.00 23.31 292 ALA A CA 1
ATOM 1989 C C . ALA A 1 268 ? -5.255 10.986 47.164 1.00 24.10 292 ALA A C 1
ATOM 1990 O O . ALA A 1 268 ? -6.448 10.742 46.928 1.00 24.96 292 ALA A O 1
ATOM 1992 N N . ALA A 1 269 ? -4.842 11.570 48.295 1.00 23.55 293 ALA A N 1
ATOM 1993 C CA . ALA A 1 269 ? -5.800 11.923 49.354 1.00 25.42 293 ALA A CA 1
ATOM 1994 C C . ALA A 1 269 ? -6.779 12.998 48.884 1.00 25.57 293 ALA A C 1
ATOM 1995 O O . ALA A 1 269 ? -7.990 12.914 49.140 1.00 25.76 293 ALA A O 1
ATOM 1997 N N . TYR A 1 270 ? -6.246 13.996 48.179 1.00 23.37 294 TYR A N 1
ATOM 1998 C CA . TYR A 1 270 ? -7.054 15.104 47.684 1.00 24.04 294 TYR A CA 1
ATOM 1999 C C . TYR A 1 270 ? -8.060 14.613 46.648 1.00 24.48 294 TYR A C 1
ATOM 2000 O O . TYR A 1 270 ? -9.250 14.968 46.712 1.00 22.34 294 TYR A O 1
ATOM 2009 N N . LYS A 1 271 ? -7.580 13.804 45.700 1.00 23.10 295 LYS A N 1
ATOM 2010 C CA . LYS A 1 271 ? -8.445 13.199 44.685 1.00 24.80 295 LYS A CA 1
ATOM 2011 C C . LYS A 1 271 ? -9.556 12.351 45.303 1.00 26.08 295 LYS A C 1
ATOM 2012 O O . LYS A 1 271 ? -10.704 12.410 44.854 1.00 28.16 295 LYS A O 1
ATOM 2018 N N . LYS A 1 272 ? -9.213 11.574 46.333 1.00 26.69 296 LYS A N 1
ATOM 2019 C CA . LYS A 1 272 ? -10.184 10.708 47.009 1.00 29.65 296 LYS A CA 1
ATOM 2020 C C . LYS A 1 272 ? -11.255 11.523 47.723 1.00 30.73 296 LYS A C 1
ATOM 2021 O O . LYS A 1 272 ? -12.432 11.147 47.726 1.00 31.50 296 LYS A O 1
ATOM 2027 N N . GLU A 1 273 ? -10.853 12.633 48.334 1.00 26.46 297 GLU A N 1
ATOM 2028 C CA . GLU A 1 273 ? -11.796 13.396 49.139 1.00 30.46 297 GLU A CA 1
ATOM 2029 C C . GLU A 1 273 ? -12.650 14.333 48.274 1.00 30.97 297 GLU A C 1
ATOM 2030 O O . GLU A 1 273 ? -13.848 14.472 48.515 1.00 33.93 297 GLU A O 1
ATOM 2036 N N . PHE A 1 274 ? -12.043 14.940 47.253 1.00 29.20 298 PHE A N 1
ATOM 2037 C CA . PHE A 1 274 ? -12.707 15.996 46.476 1.00 29.61 298 PHE A CA 1
ATOM 2038 C C . PHE A 1 274 ? -13.023 15.638 45.023 1.00 29.87 298 PHE A C 1
ATOM 2039 O O . PHE A 1 274 ? -13.743 16.366 44.351 1.00 30.84 298 PHE A O 1
ATOM 2047 N N . GLY A 1 275 ? -12.483 14.524 44.543 1.00 28.53 299 GLY A N 1
ATOM 2048 C CA . GLY A 1 275 ? -12.772 14.052 43.191 1.00 29.94 299 GLY A CA 1
ATOM 2049 C C . GLY A 1 275 ? -12.127 14.842 42.063 1.00 30.22 299 GLY A C 1
ATOM 2050 O O . GLY A 1 275 ? -12.592 14.784 40.934 1.00 33.40 299 GLY A O 1
ATOM 2051 N N . GLN A 1 276 ? -11.063 15.584 42.367 1.00 27.99 300 GLN A N 1
ATOM 2052 C CA . GLN A 1 276 ? -10.306 16.342 41.363 1.00 29.50 300 GLN A CA 1
ATOM 2053 C C . GLN A 1 276 ? -8.862 16.481 41.810 1.00 26.38 300 GLN A C 1
ATOM 2054 O O . GLN A 1 276 ? -8.546 16.343 42.999 1.00 21.64 300 GLN A O 1
ATOM 2060 N N . ARG A 1 277 ? -7.993 16.749 40.846 1.00 26.34 301 ARG A N 1
ATOM 2061 C CA . ARG A 1 277 ? -6.567 16.968 41.083 1.00 25.62 301 ARG A CA 1
ATOM 2062 C C . ARG A 1 277 ? -6.339 18.307 41.812 1.00 25.44 301 ARG A C 1
ATOM 2063 O O . ARG A 1 277 ? -6.950 19.304 41.441 1.00 29.23 301 ARG A O 1
ATOM 2071 N N . PRO A 1 278 ? -5.463 18.341 42.843 1.00 22.72 302 PRO A N 1
ATOM 2072 C CA . PRO A 1 278 ? -5.119 19.642 43.431 1.00 23.04 302 PRO A CA 1
ATOM 2073 C C . PRO A 1 278 ? -4.177 20.425 42.513 1.00 22.69 302 PRO A C 1
ATOM 2074 O O . PRO A 1 278 ? -3.317 19.825 41.849 1.00 22.49 302 PRO A O 1
ATOM 2078 N N . GLY A 1 279 ? -4.337 21.742 42.479 1.00 22.03 303 GLY A N 1
ATOM 2079 C CA . GLY A 1 279 ? -3.357 22.610 41.813 1.00 23.21 303 GLY A CA 1
ATOM 2080 C C . GLY A 1 279 ? -2.453 23.343 42.795 1.00 20.77 303 GLY A C 1
ATOM 2081 O O . GLY A 1 279 ? -2.465 23.091 44.006 1.00 20.17 303 GLY A O 1
ATOM 2082 N N . PHE A 1 280 ? -1.670 24.266 42.265 1.00 19.57 304 PHE A N 1
ATOM 2083 C CA . PHE A 1 280 ? -0.693 24.984 43.069 1.00 19.45 304 PHE A CA 1
ATOM 2084 C C . PHE A 1 280 ? -1.336 25.877 44.150 1.00 19.84 304 PHE A C 1
ATOM 2085 O O . PHE A 1 280 ? -0.717 26.157 45.164 1.00 20.37 304 PHE A O 1
ATOM 2101 N N . ALA A 1 282 ? -4.015 24.892 45.943 1.00 21.56 306 ALA A N 1
ATOM 2102 C CA . ALA A 1 282 ? -4.310 23.952 47.026 1.00 21.41 306 ALA A CA 1
ATOM 2103 C C . ALA A 1 282 ? -3.094 23.790 47.945 1.00 21.25 306 ALA A C 1
ATOM 2104 O O . ALA A 1 282 ? -3.236 23.799 49.173 1.00 22.47 306 ALA A O 1
ATOM 2106 N N A VAL A 1 283 ? -1.913 23.677 47.348 0.50 20.18 307 VAL A N 1
ATOM 2107 N N B VAL A 1 283 ? -1.896 23.655 47.374 0.50 20.28 307 VAL A N 1
ATOM 2108 C CA A VAL A 1 283 ? -0.689 23.483 48.107 0.50 22.06 307 VAL A CA 1
ATOM 2109 C CA B VAL A 1 283 ? -0.713 23.458 48.219 0.50 21.88 307 VAL A CA 1
ATOM 2110 C C A VAL A 1 283 ? -0.398 24.681 49.003 0.50 21.41 307 VAL A C 1
ATOM 2111 C C B VAL A 1 283 ? -0.376 24.698 49.036 0.50 21.56 307 VAL A C 1
ATOM 2112 O O A VAL A 1 283 ? 0.020 24.508 50.154 0.50 21.01 307 VAL A O 1
ATOM 2113 O O B VAL A 1 283 ? 0.101 24.575 50.170 0.50 21.83 307 VAL A O 1
ATOM 2120 N N . GLY A 1 284 ? -0.649 25.883 48.477 1.00 20.77 308 GLY A N 1
ATOM 2121 C CA . GLY A 1 284 ? -0.496 27.139 49.225 1.00 20.91 308 GLY A CA 1
ATOM 2122 C C . GLY A 1 284 ? -1.320 27.118 50.501 1.00 21.72 308 GLY A C 1
ATOM 2123 O O . GLY A 1 284 ? -0.824 27.486 51.577 1.00 24.17 308 GLY A O 1
ATOM 2124 N N . GLY A 1 285 ? -2.569 26.665 50.379 1.00 21.83 309 GLY A N 1
ATOM 2125 C CA . GLY A 1 285 ? -3.464 26.484 51.528 1.00 23.21 309 GLY A CA 1
ATOM 2126 C C . GLY A 1 285 ? -3.001 25.406 52.503 1.00 23.98 309 GLY A C 1
ATOM 2127 O O . GLY A 1 285 ? -2.948 25.631 53.719 1.00 23.46 309 GLY A O 1
ATOM 2128 N N . TYR A 1 286 ? -2.666 24.233 51.967 1.00 23.24 310 TYR A N 1
ATOM 2129 C CA . TYR A 1 286 ? -2.183 23.116 52.770 1.00 22.74 310 TYR A CA 1
ATOM 2130 C C . TYR A 1 286 ? -1.003 23.536 53.658 1.00 22.59 310 TYR A C 1
ATOM 2131 O O . TYR A 1 286 ? -1.004 23.305 54.872 1.00 24.87 310 TYR A O 1
ATOM 2140 N N . ASP A 1 287 ? -0.016 24.187 53.052 1.00 21.97 311 ASP A N 1
ATOM 2141 C CA . ASP A 1 287 ? 1.179 24.611 53.765 1.00 21.77 311 ASP A CA 1
ATOM 2142 C C . ASP A 1 287 ? 0.949 25.815 54.677 1.00 21.60 311 ASP A C 1
ATOM 2143 O O . ASP A 1 287 ? 1.620 25.960 55.705 1.00 23.33 311 ASP A O 1
ATOM 2148 N N . GLY A 1 288 ? -0.006 26.666 54.309 1.00 21.21 312 GLY A N 1
ATOM 2149 C CA . GLY A 1 288 ? -0.394 27.803 55.143 1.00 22.55 312 GLY A CA 1
ATOM 2150 C C . GLY A 1 288 ? -0.961 27.325 56.473 1.00 25.78 312 GLY A C 1
ATOM 2151 O O . GLY A 1 288 ? -0.578 27.825 57.552 1.00 26.59 312 GLY A O 1
ATOM 2152 N N . ILE A 1 289 ? -1.861 26.344 56.416 1.00 22.79 313 ILE A N 1
ATOM 2153 C CA . ILE A 1 289 ? -2.450 25.830 57.655 1.00 24.02 313 ILE A CA 1
ATOM 2154 C C . ILE A 1 289 ? -1.443 25.000 58.463 1.00 26.07 313 ILE A C 1
ATOM 2155 O O . ILE A 1 289 ? -1.469 25.033 59.696 1.00 27.30 313 ILE A O 1
ATOM 2160 N N . HIS A 1 290 ? -0.550 24.280 57.771 1.00 27.27 314 HIS A N 1
ATOM 2161 C CA . HIS A 1 290 ? 0.548 23.568 58.444 1.00 26.89 314 HIS A CA 1
ATOM 2162 C C . HIS A 1 290 ? 1.403 24.512 59.247 1.00 27.28 314 HIS A C 1
ATOM 2163 O O . HIS A 1 290 ? 1.764 24.224 60.395 1.00 24.01 314 HIS A O 1
ATOM 2170 N N . LEU A 1 291 ? 1.738 25.649 58.634 1.00 25.74 315 LEU A N 1
ATOM 2171 C CA . LEU A 1 291 ? 2.485 26.712 59.300 1.00 27.06 315 LEU A CA 1
ATOM 2172 C C . LEU A 1 291 ? 1.824 27.187 60.603 1.00 27.61 315 LEU A C 1
ATOM 2173 O O . LEU A 1 291 ? 2.498 27.334 61.617 1.00 31.19 315 LEU A O 1
ATOM 2178 N N . VAL A 1 292 ? 0.511 27.414 60.568 1.00 28.23 316 VAL A N 1
ATOM 2179 C CA . VAL A 1 292 ? -0.260 27.778 61.764 1.00 29.06 316 VAL A CA 1
ATOM 2180 C C . VAL A 1 292 ? -0.181 26.690 62.850 1.00 29.62 316 VAL A C 1
ATOM 2181 O O . VAL A 1 292 ? 0.122 26.992 64.007 1.00 29.44 316 VAL A O 1
ATOM 2185 N N . PHE A 1 293 ? -0.450 25.435 62.485 1.00 28.46 317 PHE A N 1
ATOM 2186 C CA . PHE A 1 293 ? -0.348 24.323 63.439 1.00 28.94 317 PHE A CA 1
ATOM 2187 C C . PHE A 1 293 ? 1.060 24.289 64.040 1.00 32.37 317 PHE A C 1
ATOM 2188 O O . PHE A 1 293 ? 1.220 24.251 65.273 1.00 32.81 317 PHE A O 1
ATOM 2196 N N . GLU A 1 294 ? 2.081 24.311 63.180 1.00 27.82 318 GLU A N 1
ATOM 2197 C CA . GLU A 1 294 ? 3.457 24.152 63.663 1.00 31.03 318 GLU A CA 1
ATOM 2198 C C . GLU A 1 294 ? 3.887 25.319 64.548 1.00 31.42 318 GLU A C 1
ATOM 2199 O O . GLU A 1 294 ? 4.569 25.117 65.558 1.00 34.94 318 GLU A O 1
ATOM 2205 N N . ALA A 1 295 ? 3.465 26.530 64.183 1.00 28.97 319 ALA A N 1
ATOM 2206 C CA . ALA A 1 295 ? 3.730 27.720 65.002 1.00 33.76 319 ALA A CA 1
ATOM 2207 C C . ALA A 1 295 ? 3.161 27.566 66.416 1.00 33.71 319 ALA A C 1
ATOM 2208 O O . ALA A 1 295 ? 3.872 27.760 67.406 1.00 33.82 319 ALA A O 1
ATOM 2210 N N . LEU A 1 296 ? 1.880 27.211 66.494 1.00 33.67 320 LEU A N 1
ATOM 2211 C CA . LEU A 1 296 ? 1.210 26.939 67.770 1.00 38.65 320 LEU A CA 1
ATOM 2212 C C . LEU A 1 296 ? 1.917 25.888 68.609 1.00 39.75 320 LEU A C 1
ATOM 2213 O O . LEU A 1 296 ? 2.020 26.027 69.831 1.00 43.19 320 LEU A O 1
ATOM 2218 N N . LYS A 1 297 ? 2.371 24.822 67.951 1.00 38.20 321 LYS A N 1
ATOM 2219 C CA . LYS A 1 297 ? 3.182 23.811 68.614 1.00 43.83 321 LYS A CA 1
ATOM 2220 C C . LYS A 1 297 ? 4.449 24.434 69.191 1.00 41.77 321 LYS A C 1
ATOM 2221 O O . LYS A 1 297 ? 4.753 24.242 70.366 1.00 40.51 321 LYS A O 1
ATOM 2227 N N . LYS A 1 298 ? 5.164 25.199 68.366 1.00 40.46 322 LYS A N 1
ATOM 2228 C CA . LYS A 1 298 ? 6.429 25.815 68.772 1.00 41.90 322 LYS A CA 1
ATOM 2229 C C . LYS A 1 298 ? 6.287 26.807 69.933 1.00 41.49 322 LYS A C 1
ATOM 2230 O O . LYS A 1 298 ? 7.194 26.925 70.755 1.00 45.20 322 LYS A O 1
ATOM 2236 N N . THR A 1 299 ? 5.157 27.512 70.005 1.00 39.35 323 THR A N 1
ATOM 2237 C CA . THR A 1 299 ? 4.942 28.515 71.064 1.00 42.03 323 THR A CA 1
ATOM 2238 C C . THR A 1 299 ? 4.385 27.889 72.334 1.00 44.09 323 THR A C 1
ATOM 2239 O O . THR A 1 299 ? 4.225 28.574 73.349 1.00 49.04 323 THR A O 1
ATOM 2243 N N . GLY A 1 300 ? 4.086 26.591 72.270 1.00 44.80 324 GLY A N 1
ATOM 2244 C CA . GLY A 1 300 ? 3.421 25.898 73.363 1.00 47.39 324 GLY A CA 1
ATOM 2245 C C . GLY A 1 300 ? 2.014 26.440 73.549 1.00 47.18 324 GLY A C 1
ATOM 2246 O O . GLY A 1 300 ? 1.523 26.523 74.671 1.00 48.35 324 GLY A O 1
ATOM 2247 N N . GLY A 1 301 ? 1.373 26.823 72.447 1.00 45.32 325 GLY A N 1
ATOM 2248 C CA . GLY A 1 301 ? -0.005 27.316 72.484 1.00 46.46 325 GLY A CA 1
ATOM 2249 C C . GLY A 1 301 ? -0.216 28.803 72.744 1.00 46.73 325 GLY A C 1
ATOM 2250 O O . GLY A 1 301 ? -1.361 29.255 72.799 1.00 49.91 325 GLY A O 1
ATOM 2251 N N . LYS A 1 302 ? 0.864 29.568 72.916 1.00 50.19 326 LYS A N 1
ATOM 2252 C CA . LYS A 1 302 ? 0.763 31.034 72.966 1.00 47.51 326 LYS A CA 1
ATOM 2253 C C . LYS A 1 302 ? 0.209 31.510 71.627 1.00 48.38 326 LYS A C 1
ATOM 2254 O O . LYS A 1 302 ? 0.773 31.194 70.571 1.00 49.47 326 LYS A O 1
ATOM 2260 N N . ALA A 1 303 ? -0.890 32.260 71.669 1.00 47.00 327 ALA A N 1
ATOM 2261 C CA . ALA A 1 303 ? -1.628 32.603 70.444 1.00 45.40 327 ALA A CA 1
ATOM 2262 C C . ALA A 1 303 ? -1.524 34.064 69.998 1.00 42.97 327 ALA A C 1
ATOM 2263 O O . ALA A 1 303 ? -2.162 34.458 69.014 1.00 43.12 327 ALA A O 1
ATOM 2265 N N . ASP A 1 304 ? -0.741 34.872 70.711 1.00 41.56 328 ASP A N 1
ATOM 2266 C CA . ASP A 1 304 ? -0.557 36.270 70.310 1.00 41.79 328 ASP A CA 1
ATOM 2267 C C . ASP A 1 304 ? 0.294 36.372 69.041 1.00 39.51 328 ASP A C 1
ATOM 2268 O O . ASP A 1 304 ? 1.138 35.505 68.769 1.00 36.40 328 ASP A O 1
ATOM 2273 N N . GLY A 1 305 ? 0.065 37.439 68.277 1.00 39.04 329 GLY A N 1
ATOM 2274 C CA . GLY A 1 305 ? 0.712 37.635 66.977 1.00 34.81 329 GLY A CA 1
ATOM 2275 C C . GLY A 1 305 ? 2.227 37.636 67.013 1.00 34.77 329 GLY A C 1
ATOM 2276 O O . GLY A 1 305 ? 2.863 36.980 66.197 1.00 32.00 329 GLY A O 1
ATOM 2277 N N . ASP A 1 306 ? 2.810 38.361 67.965 1.00 33.42 330 ASP A N 1
ATOM 2278 C CA . ASP A 1 306 ? 4.268 38.435 68.063 1.00 37.52 330 ASP A CA 1
ATOM 2279 C C . ASP A 1 306 ? 4.929 37.060 68.265 1.00 36.35 330 ASP A C 1
ATOM 2280 O O . ASP A 1 306 ? 5.917 36.740 67.597 1.00 35.76 330 ASP A O 1
ATOM 2285 N N . SER A 1 307 ? 4.365 36.257 69.169 1.00 36.73 331 SER A N 1
ATOM 2286 C CA . SER A 1 307 ? 4.853 34.906 69.440 1.00 36.46 331 SER A CA 1
ATOM 2287 C C . SER A 1 307 ? 4.752 34.033 68.199 1.00 36.25 331 SER A C 1
ATOM 2288 O O . SER A 1 307 ? 5.704 33.323 67.860 1.00 35.87 331 SER A O 1
ATOM 2291 N N . LEU A 1 308 ? 3.598 34.085 67.531 1.00 31.95 332 LEU A N 1
ATOM 2292 C CA . LEU A 1 308 ? 3.382 33.294 66.325 1.00 30.84 332 LEU A CA 1
ATOM 2293 C C . LEU A 1 308 ? 4.390 33.654 65.225 1.00 31.67 332 LEU A C 1
ATOM 2294 O O . LEU A 1 308 ? 5.036 32.772 64.665 1.00 30.56 332 LEU A O 1
ATOM 2299 N N . ILE A 1 309 ? 4.549 34.951 64.955 1.00 32.79 333 ILE A N 1
ATOM 2300 C CA . ILE A 1 309 ? 5.470 35.416 63.908 1.00 31.67 333 ILE A CA 1
ATOM 2301 C C . ILE A 1 309 ? 6.913 34.959 64.191 1.00 32.46 333 ILE A C 1
ATOM 2302 O O . ILE A 1 309 ? 7.614 34.472 63.288 1.00 31.29 333 ILE A O 1
ATOM 2307 N N . ALA A 1 310 ? 7.339 35.115 65.443 1.00 31.54 334 ALA A N 1
ATOM 2308 C CA . ALA A 1 310 ? 8.662 34.678 65.884 1.00 34.22 334 ALA A CA 1
ATOM 2309 C C . ALA A 1 310 ? 8.885 33.186 65.631 1.00 34.03 334 ALA A C 1
ATOM 2310 O O . ALA A 1 310 ? 9.948 32.791 65.165 1.00 35.29 334 ALA A O 1
ATOM 2312 N N . ALA A 1 311 ? 7.881 32.363 65.929 1.00 35.05 335 ALA A N 1
ATOM 2313 C CA . ALA A 1 311 ? 7.967 30.926 65.658 1.00 33.28 335 ALA A CA 1
ATOM 2314 C C . ALA A 1 311 ? 8.007 30.614 64.151 1.00 32.34 335 ALA A C 1
ATOM 2315 O O . ALA A 1 311 ? 8.724 29.695 63.720 1.00 29.97 335 ALA A O 1
ATOM 2325 N N . LYS A 1 313 ? 9.143 32.470 61.527 1.00 28.94 337 LYS A N 1
ATOM 2326 C CA . LYS A 1 313 ? 10.409 32.854 60.905 1.00 28.93 337 LYS A CA 1
ATOM 2327 C C . LYS A 1 313 ? 11.422 31.722 61.006 1.00 29.31 337 LYS A C 1
ATOM 2328 O O . LYS A 1 313 ? 11.700 31.246 62.100 1.00 30.54 337 LYS A O 1
ATOM 2334 N N . GLY A 1 314 ? 11.957 31.283 59.870 1.00 27.79 338 GLY A N 1
ATOM 2335 C CA . GLY A 1 314 ? 12.984 30.237 59.867 1.00 29.50 338 GLY A CA 1
ATOM 2336 C C . GLY A 1 314 ? 12.451 28.811 59.896 1.00 31.17 338 GLY A C 1
ATOM 2337 O O . GLY A 1 314 ? 13.223 27.862 59.844 1.00 32.69 338 GLY A O 1
ATOM 2346 N N . LYS A 1 316 ? 11.100 25.368 58.679 1.00 29.43 340 LYS A N 1
ATOM 2347 C CA . LYS A 1 316 ? 11.294 24.578 57.457 1.00 28.89 340 LYS A CA 1
ATOM 2348 C C . LYS A 1 316 ? 10.617 23.213 57.557 1.00 28.45 340 LYS A C 1
ATOM 2349 O O . LYS A 1 316 ? 10.574 22.620 58.630 1.00 29.09 340 LYS A O 1
ATOM 2355 N N . TRP A 1 317 ? 10.077 22.726 56.442 1.00 24.59 341 TRP A N 1
ATOM 2356 C CA . TRP A 1 317 ? 9.421 21.418 56.427 1.00 25.17 341 TRP A CA 1
ATOM 2357 C C . TRP A 1 317 ? 9.285 20.909 55.032 1.00 23.18 341 TRP A C 1
ATOM 2358 O O . TRP A 1 317 ? 9.466 21.660 54.078 1.00 23.02 341 TRP A O 1
ATOM 2369 N N . GLU A 1 318 ? 8.976 19.625 54.894 1.00 25.19 342 GLU A N 1
ATOM 2370 C CA . GLU A 1 318 ? 8.720 19.066 53.579 1.00 25.01 342 GLU A CA 1
ATOM 2371 C C . GLU A 1 318 ? 7.264 19.292 53.219 1.00 24.05 342 GLU A C 1
ATOM 2372 O O . GLU A 1 318 ? 6.364 18.911 53.971 1.00 27.11 342 GLU A O 1
ATOM 2378 N N . SER A 1 319 ? 7.051 19.931 52.074 1.00 22.76 343 SER A N 1
ATOM 2379 C CA . SER A 1 319 ? 5.723 20.143 51.500 1.00 21.89 343 SER A CA 1
ATOM 2380 C C . SER A 1 319 ? 5.539 19.130 50.371 1.00 21.95 343 SER A C 1
ATOM 2381 O O . SER A 1 319 ? 6.540 18.585 49.862 1.00 20.78 343 SER A O 1
ATOM 2384 N N . PRO A 1 320 ? 4.274 18.845 49.979 1.00 22.16 344 PRO A N 1
ATOM 2385 C CA . PRO A 1 320 ? 4.064 18.067 48.749 1.00 21.33 344 PRO A CA 1
ATOM 2386 C C . PRO A 1 320 ? 4.850 18.645 47.560 1.00 18.46 344 PRO A C 1
ATOM 2387 O O . PRO A 1 320 ? 5.201 17.904 46.660 1.00 19.13 344 PRO A O 1
ATOM 2391 N N . ARG A 1 321 ? 5.149 19.945 47.566 1.00 17.78 345 ARG A N 1
ATOM 2392 C CA . ARG A 1 321 ? 5.879 20.563 46.435 1.00 18.72 345 ARG A CA 1
ATOM 2393 C C . ARG A 1 321 ? 7.401 20.338 46.463 1.00 20.12 345 ARG A C 1
ATOM 2394 O O . ARG A 1 321 ? 8.080 20.551 45.447 1.00 21.10 345 ARG A O 1
ATOM 2402 N N . GLY A 1 322 ? 7.917 19.921 47.623 1.00 19.55 346 GLY A N 1
ATOM 2403 C CA . GLY A 1 322 ? 9.358 19.870 47.895 1.00 21.43 346 GLY A CA 1
ATOM 2404 C C . GLY A 1 322 ? 9.698 20.519 49.239 1.00 23.05 346 GLY A C 1
ATOM 2405 O O . GLY A 1 322 ? 8.787 20.952 49.973 1.00 21.55 346 GLY A O 1
ATOM 2406 N N . PRO A 1 323 ? 11.007 20.595 49.582 1.00 22.31 347 PRO A N 1
ATOM 2407 C CA . PRO A 1 323 ? 11.359 21.241 50.844 1.00 23.48 347 PRO A CA 1
ATOM 2408 C C . PRO A 1 323 ? 11.098 22.742 50.742 1.00 22.68 347 PRO A C 1
ATOM 2409 O O . PRO A 1 323 ? 11.423 23.356 49.718 1.00 24.24 347 PRO A O 1
ATOM 2413 N N . ILE A 1 324 ? 10.484 23.315 51.776 1.00 20.98 348 ILE A N 1
ATOM 2414 C CA . ILE A 1 324 ? 10.205 24.761 51.801 1.00 21.40 348 ILE A CA 1
ATOM 2415 C C . ILE A 1 324 ? 10.561 25.324 53.173 1.00 21.86 348 ILE A C 1
ATOM 2416 O O . ILE A 1 324 ? 10.723 24.569 54.132 1.00 22.28 348 ILE A O 1
ATOM 2421 N N . SER A 1 325 ? 10.696 26.645 53.253 1.00 22.13 349 SER A N 1
ATOM 2422 C CA . SER A 1 325 ? 10.959 27.327 54.519 1.00 22.54 349 SER A CA 1
ATOM 2423 C C . SER A 1 325 ? 10.458 28.771 54.456 1.00 22.75 349 SER A C 1
ATOM 2424 O O . SER A 1 325 ? 10.245 29.320 53.364 1.00 22.22 349 SER A O 1
ATOM 2427 N N . ILE A 1 326 ? 10.262 29.370 55.629 1.00 22.38 350 ILE A N 1
ATOM 2428 C CA . ILE A 1 326 ? 9.982 30.799 55.748 1.00 22.59 350 ILE A CA 1
ATOM 2429 C C . ILE A 1 326 ? 11.288 31.525 56.050 1.00 24.14 350 ILE A C 1
ATOM 2430 O O . ILE A 1 326 ? 11.913 31.273 57.087 1.00 26.64 350 ILE A O 1
ATOM 2435 N N . ASP A 1 327 ? 11.705 32.410 55.142 1.00 26.39 351 AS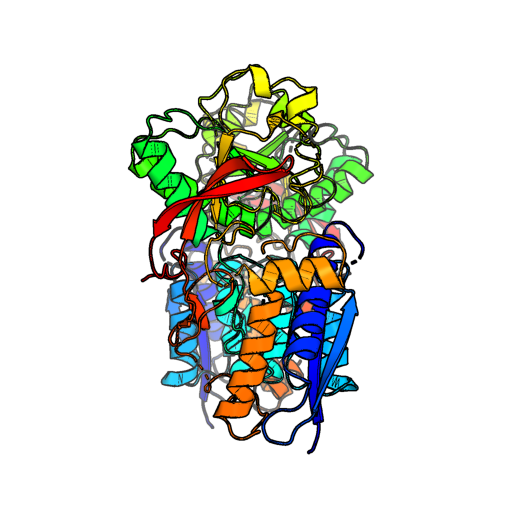P A N 1
ATOM 2436 C CA . ASP A 1 327 ? 12.922 33.210 55.329 1.00 28.19 351 ASP A CA 1
ATOM 2437 C C . ASP A 1 327 ? 12.797 34.039 56.622 1.00 28.07 351 ASP A C 1
ATOM 2438 O O . ASP A 1 327 ? 11.875 34.854 56.750 1.00 28.93 351 ASP A O 1
ATOM 2443 N N . PRO A 1 328 ? 13.711 33.829 57.590 1.00 29.99 352 PRO A N 1
ATOM 2444 C CA . PRO A 1 328 ? 13.603 34.573 58.852 1.00 31.83 352 PRO A CA 1
ATOM 2445 C C . PRO A 1 328 ? 13.717 36.094 58.664 1.00 34.39 352 PRO A C 1
ATOM 2446 O O . PRO A 1 328 ? 13.227 36.848 59.500 1.00 38.36 352 PRO A O 1
ATOM 2450 N N . GLU A 1 329 ? 14.331 36.537 57.565 1.00 31.08 353 GLU A N 1
ATOM 2451 C CA . GLU A 1 329 ? 14.505 37.968 57.313 1.00 34.24 353 GLU A CA 1
ATOM 2452 C C . GLU A 1 329 ? 13.327 38.612 56.593 1.00 31.67 353 GLU A C 1
ATOM 2453 O O . GLU A 1 329 ? 12.977 39.752 56.875 1.00 37.94 353 GLU A O 1
ATOM 2459 N N . THR A 1 330 ? 12.721 37.902 55.655 1.00 29.40 354 THR A N 1
ATOM 2460 C CA . THR A 1 330 ? 11.708 38.535 54.808 1.00 26.87 354 THR A CA 1
ATOM 2461 C C . THR A 1 330 ? 10.293 38.061 55.106 1.00 24.95 354 THR A C 1
ATOM 2462 O O . THR A 1 330 ? 9.338 38.712 54.683 1.00 24.63 354 THR A O 1
ATOM 2466 N N . ARG A 1 331 ? 10.173 36.927 55.815 1.00 23.84 355 ARG A N 1
ATOM 2467 C CA . ARG A 1 331 ? 8.894 36.217 56.040 1.00 23.94 355 ARG A CA 1
ATOM 2468 C C . ARG A 1 331 ? 8.288 35.670 54.744 1.00 23.66 355 ARG A C 1
ATOM 2469 O O . ARG A 1 331 ? 7.115 35.279 54.700 1.00 23.78 355 ARG A O 1
ATOM 2477 N N . ASP A 1 332 ? 9.087 35.625 53.690 1.00 23.06 356 ASP A N 1
ATOM 2478 C CA . ASP A 1 332 ? 8.595 35.093 52.435 1.00 21.93 356 ASP A CA 1
ATOM 2479 C C . ASP A 1 332 ? 9.042 33.629 52.263 1.00 22.67 356 ASP A C 1
ATOM 2480 O O . ASP A 1 332 ? 9.984 33.165 52.935 1.00 24.49 356 ASP A O 1
ATOM 2485 N N . ILE A 1 333 ? 8.364 32.916 51.366 1.00 22.79 357 ILE A N 1
ATOM 2486 C CA . ILE A 1 333 ? 8.619 31.487 51.130 1.00 21.35 357 ILE A CA 1
ATOM 2487 C C . ILE A 1 333 ? 9.888 31.248 50.307 1.00 20.86 357 ILE A C 1
ATOM 2488 O O . ILE A 1 333 ? 10.118 31.904 49.285 1.00 20.90 357 ILE A O 1
ATOM 2493 N N . VAL A 1 334 ? 10.714 30.320 50.778 1.00 22.00 358 VAL A N 1
ATOM 2494 C CA . VAL A 1 334 ? 11.908 29.867 50.044 1.00 20.36 358 VAL A CA 1
ATOM 2495 C C . VAL A 1 334 ? 11.628 28.441 49.585 1.00 19.66 358 VAL A C 1
ATOM 2496 O O . VAL A 1 334 ? 11.209 27.607 50.394 1.00 18.90 358 VAL A O 1
ATOM 2500 N N . GLN A 1 335 ? 11.831 28.163 48.293 1.00 18.60 359 GLN A N 1
ATOM 2501 C CA . GLN A 1 335 ? 11.358 26.900 47.718 1.00 19.11 359 GLN A CA 1
ATOM 2502 C C . GLN A 1 335 ? 12.067 26.584 46.410 1.00 19.65 359 GLN A C 1
ATOM 2503 O O . GLN A 1 335 ? 12.561 27.486 45.742 1.00 20.69 359 GLN A O 1
ATOM 2509 N N . ASN A 1 336 ? 12.123 25.301 46.060 1.00 19.77 360 ASN A N 1
ATOM 2510 C CA . ASN A 1 336 ? 12.554 24.895 44.728 1.00 19.19 360 ASN A CA 1
ATOM 2511 C C . ASN A 1 336 ? 11.652 25.500 43.657 1.00 18.27 360 ASN A C 1
ATOM 2512 O O . ASN A 1 336 ? 10.435 25.690 43.871 1.00 19.71 360 ASN A O 1
ATOM 2517 N N . ILE A 1 337 ? 12.252 25.796 42.509 1.00 17.37 361 ILE A N 1
ATOM 2518 C CA . ILE A 1 337 ? 11.491 26.147 41.304 1.00 17.69 361 ILE A CA 1
ATOM 2519 C C . ILE A 1 337 ? 11.888 25.121 40.241 1.00 16.70 361 ILE A C 1
ATOM 2520 O O . ILE A 1 337 ? 13.081 24.881 40.013 1.00 16.95 361 ILE A O 1
ATOM 2525 N N . TYR A 1 338 ? 10.888 24.470 39.646 1.00 16.48 362 TYR A N 1
ATOM 2526 C CA . TYR A 1 338 ? 11.133 23.410 38.674 1.00 16.20 362 TYR A CA 1
ATOM 2527 C C . TYR A 1 338 ? 10.795 23.948 37.296 1.00 15.94 362 TYR A C 1
ATOM 2528 O O . TYR A 1 338 ? 10.011 24.877 37.187 1.00 16.38 362 TYR A O 1
ATOM 2537 N N . ILE A 1 339 ? 11.384 23.376 36.252 1.00 15.14 363 ILE A N 1
ATOM 2538 C CA . ILE A 1 339 ? 10.911 23.637 34.899 1.00 17.02 363 ILE A CA 1
ATOM 2539 C C . ILE A 1 339 ? 10.227 22.368 34.423 1.00 17.71 363 ILE A C 1
ATOM 2540 O O . ILE A 1 339 ? 10.736 21.269 34.645 1.00 17.60 363 ILE A O 1
ATOM 2545 N N . ARG A 1 340 ? 9.065 22.538 33.785 1.00 18.52 364 ARG A N 1
ATOM 2546 C CA . ARG A 1 340 ? 8.194 21.435 33.425 1.00 18.37 364 ARG A CA 1
ATOM 2547 C C . ARG A 1 340 ? 7.776 21.507 31.955 1.00 19.63 364 ARG A C 1
ATOM 2548 O O . ARG A 1 340 ? 7.742 22.589 31.357 1.00 19.04 364 ARG A O 1
ATOM 2556 N N . LYS A 1 341 ? 7.433 20.350 31.398 1.00 16.71 365 LYS A N 1
ATOM 2557 C CA . LYS A 1 341 ? 6.851 20.268 30.069 1.00 17.70 365 LYS A CA 1
ATOM 2558 C C . LYS A 1 341 ? 5.535 19.508 30.178 1.00 17.71 365 LYS A C 1
ATOM 2559 O O . LYS A 1 341 ? 5.453 18.480 30.860 1.00 18.36 365 LYS A O 1
ATOM 2565 N N . VAL A 1 342 ? 4.501 20.004 29.512 1.00 17.92 366 VAL A N 1
ATOM 2566 C CA . VAL A 1 342 ? 3.219 19.309 29.553 1.00 17.73 366 VAL A CA 1
ATOM 2567 C C . VAL A 1 342 ? 3.315 18.041 28.715 1.00 19.30 366 VAL A C 1
ATOM 2568 O O . VAL A 1 342 ? 3.618 18.101 27.518 1.00 19.95 366 VAL A O 1
ATOM 2572 N N . GLU A 1 343 ? 3.091 16.902 29.369 1.00 20.27 367 GLU A N 1
ATOM 2573 C CA . GLU A 1 343 ? 3.135 15.580 28.722 1.00 22.07 367 GLU A CA 1
ATOM 2574 C C . GLU A 1 343 ? 1.891 14.785 29.123 1.00 22.55 367 GLU A C 1
ATOM 2575 O O . GLU A 1 343 ? 1.304 15.039 30.185 1.00 22.08 367 GLU A O 1
ATOM 2581 N N . LYS A 1 344 ? 1.497 13.829 28.281 1.00 20.60 368 LYS A N 1
ATOM 2582 C CA . LYS A 1 344 ? 0.366 12.959 28.582 1.00 23.27 368 LYS A CA 1
ATOM 2583 C C . LYS A 1 344 ? 0.820 11.665 29.264 1.00 23.19 368 LYS A C 1
ATOM 2584 O O . LYS A 1 344 ? 1.653 10.950 28.737 1.00 24.67 368 LYS A O 1
ATOM 2590 N N . VAL A 1 345 ? 0.269 11.386 30.440 1.00 22.98 369 VAL A N 1
ATOM 2591 C CA . VAL A 1 345 ? 0.583 10.171 31.200 1.00 25.40 369 VAL A CA 1
ATOM 2592 C C . VAL A 1 345 ? -0.743 9.555 31.626 1.00 25.38 369 VAL A C 1
ATOM 2593 O O . VAL A 1 345 ? -1.575 10.236 32.242 1.00 22.63 369 VAL A O 1
ATOM 2597 N N . ASP A 1 346 ? -0.945 8.280 31.284 1.00 25.43 370 ASP A N 1
ATOM 2598 C CA . ASP A 1 346 ? -2.188 7.567 31.613 1.00 27.25 370 ASP A CA 1
ATOM 2599 C C . ASP A 1 346 ? -3.422 8.372 31.205 1.00 23.69 370 ASP A C 1
ATOM 2600 O O . ASP A 1 346 ? -4.387 8.503 31.968 1.00 23.19 370 ASP A O 1
ATOM 2605 N N . GLY A 1 347 ? -3.366 8.923 29.993 1.00 22.99 371 GLY A N 1
ATOM 2606 C CA . GLY A 1 347 ? -4.486 9.641 29.402 1.00 21.30 371 GLY A CA 1
ATOM 2607 C C . GLY A 1 347 ? -4.718 11.071 29.868 1.00 20.19 371 GLY A C 1
ATOM 2608 O O . GLY A 1 347 ? -5.657 11.729 29.386 1.00 21.39 371 GLY A O 1
ATOM 2609 N N . GLU A 1 348 ? -3.898 11.545 30.809 1.00 19.16 372 GLU A N 1
ATOM 2610 C CA . GLU A 1 348 ? -4.063 12.886 31.397 1.00 20.48 372 GLU A CA 1
ATOM 2611 C C . GLU A 1 348 ? -2.850 13.772 31.156 1.00 19.17 372 GLU A C 1
ATOM 2612 O O . GLU A 1 348 ? -1.702 13.294 31.148 1.00 20.25 372 GLU A O 1
ATOM 2618 N N . LEU A 1 349 ? -3.098 15.070 30.989 1.00 17.11 373 LEU A N 1
ATOM 2619 C CA . LEU A 1 349 ? -1.995 16.037 30.878 1.00 19.86 373 LEU A CA 1
ATOM 2620 C C . LEU A 1 349 ? -1.384 16.332 32.247 1.00 20.42 373 LEU A C 1
ATOM 2621 O O . LEU A 1 349 ? -2.116 16.503 33.214 1.00 19.35 373 LEU A O 1
ATOM 2626 N N . TYR A 1 350 ? -0.046 16.376 32.315 1.00 19.90 374 TYR A N 1
ATOM 2627 C CA . TYR A 1 350 ? 0.685 16.734 33.527 1.00 19.05 374 TYR A CA 1
ATOM 2628 C C . TYR A 1 350 ? 1.842 17.661 33.208 1.00 17.93 374 TYR A C 1
ATOM 2629 O O . TYR A 1 350 ? 2.422 17.599 32.115 1.00 16.63 374 TYR A O 1
ATOM 2638 N N . ASN A 1 351 ? 2.175 18.503 34.180 1.00 17.73 375 ASN A N 1
ATOM 2639 C CA . ASN A 1 351 ? 3.406 19.283 34.141 1.00 17.22 375 ASN A CA 1
ATOM 2640 C C . ASN A 1 351 ? 4.571 18.407 34.608 1.00 17.66 375 ASN A C 1
ATOM 2641 O O . ASN A 1 351 ? 4.802 18.244 35.811 1.00 17.88 375 ASN A O 1
ATOM 2646 N N . ILE A 1 352 ? 5.293 17.822 33.660 1.00 16.89 376 ILE A N 1
ATOM 2647 C CA . ILE A 1 352 ? 6.366 16.889 34.026 1.00 15.94 376 ILE A CA 1
ATOM 2648 C C . ILE A 1 352 ? 7.662 17.651 34.252 1.00 17.53 376 ILE A C 1
ATOM 2649 O O . ILE A 1 352 ? 8.188 18.281 33.321 1.00 17.65 376 ILE A O 1
ATOM 2654 N N . GLU A 1 353 ? 8.162 17.592 35.489 1.00 16.57 377 GLU A N 1
ATOM 2655 C CA . GLU A 1 353 ? 9.370 18.312 35.905 1.00 17.61 377 GLU A CA 1
ATOM 2656 C C . GLU A 1 353 ? 10.625 17.700 35.264 1.00 18.90 377 GLU A C 1
ATOM 2657 O O . GLU A 1 353 ? 10.818 16.476 35.321 1.00 17.99 377 GLU A O 1
ATOM 2663 N N . PHE A 1 354 ? 11.453 18.548 34.634 1.00 18.04 378 PHE A N 1
ATOM 2664 C CA . PHE A 1 354 ? 12.710 18.104 34.045 1.00 18.37 378 PHE A CA 1
ATOM 2665 C C . PHE A 1 354 ? 13.916 18.883 34.556 1.00 18.09 378 PHE A C 1
ATOM 2666 O O . PHE A 1 354 ? 15.043 18.536 34.246 1.00 20.07 378 PHE A O 1
ATOM 2674 N N . ALA A 1 355 ? 13.677 19.936 35.330 1.00 18.21 379 ALA A N 1
ATOM 2675 C CA . ALA A 1 355 ? 14.769 20.735 35.886 1.00 18.14 379 ALA A CA 1
ATOM 2676 C C . ALA A 1 355 ? 14.364 21.226 37.274 1.00 19.43 379 ALA A C 1
ATOM 2677 O O . ALA A 1 355 ? 13.180 21.439 37.536 1.00 19.49 379 ALA A O 1
ATOM 2679 N N . LYS A 1 356 ? 15.344 21.408 38.144 1.00 19.47 380 LYS A N 1
ATOM 2680 C CA . LYS A 1 356 ? 15.118 21.826 39.533 1.00 21.22 380 LYS A CA 1
ATOM 2681 C C . LYS A 1 356 ? 16.168 22.854 39.978 1.00 21.44 380 LYS A C 1
ATOM 2682 O O . LYS A 1 356 ? 17.381 22.605 39.880 1.00 23.21 380 LYS A O 1
ATOM 2688 N N . PHE A 1 357 ? 15.705 23.994 40.489 1.00 21.22 381 PHE A N 1
ATOM 2689 C CA . PHE A 1 357 ? 16.596 24.991 41.061 1.00 23.35 381 PHE A CA 1
ATOM 2690 C C . PHE A 1 357 ? 16.291 25.067 42.537 1.00 24.66 381 PHE A C 1
ATOM 2691 O O . PHE A 1 357 ? 15.157 25.311 42.914 1.00 23.23 381 PHE A O 1
ATOM 2699 N N . ASP A 1 358 ? 17.301 24.827 43.361 1.00 24.45 382 ASP A N 1
ATOM 2700 C CA . ASP A 1 358 ? 17.083 24.630 44.789 1.00 24.76 382 ASP A CA 1
ATOM 2701 C C . ASP A 1 358 ? 16.857 25.909 45.584 1.00 25.43 382 ASP A C 1
ATOM 2702 O O . ASP A 1 358 ? 17.576 26.888 45.399 1.00 23.79 382 ASP A O 1
ATOM 2707 N N . ALA A 1 359 ? 15.854 25.880 46.470 1.00 23.82 383 ALA A N 1
ATOM 2708 C CA . ALA A 1 359 ? 15.717 26.876 47.552 1.00 25.34 383 ALA A CA 1
ATOM 2709 C C . ALA A 1 359 ? 15.829 28.312 47.035 1.00 24.95 383 ALA A C 1
ATOM 2710 O O . ALA A 1 359 ? 16.699 29.066 47.468 1.00 24.87 383 ALA A O 1
ATOM 2712 N N . VAL A 1 360 ? 14.950 28.679 46.106 1.00 24.12 384 VAL A N 1
ATOM 2713 C CA . VAL A 1 360 ? 15.004 29.996 45.456 1.00 25.69 384 VAL A CA 1
ATOM 2714 C C . VAL A 1 360 ? 14.351 31.078 46.334 1.00 25.14 384 VAL A C 1
ATOM 2715 O O . VAL A 1 360 ? 13.159 30.996 46.641 1.00 25.48 384 VAL A O 1
ATOM 2719 N N . LYS A 1 361 ? 15.130 32.078 46.751 1.00 23.57 385 LYS A N 1
ATOM 2720 C CA . LYS A 1 361 ? 14.569 33.212 47.498 1.00 26.35 385 LYS A CA 1
ATOM 2721 C C . LYS A 1 361 ? 13.899 34.165 46.513 1.00 25.15 385 LYS A C 1
ATOM 2722 O O . LYS A 1 361 ? 14.309 34.236 45.354 1.00 24.52 385 LYS A O 1
ATOM 2728 N N . ASP A 1 362 ? 12.871 34.889 46.954 1.00 24.42 386 ASP A N 1
ATOM 2729 C CA . ASP A 1 362 ? 12.237 35.903 46.098 1.00 24.36 386 ASP A CA 1
ATOM 2730 C C . ASP A 1 362 ? 13.270 36.860 45.496 1.00 23.43 386 ASP A C 1
ATOM 2731 O O . ASP A 1 362 ? 13.890 37.625 46.237 1.00 23.47 386 ASP A O 1
ATOM 2736 N N . PRO A 1 363 ? 13.440 36.834 44.152 1.00 24.43 387 PRO A N 1
ATOM 2737 C CA . PRO A 1 363 ? 14.346 37.774 43.469 1.00 25.45 387 PRO A CA 1
ATOM 2738 C C . PRO A 1 363 ? 13.923 39.236 43.630 1.00 25.12 387 PRO A C 1
ATOM 2739 O O . PRO A 1 363 ? 14.740 40.132 43.452 1.00 26.76 387 PRO A O 1
ATOM 2743 N N . GLY A 1 364 ? 12.661 39.475 43.973 1.00 24.65 388 GLY A N 1
ATOM 2744 C CA . GLY A 1 364 ? 12.177 40.844 44.193 1.00 27.78 388 GLY A CA 1
ATOM 2745 C C . GLY A 1 364 ? 12.658 41.481 45.489 1.00 28.22 388 GLY A C 1
ATOM 2746 O O . GLY A 1 364 ? 12.416 42.661 45.723 1.00 33.25 388 GLY A O 1
ATOM 2747 N N . LYS A 1 365 ? 13.333 40.712 46.337 1.00 29.48 389 LYS A N 1
ATOM 2748 C CA . LYS A 1 365 ? 13.876 41.246 47.590 1.00 34.31 389 LYS A CA 1
ATOM 2749 C C . LYS A 1 365 ? 15.390 41.021 47.761 1.00 40.71 389 LYS A C 1
ATOM 2750 O O . LYS A 1 365 ? 16.031 41.724 48.541 1.00 46.60 389 LYS A O 1
ATOM 2756 N N . THR A 1 366 ? 15.957 40.064 47.024 1.00 41.78 390 THR A N 1
ATOM 2757 C CA . THR A 1 366 ? 17.395 39.722 47.144 1.00 44.80 390 THR A CA 1
ATOM 2758 C C . THR A 1 366 ? 18.345 40.904 46.896 1.00 48.20 390 THR A C 1
ATOM 2759 O O . THR A 1 366 ? 18.045 41.809 46.109 1.00 47.10 390 THR A O 1
ATOM 2763 N N . GLU B 1 4 ? 7.798 66.506 75.532 1.00 68.83 28 GLU B N 1
ATOM 2764 C CA . GLU B 1 4 ? 8.425 67.542 76.409 1.00 65.44 28 GLU B CA 1
ATOM 2765 C C . GLU B 1 4 ? 8.197 68.962 75.861 1.00 66.21 28 GLU B C 1
ATOM 2766 O O . GLU B 1 4 ? 7.058 69.449 75.849 1.00 55.51 28 GLU B O 1
ATOM 2772 N N . ASP B 1 5 ? 9.275 69.616 75.416 1.00 59.71 29 ASP B N 1
ATOM 2773 C CA . ASP B 1 5 ? 9.219 70.958 74.828 1.00 55.28 29 ASP B CA 1
ATOM 2774 C C . ASP B 1 5 ? 9.406 70.932 73.312 1.00 53.10 29 ASP B C 1
ATOM 2775 O O . ASP B 1 5 ? 9.379 71.980 72.659 1.00 48.62 29 ASP B O 1
ATOM 2780 N N . THR B 1 6 ? 9.608 69.740 72.758 1.00 46.06 30 THR B N 1
ATOM 2781 C CA . THR B 1 6 ? 9.915 69.594 71.341 1.00 43.99 30 THR B CA 1
ATOM 2782 C C . THR B 1 6 ? 8.873 68.741 70.643 1.00 45.72 30 THR B C 1
ATOM 2783 O O . THR B 1 6 ? 8.268 67.852 71.239 1.00 43.24 30 THR B O 1
ATOM 2787 N N . PHE B 1 7 ? 8.645 69.060 69.379 1.00 43.71 31 PHE B N 1
ATOM 2788 C CA . PHE B 1 7 ? 7.804 68.265 68.509 1.00 35.44 31 PHE B CA 1
ATOM 2789 C C . PHE B 1 7 ? 8.581 68.166 67.208 1.00 34.52 31 PHE B C 1
ATOM 2790 O O . PHE B 1 7 ? 9.057 69.178 66.698 1.00 37.99 31 PHE B O 1
ATOM 2798 N N . LYS B 1 8 ? 8.736 66.949 66.691 1.00 33.50 32 LYS B N 1
ATOM 2799 C CA . LYS B 1 8 ? 9.591 66.725 65.524 1.00 30.99 32 LYS B CA 1
ATOM 2800 C C . LYS B 1 8 ? 8.817 66.208 64.322 1.00 31.76 32 LYS B C 1
ATOM 2801 O O . LYS B 1 8 ? 7.975 65.325 64.463 1.00 30.58 32 LYS B O 1
ATOM 2807 N N . VAL B 1 9 ? 9.118 66.770 63.150 1.00 32.43 33 VAL B N 1
ATOM 2808 C CA . VAL B 1 9 ? 8.541 66.350 61.872 1.00 29.91 33 VAL B CA 1
ATOM 2809 C C . VAL B 1 9 ? 9.637 65.750 60.994 1.00 28.51 33 VAL B C 1
ATOM 2810 O O . VAL B 1 9 ? 10.591 66.439 60.625 1.00 29.54 33 VAL B O 1
ATOM 2814 N N . GLY B 1 10 ? 9.501 64.464 60.668 1.00 26.82 34 GLY B N 1
ATOM 2815 C CA . GLY B 1 10 ? 10.415 63.806 59.735 1.00 25.12 34 GLY B CA 1
ATOM 2816 C C . GLY B 1 10 ? 9.921 63.965 58.309 1.00 25.85 34 GLY B C 1
ATOM 2817 O O . GLY B 1 10 ? 8.919 63.355 57.926 1.00 28.81 34 GLY B O 1
ATOM 2818 N N . LEU B 1 11 ? 10.622 64.784 57.531 1.00 24.38 35 LEU B N 1
ATOM 2819 C CA . LEU B 1 11 ? 10.198 65.150 56.182 1.00 25.93 35 LEU B CA 1
ATOM 2820 C C . LEU B 1 11 ? 10.988 64.350 55.154 1.00 25.24 35 LEU B C 1
ATOM 2821 O O . LEU B 1 11 ? 12.178 64.601 54.941 1.00 27.75 35 LEU B O 1
ATOM 2826 N N . ILE B 1 12 ? 10.325 63.382 54.530 1.00 24.90 36 ILE B N 1
ATOM 2827 C CA . ILE B 1 12 ? 10.967 62.481 53.564 1.00 24.39 36 ILE B CA 1
ATOM 2828 C C . ILE B 1 12 ? 10.438 62.775 52.171 1.00 23.57 36 ILE B C 1
ATOM 2829 O O . ILE B 1 12 ? 9.277 62.480 51.855 1.00 24.81 36 ILE B O 1
ATOM 2834 N N . VAL B 1 13 ? 11.291 63.369 51.348 1.00 25.37 37 VAL B N 1
ATOM 2835 C CA . VAL B 1 13 ? 10.882 63.873 50.033 1.00 26.33 37 VAL B CA 1
ATOM 2836 C C . VAL B 1 13 ? 12.039 63.697 49.054 1.00 24.29 37 VAL B C 1
ATOM 2837 O O . VAL B 1 13 ? 13.182 63.538 49.469 1.00 27.56 37 VAL B O 1
ATOM 2841 N N . PRO B 1 14 ? 11.748 63.702 47.742 1.00 24.34 38 PRO B N 1
ATOM 2842 C CA . PRO B 1 14 ? 12.838 63.588 46.780 1.00 23.38 38 PRO B CA 1
ATOM 2843 C C . PRO B 1 14 ? 13.534 64.929 46.532 1.00 27.58 38 PRO B C 1
ATOM 2844 O O . PRO B 1 14 ? 12.973 65.816 45.874 1.00 26.11 38 PRO B O 1
ATOM 2856 N N . THR B 1 16 ? 16.692 64.839 45.185 1.00 28.71 40 THR B N 1
ATOM 2857 C CA . THR B 1 16 ? 17.483 64.521 43.999 1.00 29.61 40 THR B CA 1
ATOM 2858 C C . THR B 1 16 ? 16.693 63.539 43.138 1.00 28.24 40 THR B C 1
ATOM 2859 O O . THR B 1 16 ? 15.680 62.994 43.586 1.00 27.49 40 THR B O 1
ATOM 2863 N N . GLY B 1 17 ? 17.157 63.313 41.911 1.00 30.09 41 GLY B N 1
ATOM 2864 C CA . GLY B 1 17 ? 16.505 62.372 40.997 1.00 28.94 41 GLY B CA 1
ATOM 2865 C C . GLY B 1 17 ? 15.358 63.004 40.226 1.00 29.43 41 GLY B C 1
ATOM 2866 O O . GLY B 1 17 ? 15.160 64.219 40.268 1.00 24.91 41 GLY B O 1
ATOM 2867 N N . GLY B 1 18 ? 14.594 62.173 39.523 1.00 27.83 42 GLY B N 1
ATOM 2868 C CA . GLY B 1 18 ? 13.545 62.649 38.620 1.00 27.71 42 GLY B CA 1
ATOM 2869 C C . GLY B 1 18 ? 12.510 63.566 39.255 1.00 24.50 42 GLY B C 1
ATOM 28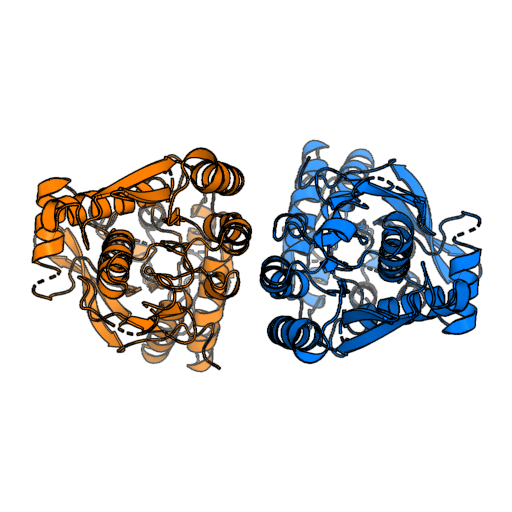70 O O . GLY B 1 18 ? 11.978 64.447 38.589 1.00 26.77 42 GLY B O 1
ATOM 2871 N N . GLN B 1 19 ? 12.228 63.362 40.541 1.00 23.17 43 GLN B N 1
ATOM 2872 C CA . GLN B 1 19 ? 11.203 64.151 41.242 1.00 22.87 43 GLN B CA 1
ATOM 2873 C C . GLN B 1 19 ? 11.811 65.168 42.214 1.00 24.72 43 GLN B C 1
ATOM 2874 O O . GLN B 1 19 ? 11.155 65.589 43.172 1.00 23.38 43 GLN B O 1
ATOM 2880 N N . ALA B 1 20 ? 13.061 65.558 41.955 1.00 26.39 44 ALA B N 1
ATOM 2881 C CA . ALA B 1 20 ? 13.735 66.610 42.724 1.00 25.26 44 ALA B CA 1
ATOM 2882 C C . ALA B 1 20 ? 12.886 67.894 42.828 1.00 24.99 44 ALA B C 1
ATOM 2883 O O . ALA B 1 20 ? 12.860 68.551 43.875 1.00 22.32 44 ALA B O 1
ATOM 2885 N N . SER B 1 21 ? 12.178 68.254 41.760 1.00 24.72 45 SER B N 1
ATOM 2886 C CA . SER B 1 21 ? 11.378 69.487 41.815 1.00 23.23 45 SER B CA 1
ATOM 2887 C C . SER B 1 21 ? 10.249 69.434 42.848 1.00 21.92 45 SER B C 1
ATOM 2888 O O . SER B 1 21 ? 9.849 70.471 43.383 1.00 22.08 45 SER B O 1
ATOM 2891 N N . THR B 1 22 ? 9.746 68.235 43.132 1.00 21.17 46 THR B N 1
ATOM 2892 C CA . THR B 1 22 ? 8.715 68.055 44.163 1.00 22.56 46 THR B CA 1
ATOM 2893 C C . THR B 1 22 ? 9.277 68.292 45.568 1.00 23.46 46 THR B C 1
ATOM 2894 O O . THR B 1 22 ? 8.676 69.013 46.362 1.00 20.44 46 THR B O 1
ATOM 2898 N N . GLY B 1 23 ? 10.431 67.699 45.864 1.00 24.51 47 GLY B N 1
ATOM 2899 C CA . GLY B 1 23 ? 11.040 67.837 47.195 1.00 25.05 47 GLY B CA 1
ATOM 2900 C C . GLY B 1 23 ? 11.443 69.268 47.472 1.00 24.37 47 GLY B C 1
ATOM 2901 O O . GLY B 1 23 ? 11.243 69.782 48.588 1.00 25.12 47 GLY B O 1
ATOM 2902 N N . LYS B 1 24 ? 12.004 69.904 46.448 1.00 22.87 48 LYS B N 1
ATOM 2903 C CA . LYS B 1 24 ? 12.382 71.318 46.509 1.00 25.02 48 LYS B CA 1
ATOM 2904 C C . LYS B 1 24 ? 11.193 72.183 46.869 1.00 24.58 48 LYS B C 1
ATOM 2905 O O . LYS B 1 24 ? 11.281 73.016 47.767 1.00 25.37 48 LYS B O 1
ATOM 2911 N N . GLN B 1 25 ? 10.077 71.969 46.181 1.00 22.89 49 GLN B N 1
ATOM 2912 C CA . GLN B 1 25 ? 8.892 72.781 46.425 1.00 22.59 49 GLN B CA 1
ATOM 2913 C C . GLN B 1 25 ? 8.327 72.590 47.816 1.00 22.71 49 GLN B C 1
ATOM 2914 O O . GLN B 1 25 ? 7.985 73.566 48.467 1.00 22.33 49 GLN B O 1
ATOM 2920 N N . ILE B 1 26 ? 8.235 71.334 48.258 1.00 24.38 50 ILE B N 1
ATOM 2921 C CA . ILE B 1 26 ? 7.694 71.023 49.576 1.00 23.21 50 ILE B CA 1
ATOM 2922 C C . ILE B 1 26 ? 8.595 71.577 50.687 1.00 24.07 50 ILE B C 1
ATOM 2923 O O . ILE B 1 26 ? 8.105 72.212 51.632 1.00 21.66 50 ILE B O 1
ATOM 2928 N N . ASP B 1 27 ? 9.899 71.347 50.565 1.00 22.21 51 ASP B N 1
ATOM 2929 C CA . ASP B 1 27 ? 10.880 71.891 51.519 1.00 25.78 51 ASP B CA 1
ATOM 2930 C C . ASP B 1 27 ? 10.807 73.439 51.614 1.00 24.82 51 ASP B C 1
ATOM 2931 O O . ASP B 1 27 ? 10.748 74.003 52.717 1.00 26.86 51 ASP B O 1
ATOM 2936 N N . ASN B 1 28 ? 10.786 74.111 50.463 1.00 24.41 52 ASN B N 1
ATOM 2937 C CA . ASN B 1 28 ? 10.600 75.576 50.408 1.00 27.15 52 ASN B CA 1
ATOM 2938 C C . ASN B 1 28 ? 9.309 76.069 51.067 1.00 27.04 52 ASN B C 1
ATOM 2939 O O . ASN B 1 28 ? 9.327 77.019 51.866 1.00 29.81 52 ASN B O 1
ATOM 2944 N N . ALA B 1 29 ? 8.192 75.424 50.735 1.00 24.52 53 ALA B N 1
ATOM 2945 C CA . ALA B 1 29 ? 6.905 75.848 51.252 1.00 24.75 53 ALA B CA 1
ATOM 2946 C C . ALA B 1 29 ? 6.863 75.732 52.772 1.00 25.38 53 ALA B C 1
ATOM 2947 O O . ALA B 1 29 ? 6.303 76.590 53.443 1.00 23.57 53 ALA B O 1
ATOM 2949 N N . ILE B 1 30 ? 7.463 74.674 53.310 1.00 23.96 54 ILE B N 1
ATOM 2950 C CA . ILE B 1 30 ? 7.487 74.476 54.771 1.00 25.96 54 ILE B CA 1
ATOM 2951 C C . ILE B 1 30 ? 8.369 75.534 55.455 1.00 25.76 54 ILE B C 1
ATOM 2952 O O . ILE B 1 30 ? 8.002 76.081 56.512 1.00 28.39 54 ILE B O 1
ATOM 2957 N N . LYS B 1 31 ? 9.508 75.836 54.834 1.00 24.99 55 LYS B N 1
ATOM 2958 C CA . LYS B 1 31 ? 10.383 76.916 55.290 1.00 27.55 55 LYS B CA 1
ATOM 2959 C C . LYS B 1 31 ? 9.621 78.247 55.295 1.00 29.00 55 LYS B C 1
ATOM 2960 O O . LYS B 1 31 ? 9.711 79.024 56.244 1.00 27.11 55 LYS B O 1
ATOM 2966 N N . LEU B 1 32 ? 8.860 78.494 54.232 1.00 28.34 56 LEU B N 1
ATOM 2967 C CA . LEU B 1 32 ? 8.086 79.723 54.123 1.00 26.76 56 LEU B CA 1
ATOM 2968 C C . LEU B 1 32 ? 6.991 79.824 55.182 1.00 27.84 56 LEU B C 1
ATOM 2969 O O . LEU B 1 32 ? 6.804 80.897 55.764 1.00 27.52 56 LEU B O 1
ATOM 2974 N N . TYR B 1 33 ? 6.281 78.720 55.427 1.00 23.36 57 TYR B N 1
ATOM 2975 C CA . TYR B 1 33 ? 5.254 78.686 56.454 1.00 25.16 57 TYR B CA 1
ATOM 2976 C C . TYR B 1 33 ? 5.841 79.061 57.818 1.00 28.18 57 TYR B C 1
ATOM 2977 O O . TYR B 1 33 ? 5.258 79.858 58.555 1.00 28.46 57 TYR B O 1
ATOM 2986 N N . ILE B 1 34 ? 6.986 78.473 58.144 1.00 26.34 58 ILE B N 1
ATOM 2987 C CA . ILE B 1 34 ? 7.638 78.694 59.442 1.00 30.15 58 ILE B CA 1
ATOM 2988 C C . ILE B 1 34 ? 8.189 80.120 59.551 1.00 30.97 58 ILE B C 1
ATOM 2989 O O . ILE B 1 34 ? 8.081 80.768 60.600 1.00 32.51 58 ILE B O 1
ATOM 2994 N N . LYS B 1 35 ? 8.750 80.619 58.452 1.00 30.15 59 LYS B N 1
ATOM 2995 C CA . LYS B 1 35 ? 9.130 82.029 58.362 1.00 31.56 59 LYS B CA 1
ATOM 2996 C C . LYS B 1 35 ? 7.967 82.954 58.699 1.00 31.83 59 LYS B C 1
ATOM 2997 O O . LYS B 1 35 ? 8.155 83.973 59.366 1.00 28.44 59 LYS B O 1
ATOM 3003 N N . LYS B 1 36 ? 6.765 82.598 58.244 1.00 29.99 60 LYS B N 1
ATOM 3004 C CA . LYS B 1 36 ? 5.615 83.471 58.412 1.00 32.77 60 LYS B CA 1
ATOM 3005 C C . LYS B 1 36 ? 4.847 83.243 59.722 1.00 34.55 60 LYS B C 1
ATOM 3006 O O . LYS B 1 36 ? 4.289 84.192 60.281 1.00 32.65 60 LYS B O 1
ATOM 3012 N N . HIS B 1 37 ? 4.851 82.007 60.225 1.00 30.71 61 HIS B N 1
ATOM 3013 C CA . HIS B 1 37 ? 4.082 81.666 61.417 1.00 32.66 61 HIS B CA 1
ATOM 3014 C C . HIS B 1 37 ? 4.926 81.397 62.633 1.00 31.41 61 HIS B C 1
ATOM 3015 O O . HIS B 1 37 ? 4.401 81.333 63.741 1.00 39.67 61 HIS B O 1
ATOM 3022 N N . GLY B 1 38 ? 6.232 81.244 62.452 1.00 30.71 62 GLY B N 1
ATOM 3023 C CA . GLY B 1 38 ? 7.118 80.905 63.573 1.00 32.37 62 GLY B CA 1
ATOM 3024 C C . GLY B 1 38 ? 7.172 79.402 63.740 1.00 34.17 62 GLY B C 1
ATOM 3025 O O . GLY B 1 38 ? 6.560 78.664 62.969 1.00 35.23 62 GLY B O 1
ATOM 3026 N N . ASP B 1 39 ? 7.893 78.938 64.750 1.00 38.66 63 ASP B N 1
ATOM 3027 C CA . ASP B 1 39 ? 8.108 77.501 64.919 1.00 39.40 63 ASP B CA 1
ATOM 3028 C C . ASP B 1 39 ? 7.606 76.940 66.258 1.00 40.43 63 ASP B C 1
ATOM 3029 O O . ASP B 1 39 ? 8.014 75.847 66.655 1.00 39.55 63 ASP B O 1
ATOM 3034 N N . THR B 1 40 ? 6.716 77.668 66.938 1.00 37.12 64 THR B N 1
ATOM 3035 C CA . THR B 1 40 ? 6.257 77.257 68.259 1.00 34.78 64 THR B CA 1
ATOM 3036 C C . THR B 1 40 ? 4.736 77.209 68.384 1.00 36.49 64 THR B C 1
ATOM 3037 O O . THR B 1 40 ? 4.057 78.210 68.138 1.00 40.65 64 THR B O 1
ATOM 3041 N N . VAL B 1 41 ? 4.211 76.051 68.783 1.00 32.28 65 VAL B N 1
ATOM 3042 C CA . VAL B 1 41 ? 2.767 75.863 68.964 1.00 40.10 65 VAL B CA 1
ATOM 3043 C C . VAL B 1 41 ? 2.478 75.135 70.272 1.00 38.93 65 VAL B C 1
ATOM 3044 O O . VAL B 1 41 ? 3.140 74.152 70.591 1.00 34.93 65 VAL B O 1
ATOM 3048 N N . ALA B 1 42 ? 1.478 75.621 71.011 1.00 41.88 66 ALA B N 1
ATOM 3049 C CA . ALA B 1 42 ? 1.068 75.051 72.301 1.00 40.40 66 ALA B CA 1
ATOM 3050 C C . ALA B 1 42 ? 2.266 74.724 73.190 1.00 40.61 66 ALA B C 1
ATOM 3051 O O . ALA B 1 42 ? 2.321 73.664 73.816 1.00 43.21 66 ALA B O 1
ATOM 3053 N N . GLY B 1 43 ? 3.232 75.637 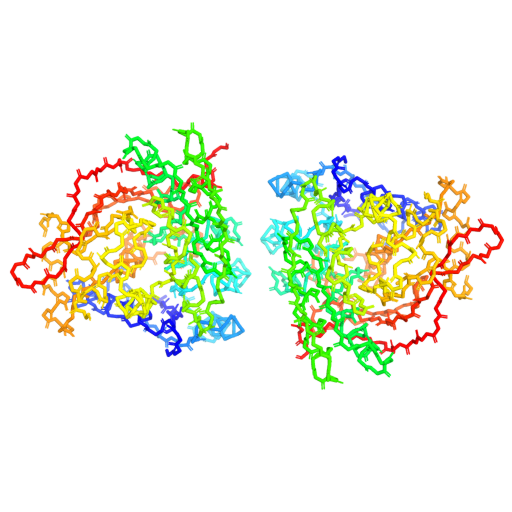73.214 1.00 40.70 67 GLY B N 1
ATOM 3054 C CA . GLY B 1 43 ? 4.406 75.513 74.069 1.00 44.68 67 GLY B CA 1
ATOM 3055 C C . GLY B 1 43 ? 5.517 74.640 73.530 1.00 41.41 67 GLY B C 1
ATOM 3056 O O . GLY B 1 43 ? 6.554 74.499 74.170 1.00 43.48 67 GLY B O 1
ATOM 3057 N N . LYS B 1 44 ? 5.313 74.055 72.353 1.00 39.85 68 LYS B N 1
ATOM 3058 C CA . LYS B 1 44 ? 6.309 73.156 71.767 1.00 43.24 68 LYS B CA 1
ATOM 3059 C C . LYS B 1 44 ? 6.991 73.770 70.556 1.00 38.89 68 LYS B C 1
ATOM 3060 O O . LYS B 1 44 ? 6.338 74.396 69.719 1.00 39.42 68 LYS B O 1
ATOM 3066 N N . LYS B 1 45 ? 8.310 73.603 70.487 1.00 33.37 69 LYS B N 1
ATOM 3067 C CA . LYS B 1 45 ? 9.085 74.037 69.340 1.00 35.70 69 LYS B CA 1
ATOM 3068 C C . LYS B 1 45 ? 9.107 72.932 68.294 1.00 40.25 69 LYS B C 1
ATOM 3069 O O . LYS B 1 45 ? 9.482 71.797 68.594 1.00 40.44 69 LYS B O 1
ATOM 3075 N N . ILE B 1 46 ? 8.716 73.282 67.069 1.00 40.83 70 ILE B N 1
ATOM 3076 C CA . ILE B 1 46 ? 8.695 72.352 65.939 1.00 40.05 70 ILE B CA 1
ATOM 3077 C C . ILE B 1 46 ? 10.082 72.289 65.309 1.00 39.21 70 ILE B C 1
ATOM 3078 O O . ILE B 1 46 ? 10.688 73.314 65.025 1.00 40.05 70 ILE B O 1
ATOM 3083 N N . GLU B 1 47 ? 10.583 71.072 65.119 1.00 35.97 71 GLU B N 1
ATOM 3084 C CA . GLU B 1 47 ? 11.796 70.831 64.360 1.00 36.25 71 GLU B CA 1
ATOM 3085 C C . GLU B 1 47 ? 11.467 69.960 63.141 1.00 35.23 71 GLU B C 1
ATOM 3086 O O . GLU B 1 47 ? 10.849 68.896 63.272 1.00 34.57 71 GLU B O 1
ATOM 3092 N N . VAL B 1 48 ? 11.880 70.417 61.963 1.00 35.31 72 VAL B N 1
ATOM 3093 C CA . VAL B 1 48 ? 11.663 69.674 60.718 1.00 35.27 72 VAL B CA 1
ATOM 3094 C C . VAL B 1 48 ? 12.986 69.051 60.304 1.00 34.52 72 VAL B C 1
ATOM 3095 O O . VAL B 1 48 ? 13.940 69.768 60.041 1.00 35.32 72 VAL B O 1
ATOM 3099 N N . ILE B 1 49 ? 13.031 67.718 60.248 1.00 34.87 73 ILE B N 1
ATOM 3100 C CA . ILE B 1 49 ? 14.229 66.980 59.821 1.00 32.80 73 ILE B CA 1
ATOM 3101 C C . ILE B 1 49 ? 14.048 66.474 58.386 1.00 29.72 73 ILE B C 1
ATOM 3102 O O . ILE B 1 49 ? 13.212 65.609 58.136 1.00 30.77 73 ILE B O 1
ATOM 3107 N N . LEU B 1 50 ? 14.825 67.022 57.453 1.00 28.25 74 LEU B N 1
ATOM 3108 C CA . LEU B 1 50 ? 14.735 66.666 56.041 1.00 30.24 74 LEU B CA 1
ATOM 3109 C C . LEU B 1 50 ? 15.566 65.436 55.699 1.00 30.53 74 LEU B C 1
ATOM 3110 O O . LEU B 1 50 ? 16.741 65.366 56.052 1.00 32.45 74 LEU B O 1
ATOM 3115 N N . LYS B 1 51 ? 14.957 64.485 54.992 1.00 27.90 75 LYS B N 1
ATOM 3116 C CA . LYS B 1 51 ? 15.659 63.310 54.461 1.00 30.03 75 LYS B CA 1
ATOM 3117 C C . LYS B 1 51 ? 15.308 63.136 52.984 1.00 26.59 75 LYS B C 1
ATOM 3118 O O . LYS B 1 51 ? 14.129 63.123 52.621 1.00 30.98 75 LYS B O 1
ATOM 3124 N N . ASP B 1 52 ? 16.330 63.027 52.141 1.00 25.60 76 ASP B N 1
ATOM 3125 C CA . ASP B 1 52 ? 16.165 62.841 50.697 1.00 28.04 76 ASP B CA 1
ATOM 3126 C C . ASP B 1 52 ? 16.032 61.351 50.387 1.00 28.83 76 ASP B C 1
ATOM 3127 O O . ASP B 1 52 ? 16.989 60.597 50.587 1.00 28.42 76 ASP B O 1
ATOM 3132 N N . ASP B 1 53 ? 14.855 60.914 49.928 1.00 29.99 77 ASP B N 1
ATOM 3133 C CA . ASP B 1 53 ? 14.691 59.503 49.518 1.00 28.51 77 ASP B CA 1
ATOM 3134 C C . ASP B 1 53 ? 14.935 59.269 48.023 1.00 28.20 77 ASP B C 1
ATOM 3135 O O . ASP B 1 53 ? 14.929 58.129 47.556 1.00 29.52 77 ASP B O 1
ATOM 3140 N N . ALA B 1 54 ? 15.157 60.350 47.281 1.00 27.60 78 ALA B N 1
ATOM 3141 C CA . ALA B 1 54 ? 15.261 60.306 45.815 1.00 26.37 78 ALA B CA 1
ATOM 3142 C C . ALA B 1 54 ? 14.069 59.602 45.141 1.00 26.09 78 ALA B C 1
ATOM 3143 O O . ALA B 1 54 ? 14.196 59.097 44.017 1.00 27.00 78 ALA B O 1
ATOM 3145 N N . ALA B 1 55 ? 12.912 59.579 45.819 1.00 25.72 79 ALA B N 1
ATOM 3146 C CA . ALA B 1 55 ? 11.703 58.906 45.314 1.00 26.63 79 ALA B CA 1
ATOM 3147 C C . ALA B 1 55 ? 11.913 57.397 45.144 1.00 29.42 79 ALA B C 1
ATOM 3148 O O . ALA B 1 55 ? 11.165 56.743 44.420 1.00 30.37 79 ALA B O 1
ATOM 3150 N N . ILE B 1 56 ? 12.938 56.854 45.805 1.00 27.25 80 ILE B N 1
ATOM 3151 C CA . ILE B 1 56 ? 13.185 55.410 45.800 1.00 28.28 80 ILE B CA 1
ATOM 3152 C C . ILE B 1 56 ? 12.574 54.779 47.056 1.00 28.46 80 ILE B C 1
ATOM 3153 O O . ILE B 1 56 ? 13.015 55.073 48.171 1.00 29.56 80 ILE B O 1
ATOM 3158 N N . PRO B 1 57 ? 11.560 53.905 46.885 1.00 28.42 81 PRO B N 1
ATOM 3159 C CA . PRO B 1 57 ? 10.770 53.420 48.025 1.00 30.39 81 PRO B CA 1
ATOM 3160 C C . PRO B 1 57 ? 11.563 52.633 49.076 1.00 30.99 81 PRO B C 1
ATOM 3161 O O . PRO B 1 57 ? 11.194 52.655 50.254 1.00 28.10 81 PRO B O 1
ATOM 3165 N N A ASP B 1 58 ? 12.631 51.946 48.659 0.50 31.83 82 ASP B N 1
ATOM 3166 N N B ASP B 1 58 ? 12.636 51.958 48.668 0.50 32.19 82 ASP B N 1
ATOM 3167 C CA A ASP B 1 58 ? 13.534 51.280 49.610 0.50 33.57 82 ASP B CA 1
ATOM 3168 C CA B ASP B 1 58 ? 13.499 51.296 49.644 0.50 34.26 82 ASP B CA 1
ATOM 3169 C C A ASP B 1 58 ? 14.194 52.300 50.541 0.50 31.85 82 ASP B C 1
ATOM 3170 C C B ASP B 1 58 ? 14.172 52.317 50.559 0.50 32.05 82 ASP B C 1
ATOM 3171 O O A ASP B 1 58 ? 14.363 52.039 51.738 0.50 28.57 82 ASP B O 1
ATOM 3172 O O B ASP B 1 58 ? 14.335 52.071 51.759 0.50 28.46 82 ASP B O 1
ATOM 3181 N N . ASN B 1 59 ? 14.560 53.456 49.984 1.00 31.36 83 ASN B N 1
ATOM 3182 C CA . ASN B 1 59 ? 15.097 54.578 50.764 1.00 31.17 83 ASN B CA 1
ATOM 3183 C C . ASN B 1 59 ? 14.030 55.188 51.674 1.00 28.63 83 ASN B C 1
ATOM 3184 O O . ASN B 1 59 ? 14.297 55.471 52.838 1.00 29.63 83 ASN B O 1
ATOM 3189 N N . THR B 1 60 ? 12.820 55.372 51.147 1.00 27.23 84 THR B N 1
ATOM 3190 C CA . THR B 1 60 ? 11.724 55.931 51.933 1.00 27.35 84 THR B CA 1
ATOM 3191 C C . THR B 1 60 ? 11.511 55.099 53.195 1.00 30.95 84 THR B C 1
ATOM 3192 O O . THR B 1 60 ? 11.396 55.655 54.293 1.00 30.74 84 THR B O 1
ATOM 3196 N N . LYS B 1 61 ? 11.472 53.774 53.033 1.00 29.36 85 LYS B N 1
ATOM 3197 C CA . LYS B 1 61 ? 11.213 52.877 54.153 1.00 32.71 85 LYS B CA 1
ATOM 3198 C C . LYS B 1 61 ? 12.326 52.962 55.205 1.00 31.45 85 LYS B C 1
ATOM 3199 O O . LYS B 1 61 ? 12.048 53.027 56.408 1.00 35.02 85 LYS B O 1
ATOM 3205 N N . ARG B 1 62 ? 13.577 52.963 54.739 1.00 32.74 86 ARG B N 1
ATOM 3206 C CA . ARG B 1 62 ? 14.745 53.020 55.617 1.00 35.87 86 ARG B CA 1
ATOM 3207 C C . ARG B 1 62 ? 14.793 54.348 56.370 1.00 34.98 86 ARG B C 1
ATOM 3208 O O . ARG B 1 62 ? 15.087 54.380 57.564 1.00 32.50 86 ARG B O 1
ATOM 3216 N N . LEU B 1 63 ? 14.492 55.436 55.671 1.00 31.22 87 LEU B N 1
ATOM 3217 C CA . LEU B 1 63 ? 14.503 56.749 56.292 1.00 30.97 87 LEU B CA 1
ATOM 3218 C C . LEU B 1 63 ? 13.384 56.910 57.317 1.00 30.22 87 LEU B C 1
ATOM 3219 O O . LEU B 1 63 ? 13.626 57.449 58.401 1.00 32.77 87 LEU B O 1
ATOM 3224 N N . ALA B 1 64 ? 12.180 56.422 56.991 1.00 28.00 88 ALA B N 1
ATOM 3225 C CA . ALA B 1 64 ? 11.053 56.472 57.923 1.00 29.11 88 ALA B CA 1
ATOM 3226 C C . ALA B 1 64 ? 11.360 55.695 59.216 1.00 31.29 88 ALA B C 1
ATOM 3227 O O . ALA B 1 64 ? 10.979 56.120 60.318 1.00 30.19 88 ALA B O 1
ATOM 3229 N N . GLN B 1 65 ? 12.059 54.572 59.060 1.00 31.80 89 GLN B N 1
ATOM 3230 C CA . GLN B 1 65 ? 12.513 53.732 60.171 1.00 35.05 89 GLN B CA 1
ATOM 3231 C C . GLN B 1 65 ? 13.451 54.514 61.095 1.00 33.50 89 GLN B C 1
ATOM 3232 O O . GLN B 1 65 ? 13.236 54.556 62.308 1.00 35.04 89 GLN B O 1
ATOM 3238 N N . GLU B 1 66 ? 14.485 55.123 60.512 1.00 30.90 90 GLU B N 1
ATOM 3239 C CA . GLU B 1 66 ? 15.451 55.946 61.261 1.00 38.37 90 GLU B CA 1
ATOM 3240 C C . GLU B 1 66 ? 14.766 57.093 62.004 1.00 37.98 90 GLU B C 1
ATOM 3241 O O . GLU B 1 66 ? 15.021 57.312 63.192 1.00 35.50 90 GLU B O 1
ATOM 3247 N N . LEU B 1 67 ? 13.889 57.807 61.302 1.00 34.28 91 LEU B N 1
ATOM 3248 C CA . LEU B 1 67 ? 13.224 58.979 61.872 1.00 33.75 91 LEU B CA 1
ATOM 3249 C C . LEU B 1 67 ? 12.331 58.615 63.049 1.00 34.53 91 LEU B C 1
ATOM 3250 O O . LEU B 1 67 ? 12.339 59.302 64.077 1.00 33.30 91 LEU B O 1
ATOM 3255 N N . ILE B 1 68 ? 11.571 57.533 62.893 1.00 31.89 92 ILE B N 1
ATOM 3256 C CA . ILE B 1 68 ? 10.658 57.067 63.937 1.00 36.29 92 ILE B CA 1
ATOM 3257 C C . ILE B 1 68 ? 11.399 56.442 65.121 1.00 37.98 92 ILE B C 1
ATOM 3258 O O . ILE B 1 68 ? 11.053 56.702 66.275 1.00 39.21 92 ILE B O 1
ATOM 3263 N N . VAL B 1 69 ? 12.420 55.642 64.830 1.00 37.79 93 VAL B N 1
ATOM 3264 C CA . VAL B 1 69 ? 13.127 54.866 65.859 1.00 40.29 93 VAL B CA 1
ATOM 3265 C C . VAL B 1 69 ? 14.323 55.606 66.471 1.00 41.35 93 VAL B C 1
ATOM 3266 O O . VAL B 1 69 ? 14.436 55.694 67.700 1.00 46.69 93 VAL B O 1
ATOM 3270 N N . ASN B 1 70 ? 15.206 56.139 65.628 1.00 38.97 94 ASN B N 1
ATOM 3271 C CA . ASN B 1 70 ? 16.363 56.881 66.127 1.00 43.04 94 ASN B CA 1
ATOM 3272 C C . ASN B 1 70 ? 16.023 58.317 66.535 1.00 44.97 94 ASN B C 1
ATOM 3273 O O . ASN B 1 70 ? 16.335 58.730 67.651 1.00 47.30 94 ASN B O 1
ATOM 3278 N N . ASP B 1 71 ? 15.371 59.064 65.645 1.00 43.29 95 ASP B N 1
ATOM 3279 C CA . ASP B 1 71 ? 15.074 60.480 65.901 1.00 42.16 95 ASP B CA 1
ATOM 3280 C C . ASP B 1 71 ? 13.809 60.700 66.731 1.00 39.43 95 ASP B C 1
ATOM 3281 O O . ASP B 1 71 ? 13.569 61.806 67.218 1.00 44.96 95 ASP B O 1
ATOM 3286 N N . LYS B 1 72 ? 13.009 59.646 66.878 1.00 33.32 96 LYS B N 1
ATOM 3287 C CA . LYS B 1 72 ? 11.780 59.666 67.678 1.00 39.39 96 LYS B CA 1
ATOM 3288 C C . LYS B 1 72 ? 10.785 60.744 67.218 1.00 36.19 96 LYS B C 1
ATOM 3289 O O . LYS B 1 72 ? 10.157 61.406 68.041 1.00 33.79 96 LYS B O 1
ATOM 3295 N N . VAL B 1 73 ? 10.629 60.905 65.906 1.00 34.43 97 VAL B N 1
ATOM 3296 C CA . VAL B 1 73 ? 9.746 61.951 65.380 1.00 32.08 97 VAL B CA 1
ATOM 3297 C C . VAL B 1 73 ? 8.283 61.684 65.736 1.00 32.55 97 VAL B C 1
ATOM 3298 O O . VAL B 1 73 ? 7.884 60.538 65.969 1.00 33.58 97 VAL B O 1
ATOM 3302 N N . ASN B 1 74 ? 7.493 62.752 65.784 1.00 27.86 98 ASN B N 1
ATOM 3303 C CA . ASN B 1 74 ? 6.092 62.649 66.134 1.00 29.16 98 ASN B CA 1
ATOM 3304 C C . ASN B 1 74 ? 5.237 62.432 64.901 1.00 27.08 98 ASN B C 1
ATOM 3305 O O . ASN B 1 74 ? 4.143 61.876 64.988 1.00 30.34 98 ASN B O 1
ATOM 3310 N N A VAL B 1 75 ? 5.730 62.898 63.758 0.50 28.45 99 VAL B N 1
ATOM 3311 N N B VAL B 1 75 ? 5.764 62.864 63.756 0.50 27.36 99 VAL B N 1
ATOM 3312 C CA A VAL B 1 75 ? 5.035 62.751 62.484 0.50 27.53 99 VAL B CA 1
ATOM 3313 C CA B VAL B 1 75 ? 5.058 62.855 62.475 0.50 26.53 99 VAL B CA 1
ATOM 3314 C C A VAL B 1 75 ? 6.068 62.557 61.395 0.50 25.38 99 VAL B C 1
ATOM 3315 C C B VAL B 1 75 ? 6.072 62.595 61.373 0.50 25.00 99 VAL B C 1
ATOM 3316 O O A VAL B 1 75 ? 7.203 63.020 61.506 0.50 27.18 99 VAL B O 1
ATOM 3317 O O B VAL B 1 75 ? 7.217 63.042 61.462 0.50 26.76 99 VAL B O 1
ATOM 3324 N N . ILE B 1 76 ? 5.673 61.844 60.352 1.00 25.57 100 ILE B N 1
ATOM 3325 C CA . ILE B 1 76 ? 6.465 61.763 59.132 1.00 24.82 100 ILE B CA 1
ATOM 3326 C C . ILE B 1 76 ? 5.625 62.416 58.044 1.00 23.22 100 ILE B C 1
ATOM 3327 O O . ILE B 1 76 ? 4.386 62.360 58.078 1.00 23.73 100 ILE B O 1
ATOM 3332 N N . ALA B 1 77 ? 6.292 63.061 57.096 1.00 21.89 101 ALA B N 1
ATOM 3333 C CA . ALA B 1 77 ? 5.582 63.865 56.112 1.00 23.61 101 ALA B CA 1
ATOM 3334 C C . ALA B 1 77 ? 6.330 63.893 54.792 1.00 23.32 101 ALA B C 1
ATOM 3335 O O . ALA B 1 77 ? 7.537 63.656 54.740 1.00 26.76 101 ALA B O 1
ATOM 3337 N N . GLY B 1 78 ? 5.609 64.189 53.719 1.00 24.49 102 GLY B N 1
ATOM 3338 C CA . GLY B 1 78 ? 6.231 64.326 52.403 1.00 23.19 102 GLY B CA 1
ATOM 3339 C C . GLY B 1 78 ? 5.622 63.334 51.438 1.00 23.79 102 GLY B C 1
ATOM 3340 O O . GLY B 1 78 ? 4.412 63.401 51.162 1.00 20.36 102 GLY B O 1
ATOM 3341 N N . PHE B 1 79 ? 6.465 62.409 50.957 1.00 22.19 103 PHE B N 1
ATOM 3342 C CA . PHE B 1 79 ? 6.070 61.274 50.106 1.00 23.80 103 PHE B CA 1
ATOM 3343 C C . PHE B 1 79 ? 5.743 61.695 48.678 1.00 23.04 103 PHE B C 1
ATOM 3344 O O . PHE B 1 79 ? 4.578 61.826 48.285 1.00 23.43 103 PHE B O 1
ATOM 3352 N N . GLY B 1 80 ? 6.822 61.885 47.923 1.00 22.36 104 GLY B N 1
ATOM 3353 C CA . GLY B 1 80 ? 6.785 62.490 46.597 1.00 23.75 104 GLY B CA 1
ATOM 3354 C C . GLY B 1 80 ? 6.066 61.715 45.520 1.00 25.82 104 GLY B C 1
ATOM 3355 O O . GLY B 1 80 ? 5.568 62.309 44.566 1.00 25.00 104 GLY B O 1
ATOM 3356 N N . ILE B 1 81 ? 6.057 60.385 45.647 1.00 26.13 105 ILE B N 1
ATOM 3357 C CA . ILE B 1 81 ? 5.383 59.500 44.704 1.00 21.36 105 ILE B CA 1
ATOM 3358 C C . ILE B 1 81 ? 4.614 58.446 45.484 1.00 21.48 105 ILE B C 1
ATOM 3359 O O . ILE B 1 81 ? 4.884 58.213 46.676 1.00 20.29 105 ILE B O 1
ATOM 3364 N N . THR B 1 82 ? 3.639 57.833 44.825 1.00 20.80 106 THR B N 1
ATOM 3365 C CA . THR B 1 82 ? 2.772 56.850 45.475 1.00 22.03 106 THR B CA 1
ATOM 3366 C C . THR B 1 82 ? 3.581 55.702 46.147 1.00 21.54 106 THR B C 1
ATOM 3367 O O . THR B 1 82 ? 3.363 55.398 47.329 1.00 23.47 106 THR B O 1
ATOM 3371 N N . PRO B 1 83 ? 4.526 55.082 45.415 1.00 23.06 107 PRO B N 1
ATOM 3372 C CA . PRO B 1 83 ? 5.316 54.031 46.076 1.00 25.67 107 PRO B CA 1
ATOM 3373 C C . PRO B 1 83 ? 5.990 54.480 47.398 1.00 25.81 107 PRO B C 1
ATOM 3374 O O . PRO B 1 83 ? 6.125 53.666 48.306 1.00 24.96 107 PRO B O 1
ATOM 3378 N N . ALA B 1 84 ? 6.387 55.752 47.512 1.00 25.14 108 ALA B N 1
ATOM 3379 C CA . ALA B 1 84 ? 6.998 56.258 48.751 1.00 24.70 108 ALA B CA 1
ATOM 3380 C C . ALA B 1 84 ? 5.996 56.274 49.905 1.00 24.19 108 ALA B C 1
ATOM 3381 O O . ALA B 1 84 ? 6.290 55.788 51.015 1.00 24.60 108 ALA B O 1
ATOM 3383 N N . ALA B 1 85 ? 4.809 56.813 49.637 1.00 22.79 109 ALA B N 1
ATOM 3384 C CA . ALA B 1 85 ? 3.733 56.831 50.623 1.00 24.11 109 ALA B CA 1
ATOM 3385 C C . ALA B 1 85 ? 3.407 55.407 51.116 1.00 24.58 109 ALA B C 1
ATOM 3386 O O . ALA B 1 85 ? 3.318 55.159 52.329 1.00 23.77 109 ALA B O 1
ATOM 3388 N N . LEU B 1 86 ? 3.254 54.478 50.174 1.00 23.84 110 LEU B N 1
ATOM 3389 C CA . LEU B 1 86 ? 2.934 53.081 50.496 1.00 25.34 110 LEU B CA 1
ATOM 3390 C C . LEU B 1 86 ? 4.067 52.369 51.245 1.00 25.32 110 LEU B C 1
ATOM 3391 O O . LEU B 1 86 ? 3.804 51.485 52.072 1.00 28.11 110 LEU B O 1
ATOM 3396 N N . ALA B 1 87 ? 5.317 52.740 50.955 1.00 24.86 111 ALA B N 1
ATOM 3397 C CA . ALA B 1 87 ? 6.467 52.120 51.629 1.00 27.70 111 ALA B CA 1
ATOM 3398 C C . ALA B 1 87 ? 6.470 52.428 53.130 1.00 30.20 111 ALA B C 1
ATOM 3399 O O . ALA B 1 87 ? 6.836 51.580 53.947 1.00 33.62 111 ALA B O 1
ATOM 3401 N N . ALA B 1 88 ? 6.032 53.636 53.479 1.00 27.78 112 ALA B N 1
ATOM 3402 C CA . ALA B 1 88 ? 6.105 54.134 54.843 1.00 26.34 112 ALA B CA 1
ATOM 3403 C C . ALA B 1 88 ? 4.895 53.743 55.681 1.00 26.36 112 ALA B C 1
ATOM 3404 O O . ALA B 1 88 ? 4.967 53.749 56.918 1.00 28.94 112 ALA B O 1
ATOM 3406 N N . ALA B 1 89 ? 3.790 53.413 55.006 1.00 24.23 113 ALA B N 1
ATOM 3407 C CA . ALA B 1 89 ? 2.511 53.149 55.672 1.00 27.38 113 ALA B CA 1
ATOM 3408 C C . ALA B 1 89 ? 2.554 52.079 56.782 1.00 29.93 113 ALA B C 1
ATOM 3409 O O . ALA B 1 89 ? 1.954 52.304 57.844 1.00 26.54 113 ALA B O 1
ATOM 3411 N N . PRO B 1 90 ? 3.252 50.927 56.551 1.00 27.94 114 PRO B N 1
ATOM 3412 C CA . PRO B 1 90 ? 3.321 49.910 57.615 1.00 29.46 114 PRO B CA 1
ATOM 3413 C C . PRO B 1 90 ? 3.932 50.446 58.927 1.00 29.03 114 PRO B C 1
ATOM 3414 O O . PRO B 1 90 ? 3.401 50.166 60.008 1.00 28.81 114 PRO B O 1
ATOM 3418 N N . LEU B 1 91 ? 5.009 51.225 58.819 1.00 27.53 115 LEU B N 1
ATOM 3419 C CA . LEU B 1 91 ? 5.689 51.815 59.988 1.00 30.50 115 LEU B CA 1
ATOM 3420 C C . LEU B 1 91 ? 4.841 52.874 60.707 1.00 32.90 115 LEU B C 1
ATOM 3421 O O . LEU B 1 91 ? 4.836 52.945 61.944 1.00 31.23 115 LEU B O 1
ATOM 3426 N N . ALA B 1 92 ? 4.136 53.692 59.927 1.00 31.36 116 ALA B N 1
ATOM 3427 C CA . ALA B 1 92 ? 3.209 54.676 60.460 1.00 31.53 116 ALA B CA 1
ATOM 3428 C C . ALA B 1 92 ? 2.152 53.978 61.301 1.00 31.94 116 ALA B C 1
ATOM 3429 O O . ALA B 1 92 ? 1.838 54.435 62.400 1.00 31.53 116 ALA B O 1
ATOM 3431 N N . THR B 1 93 ? 1.620 52.864 60.791 1.00 28.21 117 THR B N 1
ATOM 3432 C CA . THR B 1 93 ? 0.593 52.112 61.502 1.00 30.38 117 THR B CA 1
ATOM 3433 C C . THR B 1 93 ? 1.170 51.482 62.771 1.00 31.37 117 THR B C 1
ATOM 3434 O O . THR B 1 93 ? 0.592 51.612 63.854 1.00 33.51 117 THR B O 1
ATOM 3438 N N . GLN B 1 94 ? 2.317 50.827 62.637 1.00 31.00 118 GLN B N 1
ATOM 3439 C CA . GLN B 1 94 ? 2.935 50.130 63.764 1.00 32.37 118 GLN B CA 1
ATOM 3440 C C . GLN B 1 94 ? 3.320 51.086 64.895 1.00 33.35 118 GLN B C 1
ATOM 3441 O O . GLN B 1 94 ? 3.035 50.815 66.062 1.00 30.42 118 GLN B O 1
ATOM 3447 N N . ALA B 1 95 ? 3.950 52.206 64.544 1.00 31.28 119 ALA B N 1
ATOM 3448 C CA . ALA B 1 95 ? 4.372 53.203 65.534 1.00 34.87 119 ALA B CA 1
ATOM 3449 C C . ALA B 1 95 ? 3.285 54.208 65.939 1.00 32.61 119 ALA B C 1
ATOM 3450 O O . ALA B 1 95 ? 3.512 55.023 66.838 1.00 34.10 119 ALA B O 1
ATOM 3452 N N . LYS B 1 96 ? 2.116 54.147 65.293 1.00 29.62 120 LYS B N 1
ATOM 3453 C CA . LYS B 1 96 ? 1.014 55.095 65.548 1.00 32.24 120 LYS B CA 1
ATOM 3454 C C . LYS B 1 96 ? 1.492 56.528 65.364 1.00 33.87 120 LYS B C 1
ATOM 3455 O O . LYS B 1 96 ? 1.278 57.404 66.210 1.00 34.78 120 LYS B O 1
ATOM 3461 N N . VAL B 1 97 ? 2.159 56.748 64.245 1.00 28.76 121 VAL B N 1
ATOM 3462 C CA . VAL B 1 97 ? 2.717 58.054 63.915 1.00 32.00 121 VAL B CA 1
ATOM 3463 C C . VAL B 1 97 ? 1.991 58.558 62.665 1.00 30.76 121 VAL B C 1
ATOM 3464 O O . VAL B 1 97 ? 1.937 57.841 61.663 1.00 30.41 121 VAL B O 1
ATOM 3468 N N . PRO B 1 98 ? 1.392 59.770 62.728 1.00 31.57 122 PRO B N 1
ATOM 3469 C CA . PRO B 1 98 ? 0.735 60.338 61.537 1.00 27.20 122 PRO B CA 1
ATOM 3470 C C . PRO B 1 98 ? 1.685 60.440 60.337 1.00 25.58 122 PRO B C 1
ATOM 3471 O O . PRO B 1 98 ? 2.857 60.817 60.479 1.00 23.83 122 PRO B O 1
ATOM 3475 N N . GLU B 1 99 ? 1.176 60.066 59.167 1.00 25.67 123 GLU B N 1
ATOM 3476 C CA . GLU B 1 99 ? 1.925 60.144 57.921 1.00 23.44 123 GLU B CA 1
ATOM 3477 C C . GLU B 1 99 ? 1.187 61.146 57.045 1.00 22.93 123 GLU B C 1
ATOM 3478 O O . GLU B 1 99 ? 0.062 60.890 56.593 1.00 22.27 123 GLU B O 1
ATOM 3484 N N . ILE B 1 100 ? 1.799 62.308 56.842 1.00 24.70 124 ILE B N 1
ATOM 3485 C CA . ILE B 1 100 ? 1.117 63.407 56.147 1.00 24.99 124 ILE B CA 1
ATOM 3486 C C . ILE B 1 100 ? 1.573 63.401 54.706 1.00 22.71 124 ILE B C 1
ATOM 3487 O O . ILE B 1 100 ? 2.717 63.749 54.411 1.00 20.75 124 ILE B O 1
ATOM 3492 N N . VAL B 1 101 ? 0.674 62.990 53.818 1.00 22.12 125 VAL B N 1
ATOM 3493 C CA . VAL B 1 101 ? 1.023 62.862 52.409 1.00 21.58 125 VAL B CA 1
ATOM 3494 C C . VAL B 1 101 ? 0.809 64.208 51.712 1.00 20.45 125 VAL B C 1
ATOM 3495 O O . VAL B 1 101 ? -0.323 64.685 51.602 1.00 24.43 125 VAL B O 1
ATOM 3507 N N . ALA B 1 103 ? 2.219 65.095 48.600 1.00 21.57 127 ALA B N 1
ATOM 3508 C CA . ALA B 1 103 ? 2.394 65.020 47.150 1.00 20.65 127 ALA B CA 1
ATOM 3509 C C . ALA B 1 103 ? 1.586 63.883 46.512 1.00 22.84 127 ALA B C 1
ATOM 3510 O O . ALA B 1 103 ? 0.716 64.139 45.680 1.00 22.40 127 ALA B O 1
ATOM 3512 N N . ALA B 1 104 ? 1.866 62.634 46.903 1.00 23.63 128 ALA B N 1
ATOM 3513 C CA . ALA B 1 104 ? 1.338 61.453 46.194 1.00 21.69 128 ALA B CA 1
ATOM 3514 C C . ALA B 1 104 ? -0.193 61.480 46.029 1.00 20.22 128 ALA B C 1
ATOM 3515 O O . ALA B 1 104 ? -0.913 61.828 46.960 1.00 23.57 128 ALA B O 1
ATOM 3517 N N . GLY B 1 105 ? -0.681 61.111 44.846 1.00 21.34 129 GLY B N 1
ATOM 3518 C CA . GLY B 1 105 ? -2.111 61.295 44.501 1.00 21.98 129 GLY B CA 1
ATOM 3519 C C . GLY B 1 105 ? -2.948 60.087 44.101 1.00 22.90 129 GLY B C 1
ATOM 3520 O O . GLY B 1 105 ? -3.975 60.238 43.439 1.00 25.77 129 GLY B O 1
ATOM 3521 N N . THR B 1 106 ? -2.522 58.886 44.480 1.00 20.92 130 THR B N 1
ATOM 3522 C CA . THR B 1 106 ? -3.319 57.677 44.219 1.00 21.68 130 THR B CA 1
ATOM 3523 C C . THR B 1 106 ? -4.415 57.548 45.270 1.00 21.33 130 THR B C 1
ATOM 3524 O O . THR B 1 106 ? -4.134 57.706 46.469 1.00 21.67 130 THR B O 1
ATOM 3528 N N . SER B 1 107 ? -5.656 57.288 44.820 1.00 21.17 131 SER B N 1
ATOM 3529 C CA . SER B 1 107 ? -6.838 57.296 45.693 1.00 22.87 131 SER B CA 1
ATOM 3530 C C . SER B 1 107 ? -6.687 56.377 46.909 1.00 22.67 131 SER B C 1
ATOM 3531 O O . SER B 1 107 ? -7.016 56.768 48.023 1.00 22.04 131 SER B O 1
ATOM 3534 N N . ILE B 1 108 ? -6.185 55.162 46.673 1.00 22.24 132 ILE B N 1
ATOM 3535 C CA . ILE B 1 108 ? -6.083 54.111 47.697 1.00 25.11 132 ILE B CA 1
ATOM 3536 C C . ILE B 1 108 ? -5.161 54.410 48.898 1.00 23.52 132 ILE B C 1
ATOM 3537 O O . ILE B 1 108 ? -5.298 53.796 49.959 1.00 22.30 132 ILE B O 1
ATOM 3542 N N . ILE B 1 109 ? -4.247 55.365 48.743 1.00 24.53 133 ILE B N 1
ATOM 3543 C CA . ILE B 1 109 ? -3.223 55.637 49.761 1.00 22.83 133 ILE B CA 1
ATOM 3544 C C . ILE B 1 109 ? -3.782 55.821 51.186 1.00 25.36 133 ILE B C 1
ATOM 3545 O O . ILE B 1 109 ? -3.243 55.244 52.141 1.00 26.11 133 ILE B O 1
ATOM 3550 N N . THR B 1 110 ? -4.853 56.600 51.343 1.00 22.76 134 THR B N 1
ATOM 3551 C CA . THR B 1 110 ? -5.399 56.839 52.687 1.00 25.23 134 THR B CA 1
ATOM 3552 C C . THR B 1 110 ? -5.992 55.567 53.323 1.00 24.73 134 THR B C 1
ATOM 3553 O O . THR B 1 110 ? -6.102 55.481 54.555 1.00 26.28 134 THR B O 1
ATOM 3557 N N . GLU B 1 111 ? -6.357 54.584 52.495 1.00 25.06 135 GLU B N 1
ATOM 3558 C CA . GLU B 1 111 ? -6.875 53.298 53.001 1.00 28.95 135 GLU B CA 1
ATOM 3559 C C . GLU B 1 111 ? -5.763 52.375 53.514 1.00 27.74 135 GLU B C 1
ATOM 3560 O O . GLU B 1 111 ? -6.042 51.365 54.154 1.00 28.27 135 GLU B O 1
ATOM 3566 N N . ARG B 1 112 ? -4.506 52.733 53.255 1.00 26.61 136 ARG B N 1
ATOM 3567 C CA . ARG B 1 112 ? -3.387 51.857 53.604 1.00 27.12 136 ARG B CA 1
ATOM 3568 C C . ARG B 1 112 ? -2.820 52.049 55.009 1.00 26.90 136 ARG B C 1
ATOM 3569 O O . ARG B 1 112 ? -1.931 51.308 55.411 1.00 27.59 136 ARG B O 1
ATOM 3577 N N . SER B 1 113 ? -3.327 53.038 55.741 1.00 27.11 137 SER B N 1
ATOM 3578 C CA . SER B 1 113 ? -2.986 53.221 57.156 1.00 28.73 137 SER B CA 1
ATOM 3579 C C . SER B 1 113 ? -4.015 54.141 57.787 1.00 29.60 137 SER B C 1
ATOM 3580 O O . SER B 1 113 ? -4.388 55.138 57.173 1.00 32.23 137 SER B O 1
ATOM 3583 N N . PRO B 1 114 ? -4.487 53.814 59.008 1.00 29.75 138 PRO B N 1
ATOM 3584 C CA . PRO B 1 114 ? -5.412 54.736 59.673 1.00 28.97 138 PRO B CA 1
ATOM 3585 C C . PRO B 1 114 ? -4.719 56.011 60.169 1.00 26.27 138 PRO B C 1
ATOM 3586 O O . PRO B 1 114 ? -5.398 56.912 60.654 1.00 28.23 138 PRO B O 1
ATOM 3590 N N . TYR B 1 115 ? -3.392 56.077 60.030 1.00 26.36 139 TYR B N 1
ATOM 3591 C CA . TYR B 1 115 ? -2.592 57.246 60.426 1.00 26.11 139 TYR B CA 1
ATOM 3592 C C . TYR B 1 115 ? -2.174 58.136 59.251 1.00 26.94 139 TYR B C 1
ATOM 3593 O O . TYR B 1 115 ? -1.446 59.110 59.440 1.00 25.74 139 TYR B O 1
ATOM 3602 N N . ILE B 1 116 ? -2.627 57.806 58.045 1.00 24.65 140 ILE B N 1
ATOM 3603 C CA . ILE B 1 116 ? -2.351 58.664 56.886 1.00 25.00 140 ILE B CA 1
ATOM 3604 C C . ILE B 1 116 ? -3.395 59.787 56.781 1.00 23.16 140 ILE B C 1
ATOM 3605 O O . ILE B 1 116 ? -4.592 59.547 56.940 1.00 24.36 140 ILE B O 1
ATOM 3610 N N A VAL B 1 117 ? -2.921 61.015 56.556 0.50 24.52 141 VAL B N 1
ATOM 3611 N N B VAL B 1 117 ? -2.925 61.011 56.556 0.50 24.81 141 VAL B N 1
ATOM 3612 C CA A VAL B 1 117 ? -3.785 62.159 56.208 0.50 22.46 141 VAL B CA 1
ATOM 3613 C CA B VAL B 1 117 ? -3.798 62.123 56.173 0.50 23.11 141 VAL B CA 1
ATOM 3614 C C A VAL B 1 117 ? -3.149 62.877 55.011 0.50 22.90 141 VAL B C 1
ATOM 3615 C C B VAL B 1 117 ? -3.146 62.800 54.970 0.50 23.04 141 VAL B C 1
ATOM 3616 O O A VAL B 1 117 ? -1.935 63.083 54.981 0.50 23.25 141 VAL B O 1
ATOM 3617 O O B VAL B 1 117 ? -1.922 62.903 54.895 0.50 23.31 141 VAL B O 1
ATOM 3624 N N . ARG B 1 118 ? -3.957 63.259 54.030 1.00 21.00 142 ARG B N 1
ATOM 3625 C CA . ARG B 1 118 ? -3.413 63.809 52.788 1.00 22.21 142 ARG B CA 1
ATOM 3626 C C . ARG B 1 118 ? -3.801 65.270 52.564 1.00 21.21 142 ARG B C 1
ATOM 3627 O O . ARG B 1 118 ? -4.965 65.637 52.757 1.00 22.21 142 ARG B O 1
ATOM 3635 N N . THR B 1 119 ? -2.821 66.093 52.173 1.00 19.54 143 THR B N 1
ATOM 3636 C CA . THR B 1 119 ? -3.069 67.517 51.873 1.00 22.43 143 THR B CA 1
ATOM 3637 C C . THR B 1 119 ? -2.738 67.887 50.417 1.00 22.00 143 THR B C 1
ATOM 3638 O O . THR B 1 119 ? -2.676 69.076 50.067 1.00 23.32 143 THR B O 1
ATOM 3642 N N . SER B 1 120 ? -2.529 66.876 49.574 1.00 20.68 144 SER B N 1
ATOM 3643 C CA . SER B 1 120 ? -2.256 67.117 48.151 1.00 19.48 144 SER B CA 1
ATOM 3644 C C . SER B 1 120 ? -3.563 67.020 47.326 1.00 20.61 144 SER B C 1
ATOM 3645 O O . SER B 1 120 ? -4.294 68.003 47.213 1.00 18.75 144 SER B O 1
ATOM 3648 N N . PHE B 1 121 ? -3.881 65.830 46.806 1.00 20.99 145 PHE B N 1
ATOM 3649 C CA . PHE B 1 121 ? -4.990 65.641 45.860 1.00 20.15 145 PHE B CA 1
ATOM 3650 C C . PHE B 1 121 ? -5.125 64.155 45.592 1.00 20.88 145 PHE B C 1
ATOM 3651 O O . PHE B 1 121 ? -4.259 63.365 45.996 1.00 19.13 145 PHE B O 1
ATOM 3659 N N . THR B 1 122 ? -6.182 63.765 44.884 1.00 18.68 146 THR B N 1
ATOM 3660 C CA . THR B 1 122 ? -6.131 62.478 44.184 1.00 20.36 146 THR B CA 1
ATOM 3661 C C . THR B 1 122 ? -6.268 62.767 42.684 1.00 19.77 146 THR B C 1
ATOM 3662 O O . THR B 1 122 ? -6.902 63.746 42.297 1.00 20.06 146 THR B O 1
ATOM 3666 N N . LEU B 1 123 ? -5.659 61.937 41.844 1.00 19.22 147 LEU B N 1
ATOM 3667 C CA . LEU B 1 123 ? -5.805 62.083 40.402 1.00 18.19 147 LEU B CA 1
ATOM 3668 C C . LEU B 1 123 ? -7.276 61.989 39.991 1.00 19.70 147 LEU B C 1
ATOM 3669 O O . LEU B 1 123 ? -7.698 62.702 39.080 1.00 21.57 147 LEU B O 1
ATOM 3674 N N . ALA B 1 124 ? -8.054 61.143 40.682 1.00 19.23 148 ALA B N 1
ATOM 3675 C CA . ALA B 1 124 ? -9.489 61.006 40.387 1.00 21.34 148 ALA B CA 1
ATOM 3676 C C . ALA B 1 124 ? -10.239 62.336 40.511 1.00 20.33 148 ALA B C 1
ATOM 3677 O O . ALA B 1 124 ? -11.152 62.591 39.731 1.00 21.06 148 ALA B O 1
ATOM 3679 N N . GLN B 1 125 ? -9.855 63.179 41.476 1.00 18.35 149 GLN B N 1
ATOM 3680 C CA . GLN B 1 125 ? -10.561 64.457 41.707 1.00 21.38 149 GLN B CA 1
ATOM 3681 C C . GLN B 1 125 ? -10.543 65.338 40.450 1.00 21.07 149 GLN B C 1
ATOM 3682 O O . GLN B 1 125 ? -11.565 65.947 40.075 1.00 21.10 149 GLN B O 1
ATOM 3688 N N . SER B 1 126 ? -9.385 65.383 39.796 1.00 20.14 150 SER B N 1
ATOM 3689 C CA . SER B 1 126 ? -9.196 66.206 38.603 1.00 21.55 150 SER B CA 1
ATOM 3690 C C . SER B 1 126 ? -9.628 65.484 37.340 1.00 21.24 150 SER B C 1
ATOM 3691 O O . SER B 1 126 ? -10.110 66.120 36.395 1.00 21.72 150 SER B O 1
ATOM 3694 N N . SER B 1 127 ? -9.444 64.162 37.317 1.00 16.56 151 SER B N 1
ATOM 3695 C CA . SER B 1 127 ? -9.654 63.397 36.095 1.00 20.74 151 SER B CA 1
ATOM 3696 C C . SER B 1 127 ? -11.146 63.308 35.738 1.00 20.44 151 SER B C 1
ATOM 3697 O O . SER B 1 127 ? -11.494 63.372 34.558 1.00 21.60 151 SER B O 1
ATOM 3700 N N . ILE B 1 128 ? -12.020 63.197 36.745 1.00 20.03 152 ILE B N 1
ATOM 3701 C CA . ILE B 1 128 ? -13.471 63.163 36.474 1.00 21.68 152 ILE B CA 1
ATOM 3702 C C . ILE B 1 128 ? -13.936 64.494 35.883 1.00 23.46 152 ILE B C 1
ATOM 3703 O O . ILE B 1 128 ? -14.842 64.521 35.037 1.00 22.24 152 ILE B O 1
ATOM 3708 N N . ILE B 1 129 ? -13.305 65.585 36.323 1.00 21.06 153 ILE B N 1
ATOM 3709 C CA . ILE B 1 129 ? -13.722 66.926 35.914 1.00 21.12 153 ILE B CA 1
ATOM 3710 C C . ILE B 1 129 ? -13.325 67.204 34.463 1.00 21.28 153 ILE B C 1
ATOM 3711 O O . ILE B 1 129 ? -14.156 67.650 33.665 1.00 19.21 153 ILE B O 1
ATOM 3716 N N . ILE B 1 130 ? -12.068 66.924 34.117 1.00 19.77 154 ILE B N 1
ATOM 3717 C CA . ILE B 1 130 ? -11.623 67.110 32.736 1.00 20.05 154 ILE B CA 1
ATOM 3718 C C . ILE B 1 130 ? -12.331 66.115 31.788 1.00 20.71 154 ILE B C 1
ATOM 3719 O O . ILE B 1 130 ? -12.579 66.432 30.623 1.00 19.91 154 ILE B O 1
ATOM 3724 N N . GLY B 1 131 ? -12.675 64.933 32.295 1.00 20.67 155 GLY B N 1
ATOM 3725 C CA . GLY B 1 131 ? -13.465 63.946 31.523 1.00 23.60 155 GLY B CA 1
ATOM 3726 C C . GLY B 1 131 ? -14.840 64.478 31.123 1.00 21.56 155 GLY B C 1
ATOM 3727 O O . GLY B 1 131 ? -15.216 64.440 29.938 1.00 21.05 155 GLY B O 1
ATOM 3728 N N . ASP B 1 132 ? -15.584 64.987 32.106 1.00 21.82 156 ASP B N 1
ATOM 3729 C CA . ASP B 1 132 ? -16.900 65.613 31.853 1.00 25.04 156 ASP B CA 1
ATOM 3730 C C . ASP B 1 132 ? -16.790 66.796 30.899 1.00 23.98 156 ASP B C 1
ATOM 3731 O O . ASP B 1 132 ? -17.610 66.944 29.985 1.00 24.38 156 ASP B O 1
ATOM 3736 N N . TRP B 1 133 ? -15.779 67.640 31.124 1.00 22.53 157 TRP B N 1
ATOM 3737 C CA . TRP B 1 133 ? -15.596 68.858 30.332 1.00 23.28 157 TRP B CA 1
ATOM 3738 C C . TRP B 1 133 ? -15.321 68.550 28.868 1.00 24.29 157 TRP B C 1
ATOM 3739 O O . TRP B 1 133 ? -15.919 69.159 27.972 1.00 23.68 157 TRP B O 1
ATOM 3750 N N . ALA B 1 134 ? -14.415 67.602 28.620 1.00 22.01 158 ALA B N 1
ATOM 3751 C CA . ALA B 1 134 ? -14.038 67.200 27.263 1.00 22.35 158 ALA B CA 1
ATOM 3752 C C . ALA B 1 134 ? -15.248 66.706 26.473 1.00 24.21 158 ALA B C 1
ATOM 3753 O O . ALA B 1 134 ? -15.447 67.110 25.318 1.00 24.16 158 ALA B O 1
ATOM 3755 N N . ALA B 1 135 ? -16.048 65.836 27.093 1.00 23.42 159 ALA B N 1
ATOM 3756 C CA . ALA B 1 135 ? -17.280 65.327 26.456 1.00 28.67 159 ALA B CA 1
ATOM 3757 C C . ALA B 1 135 ? -18.277 66.451 26.143 1.00 29.79 159 ALA B C 1
ATOM 3758 O O . ALA B 1 135 ? -18.824 66.512 25.034 1.00 31.31 159 ALA B O 1
ATOM 3760 N N . LYS B 1 136 ? -18.494 67.345 27.106 1.00 28.14 160 LYS B N 1
ATOM 3761 C CA . LYS B 1 136 ? -19.469 68.439 26.922 1.00 31.44 160 LYS B CA 1
ATOM 3762 C C . LYS B 1 136 ? -18.981 69.484 25.918 1.00 27.80 160 LYS B C 1
ATOM 3763 O O . LYS B 1 136 ? -19.763 70.258 25.390 1.00 33.17 160 LYS B O 1
ATOM 3769 N N . ASN B 1 137 ? -17.685 69.503 25.648 1.00 26.71 161 ASN B N 1
ATOM 3770 C CA . ASN B 1 137 ? -17.135 70.478 24.726 1.00 28.60 161 ASN B CA 1
ATOM 3771 C C . ASN B 1 137 ? -16.760 69.946 23.357 1.00 31.26 161 ASN B C 1
ATOM 3772 O O . ASN B 1 137 ? -15.837 70.457 22.717 1.00 31.67 161 ASN B O 1
ATOM 3777 N N . GLY B 1 138 ? -17.482 68.923 22.913 1.00 32.13 162 GLY B N 1
ATOM 3778 C CA . GLY B 1 138 ? -17.358 68.434 21.540 1.00 37.33 162 GLY B CA 1
ATOM 3779 C C . GLY B 1 138 ? -16.038 67.783 21.156 1.00 36.04 162 GLY B C 1
ATOM 3780 O O . GLY B 1 138 ? -15.723 67.671 19.970 1.00 39.75 162 GLY B O 1
ATOM 3781 N N . ILE B 1 139 ? -15.258 67.359 22.146 1.00 30.47 163 ILE B N 1
ATOM 3782 C CA . ILE B 1 139 ? -14.094 66.528 21.862 1.00 30.94 163 ILE B CA 1
ATOM 3783 C C . ILE B 1 139 ? -14.589 65.083 21.731 1.00 30.80 163 ILE B C 1
ATOM 3784 O O . ILE B 1 139 ? -15.138 64.521 22.685 1.00 30.51 163 ILE B O 1
ATOM 3789 N N . LYS B 1 140 ? -14.417 64.493 20.548 1.00 31.94 164 LYS B N 1
ATOM 3790 C CA . LYS B 1 140 ? -14.990 63.162 20.262 1.00 33.78 164 LYS B CA 1
ATOM 3791 C C . LYS B 1 140 ? -14.023 61.976 20.426 1.00 28.67 164 LYS B C 1
ATOM 3792 O O . LYS B 1 140 ? -14.389 60.955 21.005 1.00 30.69 164 LYS B O 1
ATOM 3798 N N . LYS B 1 141 ? -12.804 62.116 19.911 1.00 32.47 165 LYS B N 1
ATOM 3799 C CA . LYS B 1 141 ? -11.808 61.040 19.924 1.00 32.36 165 LYS B CA 1
ATOM 3800 C C . LYS B 1 141 ? -10.555 61.500 20.662 1.00 31.64 165 LYS B C 1
ATOM 3801 O O . LYS B 1 141 ? -9.937 62.510 20.289 1.00 30.03 165 LYS B O 1
ATOM 3807 N N . VAL B 1 142 ? -10.176 60.750 21.695 1.00 28.33 166 VAL B N 1
ATOM 3808 C CA . VAL B 1 142 ? -9.031 61.102 22.532 1.00 26.99 166 VAL B CA 1
ATOM 3809 C C . VAL B 1 142 ? -8.030 59.950 22.600 1.00 25.17 166 VAL B C 1
ATOM 3810 O O . VAL B 1 142 ? -8.416 58.802 22.772 1.00 29.67 166 VAL B O 1
ATOM 3814 N N . ALA B 1 143 ? -6.748 60.267 22.446 1.00 24.82 167 ALA B N 1
ATOM 3815 C CA . ALA B 1 143 ? -5.676 59.323 22.755 1.00 25.56 167 ALA B CA 1
ATOM 3816 C C . ALA B 1 143 ? -5.099 59.677 24.122 1.00 25.74 167 ALA B C 1
ATOM 3817 O O . ALA B 1 143 ? -4.939 60.862 24.449 1.00 24.42 167 ALA B O 1
ATOM 3819 N N . THR B 1 144 ? -4.779 58.664 24.916 1.00 24.10 168 THR B N 1
ATOM 3820 C CA . THR B 1 144 ? -4.229 58.918 26.249 1.00 22.87 168 THR B CA 1
ATOM 3821 C C . THR B 1 144 ? -2.737 58.578 26.325 1.00 23.17 168 THR B C 1
ATOM 3822 O O . THR B 1 144 ? -2.261 57.596 25.726 1.00 22.46 168 THR B O 1
ATOM 3826 N N . LEU B 1 145 ? -2.011 59.417 27.052 1.00 22.66 169 LEU B N 1
ATOM 3827 C CA . LEU B 1 145 ? -0.626 59.150 27.425 1.00 22.83 169 LEU B CA 1
ATOM 3828 C C . LEU B 1 145 ? -0.527 59.317 28.937 1.00 22.57 169 LEU B C 1
ATOM 3829 O O . LEU B 1 145 ? -0.747 60.423 29.470 1.00 22.27 169 LEU B O 1
ATOM 3834 N N . THR B 1 146 ? -0.234 58.224 29.632 1.00 20.58 170 THR B N 1
ATOM 3835 C CA . THR B 1 146 ? -0.151 58.281 31.094 1.00 22.02 170 THR B CA 1
ATOM 3836 C C . THR B 1 146 ? 1.070 57.545 31.605 1.00 21.97 170 THR B C 1
ATOM 3837 O O . THR B 1 146 ? 1.428 56.476 31.093 1.00 22.68 170 THR B O 1
ATOM 3841 N N A SER B 1 147 ? 1.707 58.121 32.620 0.50 20.69 171 SER B N 1
ATOM 3842 N N B SER B 1 147 ? 1.699 58.130 32.618 0.50 20.59 171 SER B N 1
ATOM 3843 C CA A SER B 1 147 ? 2.799 57.456 33.321 0.50 22.30 171 SER B CA 1
ATOM 3844 C CA B SER B 1 147 ? 2.791 57.505 33.354 0.50 22.00 171 SER B CA 1
ATOM 3845 C C A SER B 1 147 ? 2.349 56.100 33.821 0.50 23.02 171 SER B C 1
ATOM 3846 C C B SER B 1 147 ? 2.369 56.119 33.861 0.50 22.88 171 SER B C 1
ATOM 3847 O O A SER B 1 147 ? 1.278 55.964 34.418 0.50 23.08 171 SER B O 1
ATOM 3848 O O B SER B 1 147 ? 1.320 55.981 34.497 0.50 23.18 171 SER B O 1
ATOM 3853 N N . ASP B 1 148 ? 3.197 55.110 33.580 1.00 23.12 172 ASP B N 1
ATOM 3854 C CA . ASP B 1 148 ? 2.883 53.713 33.835 1.00 23.99 172 ASP B CA 1
ATOM 3855 C C . ASP B 1 148 ? 3.033 53.271 35.299 1.00 23.32 172 ASP B C 1
ATOM 3856 O O . ASP B 1 148 ? 3.784 52.349 35.596 1.00 23.75 172 ASP B O 1
ATOM 3861 N N . TYR B 1 149 ? 2.332 53.931 36.214 1.00 22.73 173 TYR B N 1
ATOM 3862 C CA . TYR B 1 149 ? 2.263 53.488 37.605 1.00 21.61 173 TYR B CA 1
ATOM 3863 C C . TYR B 1 149 ? 0.955 53.998 38.211 1.00 24.06 173 TYR B C 1
ATOM 3864 O O . TYR B 1 149 ? 0.166 54.633 37.503 1.00 23.11 173 TYR B O 1
ATOM 3873 N N . ALA B 1 150 ? 0.713 53.692 39.486 1.00 22.04 174 ALA B N 1
ATOM 3874 C CA . ALA B 1 150 ? -0.608 53.891 40.122 1.00 23.65 174 ALA B CA 1
ATOM 3875 C C . ALA B 1 150 ? -1.404 55.190 39.807 1.00 21.26 174 ALA B C 1
ATOM 3876 O O . ALA B 1 150 ? -2.585 55.108 39.416 1.00 21.80 174 ALA B O 1
ATOM 3878 N N . PRO B 1 151 ? -0.796 56.385 40.001 1.00 21.32 175 PRO B N 1
ATOM 3879 C CA . PRO B 1 151 ? -1.610 57.591 39.766 1.00 20.66 175 PRO B CA 1
ATOM 3880 C C . PRO B 1 151 ? -2.017 57.754 38.299 1.00 20.02 175 PRO B C 1
ATOM 3881 O O . PRO B 1 151 ? -3.090 58.291 38.028 1.00 20.50 175 PRO B O 1
ATOM 3885 N N . GLY B 1 152 ? -1.154 57.318 37.375 1.00 20.92 176 GLY B N 1
ATOM 3886 C CA . GLY B 1 152 ? -1.460 57.327 35.933 1.00 20.77 176 GLY B CA 1
ATOM 3887 C C . GLY B 1 152 ? -2.635 56.422 35.622 1.00 21.58 176 GLY B C 1
ATOM 3888 O O . GLY B 1 152 ? -3.516 56.769 34.809 1.00 20.18 176 GLY B O 1
ATOM 3889 N N . ASN B 1 153 ? -2.659 55.264 36.275 1.00 20.32 177 ASN B N 1
ATOM 3890 C CA . ASN B 1 153 ? -3.778 54.340 36.131 1.00 22.69 177 ASN B CA 1
ATOM 3891 C C . ASN B 1 153 ? -5.092 54.891 36.690 1.00 22.67 177 ASN B C 1
ATOM 3892 O O . ASN B 1 153 ? -6.151 54.672 36.104 1.00 23.32 177 ASN B O 1
ATOM 3897 N N . ASP B 1 154 ? -5.020 55.602 37.816 1.00 22.02 178 ASP B N 1
ATOM 3898 C CA . ASP B 1 154 ? -6.182 56.306 38.364 1.00 23.08 178 ASP B CA 1
ATOM 3899 C C . ASP B 1 154 ? -6.660 57.374 37.375 1.00 22.11 178 ASP B C 1
ATOM 3900 O O . ASP B 1 154 ? -7.866 57.482 37.085 1.00 23.70 178 ASP B O 1
ATOM 3905 N N . ALA B 1 155 ? -5.711 58.168 36.881 1.00 20.82 179 ALA B N 1
ATOM 3906 C CA . ALA B 1 155 ? -6.012 59.255 35.943 1.00 22.68 179 ALA B CA 1
ATOM 3907 C C . ALA B 1 155 ? -6.749 58.708 34.733 1.00 23.13 179 ALA B C 1
ATOM 3908 O O . ALA B 1 155 ? -7.819 59.217 34.367 1.00 22.15 179 ALA B O 1
ATOM 3910 N N . LEU B 1 156 ? -6.180 57.659 34.136 1.00 21.26 180 LEU B N 1
ATOM 3911 C CA . LEU B 1 156 ? -6.768 57.016 32.957 1.00 23.33 180 LEU B CA 1
ATOM 3912 C C . LEU B 1 156 ? -8.170 56.467 33.239 1.00 23.53 180 LEU B C 1
ATOM 3913 O O . LEU B 1 156 ? -9.101 56.730 32.459 1.00 22.43 180 LEU B O 1
ATOM 3918 N N . ALA B 1 157 ? -8.320 55.723 34.342 1.00 23.59 181 ALA B N 1
ATOM 3919 C CA . ALA B 1 157 ? -9.594 55.077 34.688 1.00 24.51 181 ALA B CA 1
ATOM 3920 C C . ALA B 1 157 ? -10.733 56.077 34.896 1.00 24.41 181 ALA B C 1
ATOM 3921 O O . ALA B 1 157 ? -11.818 55.893 34.350 1.00 23.25 181 ALA B O 1
ATOM 3923 N N . PHE B 1 158 ? -10.484 57.137 35.658 1.00 21.63 182 PHE B N 1
ATOM 3924 C CA . PHE B 1 158 ? -11.528 58.093 35.983 1.00 23.33 182 PHE B CA 1
ATOM 3925 C C . PHE B 1 158 ? -11.847 59.031 34.834 1.00 25.41 182 PHE B C 1
ATOM 3926 O O . PHE B 1 158 ? -13.004 59.437 34.668 1.00 24.81 182 PHE B O 1
ATOM 3934 N N . PHE B 1 159 ? -10.834 59.357 34.035 1.00 23.94 183 PHE B N 1
ATOM 3935 C CA . PHE B 1 159 ? -11.067 60.144 32.832 1.00 25.14 183 PHE B CA 1
ATOM 3936 C C . PHE B 1 159 ? -11.926 59.337 31.872 1.00 26.05 183 PHE B C 1
ATOM 3937 O O . PHE B 1 159 ? -12.928 59.841 31.347 1.00 28.09 183 PHE B O 1
ATOM 3945 N N . LYS B 1 160 ? -11.521 58.089 31.648 1.00 24.61 184 LYS B N 1
ATOM 3946 C CA . LYS B 1 160 ? -12.205 57.209 30.703 1.00 28.35 184 LYS B CA 1
ATOM 3947 C C . LYS B 1 160 ? -13.678 57.057 31.086 1.00 27.98 184 LYS B C 1
ATOM 3948 O O . LYS B 1 160 ? -14.558 57.209 30.240 1.00 31.85 184 LYS B O 1
ATOM 3954 N N . GLU B 1 161 ? -13.936 56.793 32.365 1.00 27.75 185 GLU B N 1
ATOM 3955 C CA . GLU B 1 161 ? -15.301 56.609 32.863 1.00 30.84 185 GLU B CA 1
ATOM 3956 C C . GLU B 1 161 ? -16.198 57.790 32.499 1.00 30.67 185 GLU B C 1
ATOM 3957 O O . GLU B 1 161 ? -17.282 57.599 31.940 1.00 31.08 185 GLU B O 1
ATOM 3963 N N . ARG B 1 162 ? -15.738 59.003 32.799 1.00 26.04 186 ARG B N 1
ATOM 3964 C CA . ARG B 1 162 ? -16.558 60.193 32.608 1.00 29.82 186 ARG B CA 1
ATOM 3965 C C . ARG B 1 162 ? -16.628 60.622 31.149 1.00 29.39 186 ARG B C 1
ATOM 3966 O O . ARG B 1 162 ? -17.694 61.020 30.668 1.00 26.68 186 ARG B O 1
ATOM 3974 N N . PHE B 1 163 ? -15.501 60.533 30.449 1.00 26.47 187 PHE B N 1
ATOM 3975 C CA . PHE B 1 163 ? -15.445 60.916 29.044 1.00 25.91 187 PHE B CA 1
ATOM 3976 C C . PHE B 1 163 ? -16.323 60.008 28.179 1.00 30.43 187 PHE B C 1
ATOM 3977 O O . PHE B 1 163 ? -17.097 60.500 27.342 1.00 31.10 187 PHE B O 1
ATOM 3985 N N . THR B 1 164 ? -16.214 58.695 28.387 1.00 28.83 188 THR B N 1
ATOM 3986 C CA . THR B 1 164 ? -17.031 57.751 27.625 1.00 32.53 188 THR B CA 1
ATOM 3987 C C . THR B 1 164 ? -18.507 57.865 28.021 1.00 30.19 188 THR B C 1
ATOM 3988 O O . THR B 1 164 ? -19.371 57.792 27.158 1.00 34.51 188 THR B O 1
ATOM 3992 N N . ALA B 1 165 ? -18.790 58.069 29.310 1.00 31.39 189 ALA B N 1
ATOM 3993 C CA . ALA B 1 165 ? -20.169 58.281 29.771 1.00 34.15 189 ALA B CA 1
ATOM 3994 C C . ALA B 1 165 ? -20.828 59.476 29.074 1.00 34.33 189 ALA B C 1
ATOM 3995 O O . ALA B 1 165 ? -22.041 59.503 28.900 1.00 3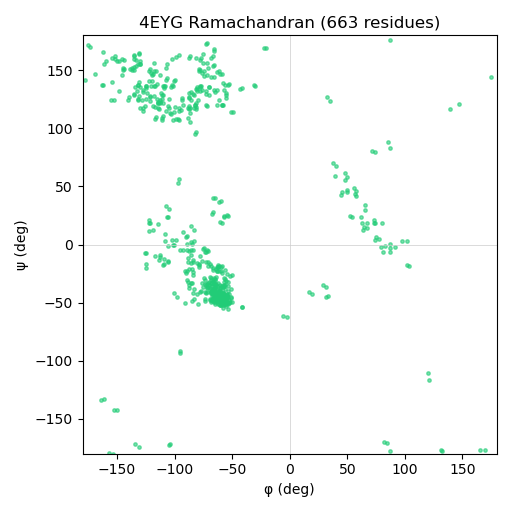6.87 189 ALA B O 1
ATOM 3997 N N . GLY B 1 166 ? -20.021 60.451 28.665 1.00 33.73 190 GLY B N 1
ATOM 3998 C CA . GLY B 1 166 ? -20.532 61.617 27.937 1.00 32.63 190 GLY B CA 1
ATOM 3999 C C . GLY B 1 166 ? -20.500 61.497 26.418 1.00 32.30 190 GLY B C 1
ATOM 4000 O O . GLY B 1 166 ? -20.704 62.485 25.718 1.00 37.03 190 GLY B O 1
ATOM 4001 N N . GLY B 1 167 ? -20.234 60.300 25.904 1.00 31.25 191 GLY B N 1
ATOM 4002 C CA . GLY B 1 167 ? -20.235 60.066 24.460 1.00 33.10 191 GLY B CA 1
ATOM 4003 C C . GLY B 1 167 ? -18.868 60.116 23.794 1.00 34.44 191 GLY B C 1
ATOM 4004 O O . GLY B 1 167 ? -18.761 59.986 22.574 1.00 34.77 191 GLY B O 1
ATOM 4005 N N . GLY B 1 168 ? -17.818 60.309 24.586 1.00 36.81 192 GLY B N 1
ATOM 4006 C CA . GLY B 1 168 ? -16.464 60.347 24.038 1.00 32.11 192 GLY B CA 1
ATOM 4007 C C . GLY B 1 168 ? -15.940 58.955 23.748 1.00 31.61 192 GLY B C 1
ATOM 4008 O O . GLY B 1 168 ? -16.430 57.982 24.306 1.00 34.69 192 GLY B O 1
ATOM 4009 N N . GLU B 1 169 ? -14.945 58.868 22.869 1.00 30.68 193 GLU B N 1
ATOM 4010 C CA . GLU B 1 169 ? -14.299 57.603 22.531 1.00 33.57 193 GLU B CA 1
ATOM 4011 C C . GLU B 1 169 ? -12.795 57.713 22.772 1.00 32.82 193 GLU B C 1
ATOM 4012 O O . GLU B 1 169 ? -12.170 58.676 22.323 1.00 30.51 193 GLU B O 1
ATOM 4018 N N . ILE B 1 170 ? -12.224 56.740 23.483 1.00 29.86 194 ILE B N 1
ATOM 4019 C CA . ILE B 1 170 ? -10.767 56.622 23.610 1.00 30.44 194 ILE B CA 1
ATOM 4020 C C . ILE B 1 170 ? -10.232 55.775 22.454 1.00 32.92 194 ILE B C 1
ATOM 4021 O O . ILE B 1 170 ? -10.566 54.595 22.346 1.00 35.69 194 ILE B O 1
ATOM 4026 N N . VAL B 1 171 ? -9.392 56.365 21.608 1.00 32.15 195 VAL B N 1
ATOM 4027 C CA . VAL B 1 171 ? -8.924 55.671 20.399 1.00 34.95 195 VAL B CA 1
ATOM 4028 C C . VAL B 1 171 ? -7.635 54.860 20.607 1.00 36.98 195 VAL B C 1
ATOM 4029 O O . VAL B 1 171 ? -7.371 53.902 19.876 1.00 38.57 195 VAL B O 1
ATOM 4033 N N . GLU B 1 172 ? -6.838 55.243 21.599 1.00 33.96 196 GLU B N 1
ATOM 4034 C CA . GLU B 1 172 ? -5.709 54.425 22.024 1.00 33.79 196 GLU B CA 1
ATOM 4035 C C . GLU B 1 172 ? -5.109 54.925 23.318 1.00 36.00 196 GLU B C 1
ATOM 4036 O O . GLU B 1 172 ? -5.117 56.129 23.576 1.00 33.56 196 GLU B O 1
ATOM 4042 N N . GLU B 1 173 ? -4.606 53.987 24.119 1.00 33.41 197 GLU B N 1
ATOM 4043 C CA . GLU B 1 173 ? -4.019 54.275 25.424 1.00 31.40 197 GLU B CA 1
ATOM 4044 C C . GLU B 1 173 ? -2.548 53.877 25.420 1.00 33.78 197 GLU B C 1
ATOM 4045 O O . GLU B 1 173 ? -2.234 52.714 25.231 1.00 36.56 197 GLU B O 1
ATOM 4051 N N . ILE B 1 174 ? -1.662 54.843 25.627 1.00 25.39 198 ILE B N 1
ATOM 4052 C CA . ILE B 1 174 ? -0.221 54.629 25.630 1.00 28.56 198 ILE B CA 1
ATOM 4053 C C . ILE B 1 174 ? 0.320 54.920 27.037 1.00 28.27 198 ILE B C 1
ATOM 4054 O O . ILE B 1 174 ? -0.091 55.886 27.668 1.00 23.04 198 ILE B O 1
ATOM 4059 N N . LYS B 1 175 ? 1.243 54.090 27.526 1.00 25.94 199 LYS B N 1
ATOM 4060 C CA . LYS B 1 175 ? 1.829 54.318 28.847 1.00 26.83 199 LYS B CA 1
ATOM 4061 C C . LYS B 1 175 ? 3.332 54.459 28.738 1.00 24.89 199 LYS B C 1
ATOM 4062 O O . LYS B 1 175 ? 3.956 53.772 27.946 1.00 26.45 199 LYS B O 1
ATOM 4068 N N . VAL B 1 176 ? 3.907 55.375 29.505 1.00 22.36 200 VAL B N 1
ATOM 4069 C CA . VAL B 1 176 ? 5.371 55.567 29.518 1.00 25.65 200 VAL B CA 1
ATOM 4070 C C . VAL B 1 176 ? 5.932 55.375 30.920 1.00 24.27 200 VAL B C 1
ATOM 4071 O O . VAL B 1 176 ? 5.230 55.638 31.888 1.00 24.95 200 VAL B O 1
ATOM 4075 N N . PRO B 1 177 ? 7.207 54.931 31.030 1.00 26.95 201 PRO B N 1
ATOM 4076 C CA . PRO B 1 177 ? 7.803 54.708 32.355 1.00 27.39 201 PRO B CA 1
ATOM 4077 C C . PRO B 1 177 ? 7.912 55.995 33.163 1.00 25.60 201 PRO B C 1
ATOM 4078 O O . PRO B 1 177 ? 8.079 57.082 32.587 1.00 24.25 201 PRO B O 1
ATOM 4082 N N . LEU B 1 178 ? 7.806 55.865 34.484 1.00 22.18 202 LEU B N 1
ATOM 4083 C CA . LEU B 1 178 ? 8.081 56.965 35.400 1.00 24.46 202 LEU B CA 1
ATOM 4084 C C . LEU B 1 178 ? 9.507 57.476 35.168 1.00 26.32 202 LEU B C 1
ATOM 4085 O O . LEU B 1 178 ? 9.740 58.682 35.060 1.00 27.31 202 LEU B O 1
ATOM 4090 N N . ALA B 1 179 ? 10.448 56.545 35.065 1.00 26.12 203 ALA B N 1
ATOM 4091 C CA . ALA B 1 179 ? 11.859 56.897 34.961 1.00 26.63 203 ALA B CA 1
ATOM 4092 C C . ALA B 1 179 ? 12.245 57.125 33.505 1.00 28.54 203 ALA B C 1
ATOM 4093 O O . ALA B 1 179 ? 12.002 56.267 32.654 1.00 33.12 203 ALA B O 1
ATOM 4095 N N . ASN B 1 180 ? 12.837 58.286 33.221 1.00 29.68 204 ASN B N 1
ATOM 4096 C CA . ASN B 1 180 ? 13.356 58.604 31.879 1.00 33.65 204 ASN B CA 1
ATOM 4097 C C . ASN B 1 180 ? 12.394 58.313 30.732 1.00 31.41 204 ASN B C 1
ATOM 4098 O O . ASN B 1 180 ? 12.739 57.587 29.794 1.00 32.84 204 ASN B O 1
ATOM 4103 N N . PRO B 1 181 ? 11.185 58.882 30.792 1.00 28.27 205 PRO B N 1
ATOM 4104 C CA . PRO B 1 181 ? 10.258 58.601 29.698 1.00 29.74 205 PRO B CA 1
ATOM 4105 C C . PRO B 1 181 ? 10.735 59.236 28.390 1.00 30.95 205 PRO B C 1
ATOM 4106 O O . PRO B 1 181 ? 11.334 60.305 28.407 1.00 32.55 205 PRO B O 1
ATOM 4110 N N . ASP B 1 182 ? 10.510 58.546 27.275 1.00 35.15 206 ASP B N 1
ATOM 4111 C CA . ASP B 1 182 ? 10.750 59.103 25.946 1.00 34.98 206 ASP B CA 1
ATOM 4112 C C . ASP B 1 182 ? 9.375 59.305 25.326 1.00 34.44 206 ASP B C 1
ATOM 4113 O O . ASP B 1 182 ? 8.657 58.339 25.028 1.00 36.21 206 ASP B O 1
ATOM 4118 N N . PHE B 1 183 ? 8.995 60.569 25.169 1.00 29.36 207 PHE B N 1
ATOM 4119 C CA . PHE B 1 183 ? 7.673 60.914 24.671 1.00 32.42 207 PHE B CA 1
ATOM 4120 C C . PHE B 1 183 ? 7.615 60.895 23.154 1.00 33.51 207 PHE B C 1
ATOM 4121 O O . PHE B 1 183 ? 6.528 60.889 22.586 1.00 34.20 207 PHE B O 1
ATOM 4129 N N . ALA B 1 184 ? 8.775 60.885 22.502 1.00 33.50 208 ALA B N 1
ATOM 4130 C CA . ALA B 1 184 ? 8.826 60.978 21.036 1.00 37.31 208 ALA B CA 1
ATOM 4131 C C . ALA B 1 184 ? 7.956 59.963 20.260 1.00 37.53 208 ALA B C 1
ATOM 4132 O O . ALA B 1 184 ? 7.230 60.371 19.358 1.00 36.54 208 ALA B O 1
ATOM 4134 N N . PRO B 1 185 ? 8.014 58.649 20.606 1.00 38.90 209 PRO B N 1
ATOM 4135 C CA . PRO B 1 185 ? 7.141 57.663 19.936 1.00 39.54 209 PRO B CA 1
ATOM 4136 C C . PRO B 1 185 ? 5.620 57.956 19.979 1.00 39.98 209 PRO B C 1
ATOM 4137 O O . PRO B 1 185 ? 4.973 57.903 18.929 1.00 44.81 209 PRO B O 1
ATOM 4141 N N . PHE B 1 186 ? 5.059 58.254 21.158 1.00 37.55 210 PHE B N 1
ATOM 4142 C CA . PHE B 1 186 ? 3.633 58.645 21.271 1.00 37.68 210 PHE B CA 1
ATOM 4143 C C . PHE B 1 186 ? 3.338 59.866 20.401 1.00 39.53 210 PHE B C 1
ATOM 4144 O O . PHE B 1 186 ? 2.346 59.902 19.659 1.00 40.61 210 PHE B O 1
ATOM 4152 N N . LEU B 1 187 ? 4.208 60.867 20.497 1.00 34.18 211 LEU B N 1
ATOM 4153 C CA . LEU B 1 187 ? 3.999 62.122 19.784 1.00 36.51 211 LEU B CA 1
ATOM 4154 C C . LEU B 1 187 ? 4.044 61.919 18.267 1.00 37.37 211 LEU B C 1
ATOM 4155 O O . LEU B 1 187 ? 3.290 62.559 17.526 1.00 37.42 211 LEU B O 1
ATOM 4160 N N . GLN B 1 188 ? 4.902 61.001 17.826 1.00 38.04 212 GLN B N 1
ATOM 4161 C CA . GLN B 1 188 ? 4.961 60.587 16.422 1.00 44.47 212 GLN B CA 1
ATOM 4162 C C . GLN B 1 188 ? 3.640 59.966 15.949 1.00 42.94 212 GLN B C 1
ATOM 4163 O O . GLN B 1 188 ? 3.134 60.331 14.882 1.00 49.43 212 GLN B O 1
ATOM 4169 N N . ARG B 1 189 ? 3.095 59.037 16.741 1.00 41.97 213 ARG B N 1
ATOM 4170 C CA . ARG B 1 189 ? 1.774 58.446 16.486 1.00 46.26 213 ARG B CA 1
ATOM 4171 C C . ARG B 1 189 ? 0.702 59.518 16.347 1.00 46.74 213 ARG B C 1
ATOM 4172 O O . ARG B 1 189 ? -0.138 59.443 15.452 1.00 45.92 213 ARG B O 1
ATOM 4188 N N . LYS B 1 191 ? 0.957 62.662 15.435 1.00 43.40 215 LYS B N 1
ATOM 4189 C CA . LYS B 1 191 ? 1.078 63.414 14.190 1.00 49.16 215 LYS B CA 1
ATOM 4190 C C . LYS B 1 191 ? 0.407 62.665 13.038 1.00 53.13 215 LYS B C 1
ATOM 4191 O O . LYS B 1 191 ? -0.202 63.282 12.163 1.00 57.42 215 LYS B O 1
ATOM 4197 N N . ASP B 1 192 ? 0.491 61.334 13.080 1.00 54.04 216 ASP B N 1
ATOM 4198 C CA . ASP B 1 192 ? -0.121 60.460 12.077 1.00 55.51 216 ASP B CA 1
ATOM 4199 C C . ASP B 1 192 ? -1.603 60.150 12.338 1.00 52.59 216 ASP B C 1
ATOM 4200 O O . ASP B 1 192 ? -2.405 60.152 11.405 1.00 59.53 216 ASP B O 1
ATOM 4205 N N . ALA B 1 193 ? -1.961 59.894 13.597 1.00 44.16 217 ALA B N 1
ATOM 4206 C CA . ALA B 1 193 ? -3.316 59.436 13.962 1.00 45.04 217 ALA B CA 1
ATOM 4207 C C . ALA B 1 193 ? -4.332 60.567 14.120 1.00 47.44 217 ALA B C 1
ATOM 4208 O O . ALA B 1 193 ? -5.534 60.356 13.941 1.00 49.58 217 ALA B O 1
ATOM 4210 N N . LYS B 1 194 ? -3.831 61.753 14.455 1.00 45.18 218 LYS B N 1
ATOM 4211 C CA . LYS B 1 194 ? -4.635 62.963 14.676 1.00 44.00 218 LYS B CA 1
ATOM 4212 C C . LYS B 1 194 ? -5.981 62.728 15.380 1.00 39.36 218 LYS B C 1
ATOM 4213 O O . LYS B 1 194 ? -7.037 62.849 14.760 1.00 40.37 218 LYS B O 1
ATOM 4219 N N . PRO B 1 195 ? -5.947 62.378 16.681 1.00 39.97 219 PRO B N 1
ATOM 4220 C CA . PRO B 1 195 ? -7.198 62.392 17.449 1.00 36.89 219 PRO B CA 1
ATOM 4221 C C . PRO B 1 195 ? -7.614 63.846 17.682 1.00 31.95 219 PRO B C 1
ATOM 4222 O O . PRO B 1 195 ? -6.848 64.749 17.352 1.00 37.17 219 PRO B O 1
ATOM 4226 N N . ASP B 1 196 ? -8.797 64.069 18.247 1.00 30.58 220 ASP B N 1
ATOM 4227 C CA . ASP B 1 196 ? -9.258 65.425 18.581 1.00 32.65 220 ASP B CA 1
ATOM 4228 C C . ASP B 1 196 ? -8.387 66.043 19.667 1.00 33.97 220 ASP B C 1
ATOM 4229 O O . ASP B 1 196 ? -8.025 67.224 19.596 1.00 35.96 220 ASP B O 1
ATOM 4234 N N . ALA B 1 197 ? -8.032 65.231 20.657 1.00 31.55 221 ALA B N 1
ATOM 4235 C CA . ALA B 1 197 ? -7.205 65.684 21.779 1.00 29.14 221 ALA B CA 1
ATOM 4236 C C . ALA B 1 197 ? -6.356 64.544 22.319 1.00 29.35 221 ALA B C 1
ATOM 4237 O O . ALA B 1 197 ? -6.691 63.367 22.118 1.00 25.46 221 ALA B O 1
ATOM 4247 N N . PHE B 1 199 ? -5.048 63.224 26.060 1.00 20.42 223 PHE B N 1
ATOM 4248 C CA . PHE B 1 199 ? -5.142 63.340 27.514 1.00 20.98 223 PHE B CA 1
ATOM 4249 C C . PHE B 1 199 ? -3.779 62.912 28.048 1.00 21.79 223 PHE B C 1
ATOM 4250 O O . PHE B 1 199 ? -3.328 61.808 27.753 1.00 22.02 223 PHE B O 1
ATOM 4258 N N . VAL B 1 200 ? -3.131 63.777 28.829 1.00 21.91 224 VAL B N 1
ATOM 4259 C CA . VAL B 1 200 ? -1.766 63.537 29.279 1.00 19.41 224 VAL B CA 1
ATOM 4260 C C . VAL B 1 200 ? -1.667 63.624 30.806 1.00 19.91 224 VAL B C 1
ATOM 4261 O O . VAL B 1 200 ? -1.988 64.666 31.399 1.00 18.27 224 VAL B O 1
ATOM 4265 N N . PHE B 1 201 ? -1.254 62.527 31.441 1.00 18.40 225 PHE B N 1
ATOM 4266 C CA . PHE B 1 201 ? -0.754 62.618 32.807 1.00 19.28 225 PHE B CA 1
ATOM 4267 C C . PHE B 1 201 ? 0.723 62.250 32.855 1.00 19.85 225 PHE B C 1
ATOM 4268 O O . PHE B 1 201 ? 1.101 61.149 32.460 1.00 19.08 225 PHE B O 1
ATOM 4276 N N . VAL B 1 202 ? 1.546 63.177 33.344 1.00 19.73 226 VAL B N 1
ATOM 4277 C CA . VAL B 1 202 ? 2.930 62.890 33.730 1.00 20.61 226 VAL B CA 1
ATOM 4278 C C . VAL B 1 202 ? 3.118 63.586 35.089 1.00 20.78 226 VAL B C 1
ATOM 4279 O O . VAL B 1 202 ? 2.471 64.610 35.343 1.00 18.98 226 VAL B O 1
ATOM 4283 N N . PRO B 1 203 ? 3.988 63.047 35.965 1.00 20.31 227 PRO B N 1
ATOM 4284 C CA . PRO B 1 203 ? 4.117 63.619 37.308 1.00 19.48 227 PRO B CA 1
ATOM 4285 C C . PRO B 1 203 ? 4.704 65.023 37.265 1.00 18.89 227 PRO B C 1
ATOM 4286 O O . PRO B 1 203 ? 5.308 65.396 36.255 1.00 19.64 227 PRO B O 1
ATOM 4290 N N . ALA B 1 204 ? 4.527 65.781 38.350 1.00 20.34 228 ALA B N 1
ATOM 4291 C CA . ALA B 1 204 ? 5.215 67.052 38.549 1.00 19.84 228 ALA B CA 1
ATOM 4292 C C . ALA B 1 204 ? 6.673 66.876 38.148 1.00 21.84 228 ALA B C 1
ATOM 4293 O O . ALA B 1 204 ? 7.303 65.870 38.495 1.00 22.81 228 ALA B O 1
ATOM 4295 N N . GLY B 1 205 ? 7.192 67.826 37.379 1.00 23.59 229 GLY B N 1
ATOM 4296 C CA . GLY B 1 205 ? 8.589 67.786 36.952 1.00 22.42 229 GLY B CA 1
ATOM 4297 C C . GLY B 1 205 ? 8.794 67.346 35.521 1.00 23.97 229 GLY B C 1
ATOM 4298 O O . GLY B 1 205 ? 9.846 67.611 34.964 1.00 26.12 229 GLY B O 1
ATOM 4299 N N . GLN B 1 206 ? 7.804 66.686 34.909 1.00 22.11 230 GLN B N 1
ATOM 4300 C CA . GLN B 1 206 ? 7.988 66.141 33.542 1.00 22.67 230 GLN B CA 1
ATOM 4301 C C . GLN B 1 206 ? 7.272 66.892 32.408 1.00 22.59 230 GLN B C 1
ATOM 4302 O O . GLN B 1 206 ? 7.569 66.654 31.227 1.00 21.50 230 GLN B O 1
ATOM 4308 N N . GLY B 1 207 ? 6.333 67.773 32.758 1.00 22.76 231 GLY B N 1
ATOM 4309 C CA . GLY B 1 207 ? 5.539 68.514 31.765 1.00 23.68 231 GLY B CA 1
ATOM 4310 C C . GLY B 1 207 ? 6.339 69.361 30.786 1.00 22.89 231 GLY B C 1
ATOM 4311 O O . GLY B 1 207 ? 5.975 69.477 29.611 1.00 23.75 231 GLY B O 1
ATOM 4312 N N . GLY B 1 208 ? 7.426 69.959 31.268 1.00 22.56 232 GLY B N 1
ATOM 4313 C CA . GLY B 1 208 ? 8.315 70.753 30.416 1.00 25.55 232 GLY B CA 1
ATOM 4314 C C . GLY B 1 208 ? 8.959 69.898 29.338 1.00 26.35 232 GLY B C 1
ATOM 4315 O O . GLY B 1 208 ? 8.953 70.261 28.157 1.00 27.27 232 GLY B O 1
ATOM 4316 N N . ASN B 1 209 ? 9.495 68.752 29.742 1.00 26.00 233 ASN B N 1
ATOM 4317 C CA . ASN B 1 209 ? 10.086 67.811 28.790 1.00 28.79 233 ASN B CA 1
ATOM 4318 C C . ASN B 1 209 ? 9.072 67.350 27.766 1.00 27.92 233 ASN B C 1
ATOM 4319 O O . ASN B 1 209 ? 9.384 67.279 26.570 1.00 27.52 233 ASN B O 1
ATOM 4324 N N . PHE B 1 210 ? 7.858 67.049 28.231 1.00 26.48 234 PHE B N 1
ATOM 4325 C CA . PHE B 1 210 ? 6.780 66.661 27.326 1.00 28.30 234 PHE B CA 1
ATOM 4326 C C . PHE B 1 210 ? 6.508 67.765 26.300 1.00 28.82 234 PHE B C 1
ATOM 4327 O O . PHE B 1 210 ? 6.470 67.500 25.086 1.00 26.28 234 PHE B O 1
ATOM 4343 N N . LYS B 1 212 ? 8.358 70.271 25.352 1.00 26.97 236 LYS B N 1
ATOM 4344 C CA . LYS B 1 212 ? 9.514 70.440 24.457 1.00 29.46 236 LYS B CA 1
ATOM 4345 C C . LYS B 1 212 ? 9.481 69.466 23.265 1.00 29.83 236 LYS B C 1
ATOM 4346 O O . LYS B 1 212 ? 9.732 69.855 22.117 1.00 30.00 236 LYS B O 1
ATOM 4352 N N . GLN B 1 213 ? 9.167 68.203 23.535 1.00 29.08 237 GLN B N 1
ATOM 4353 C CA . GLN B 1 213 ? 9.100 67.211 22.463 1.00 29.58 237 GLN B CA 1
ATOM 4354 C C . GLN B 1 213 ? 7.843 67.411 21.618 1.00 31.24 237 GLN B C 1
ATOM 4355 O O . GLN B 1 213 ? 7.859 67.190 20.403 1.00 35.74 237 GLN B O 1
ATOM 4361 N N . PHE B 1 214 ? 6.771 67.844 22.273 1.00 28.33 238 PHE B N 1
ATOM 4362 C CA . PHE B 1 214 ? 5.531 68.235 21.615 1.00 32.93 238 PHE B CA 1
ATOM 4363 C C . PHE B 1 214 ? 5.787 69.326 20.565 1.00 35.09 238 PHE B C 1
ATOM 4364 O O . PHE B 1 214 ? 5.380 69.182 19.405 1.00 34.40 238 PHE B O 1
ATOM 4372 N N . ALA B 1 215 ? 6.474 70.400 20.964 1.00 31.39 239 ALA B N 1
ATOM 4373 C CA . ALA B 1 215 ? 6.765 71.499 20.044 1.00 36.33 239 ALA B CA 1
ATOM 4374 C C . ALA B 1 215 ? 7.798 71.099 18.987 1.00 36.99 239 ALA B C 1
ATOM 4375 O O . ALA B 1 215 ? 7.720 71.556 17.848 1.00 41.97 239 ALA B O 1
ATOM 4377 N N . GLU B 1 216 ? 8.747 70.235 19.348 1.00 36.49 240 GLU B N 1
ATOM 4378 C CA . GLU B 1 216 ? 9.737 69.749 18.373 1.00 40.79 240 GLU B CA 1
ATOM 4379 C C . GLU B 1 216 ? 9.106 68.937 17.235 1.00 43.04 240 GLU B C 1
ATOM 4380 O O . GLU B 1 216 ? 9.575 68.983 16.099 1.00 42.31 240 GLU B O 1
ATOM 4386 N N . ARG B 1 217 ? 8.044 68.200 17.542 1.00 42.62 241 ARG B N 1
ATOM 4387 C CA . ARG B 1 217 ? 7.309 67.447 16.524 1.00 46.28 241 ARG B CA 1
ATOM 4388 C C . ARG B 1 217 ? 6.253 68.322 15.813 1.00 47.93 241 ARG B C 1
ATOM 4389 O O . ARG B 1 217 ? 5.544 67.852 14.919 1.00 45.34 241 ARG B O 1
ATOM 4397 N N . GLY B 1 218 ? 6.168 69.593 16.212 1.00 42.80 242 GLY B N 1
ATOM 4398 C CA . GLY B 1 218 ? 5.301 70.584 15.561 1.00 46.25 242 GLY B CA 1
ATOM 4399 C C . GLY B 1 218 ? 3.813 70.447 15.842 1.00 47.65 242 GLY B C 1
ATOM 4400 O O . GLY B 1 218 ? 2.978 71.012 15.121 1.00 49.33 242 GLY B O 1
ATOM 4401 N N . LEU B 1 219 ? 3.477 69.720 16.907 1.00 45.21 243 LEU B N 1
ATOM 4402 C CA . LEU B 1 219 ? 2.087 69.389 17.207 1.00 38.28 243 LEU B CA 1
ATOM 4403 C C . LEU B 1 219 ? 1.220 70.584 17.628 1.00 40.27 243 LEU B C 1
ATOM 4404 O O . LEU B 1 219 ? -0.007 70.523 17.552 1.00 42.60 243 LEU B O 1
ATOM 4409 N N . ASP B 1 220 ? 1.857 71.679 18.037 1.00 44.27 244 ASP B N 1
ATOM 4410 C CA . ASP B 1 220 ? 1.146 72.933 18.301 1.00 47.16 244 ASP B CA 1
ATOM 4411 C C . ASP B 1 220 ? 0.448 73.464 17.049 1.00 45.09 244 ASP B C 1
ATOM 4412 O O . ASP B 1 220 ? -0.466 74.279 17.144 1.00 48.38 244 ASP B O 1
ATOM 4417 N N . LYS B 1 221 ? 0.875 72.988 15.883 1.00 44.34 245 LYS B N 1
ATOM 4418 C CA . LYS B 1 221 ? 0.264 73.396 14.618 1.00 46.52 245 LYS B CA 1
ATOM 4419 C C . LYS B 1 221 ? -0.716 72.357 14.053 1.00 48.66 245 LYS B C 1
ATOM 4420 O O . LYS B 1 221 ? -1.330 72.583 13.013 1.00 48.57 245 LYS B O 1
ATOM 4426 N N . SER B 1 222 ? -0.883 71.237 14.752 1.00 47.04 246 SER B N 1
ATOM 4427 C CA . SER B 1 222 ? -1.658 70.102 14.227 1.00 44.70 246 SER B CA 1
ATOM 4428 C C . SER B 1 222 ? -3.169 70.174 14.476 1.00 41.86 246 SER B C 1
ATOM 4429 O O . SER B 1 222 ? -3.924 69.355 13.949 1.00 43.52 246 SER B O 1
ATOM 4432 N N . GLY B 1 223 ? -3.608 71.132 15.287 1.00 39.06 247 GLY B N 1
ATOM 4433 C CA . GLY B 1 223 ? -5.002 71.171 15.719 1.00 39.94 247 GLY B CA 1
ATOM 4434 C C . GLY B 1 223 ? -5.382 70.114 16.755 1.00 39.79 247 GLY B C 1
ATOM 4435 O O . GLY B 1 223 ? -6.545 70.007 17.117 1.00 42.19 247 GLY B O 1
ATOM 4436 N N . ILE B 1 224 ? -4.425 69.322 17.235 1.00 35.91 248 ILE B N 1
ATOM 4437 C CA . ILE B 1 224 ? -4.716 68.390 18.344 1.00 36.89 248 ILE B CA 1
ATOM 4438 C C . ILE B 1 224 ? -4.669 69.140 19.682 1.00 34.24 248 ILE B C 1
ATOM 4439 O O . ILE B 1 224 ? -3.652 69.733 20.019 1.00 35.43 248 ILE B O 1
ATOM 4444 N N . LYS B 1 225 ? -5.773 69.119 20.428 1.00 32.89 249 LYS B N 1
ATOM 4445 C CA . LYS B 1 225 ? -5.835 69.794 21.731 1.00 33.48 249 LYS B CA 1
ATOM 4446 C C . LYS B 1 225 ? -5.129 68.938 22.780 1.00 31.76 249 LYS B C 1
ATOM 4447 O O . LYS B 1 225 ? -5.091 67.711 22.673 1.00 29.46 249 LYS B O 1
ATOM 4453 N N . VAL B 1 226 ? -4.569 69.594 23.790 1.00 29.29 250 VAL B N 1
ATOM 4454 C CA . VAL B 1 226 ? -3.941 68.907 24.911 1.00 27.23 250 VAL B CA 1
ATOM 4455 C C . VAL B 1 226 ? -4.809 69.140 26.131 1.00 25.42 250 VAL B C 1
ATOM 4456 O O . VAL B 1 226 ? -5.111 70.294 26.473 1.00 21.89 250 VAL B O 1
ATOM 4460 N N . ILE B 1 227 ? -5.223 68.044 26.769 1.00 20.25 251 ILE B N 1
ATOM 4461 C CA . ILE B 1 227 ? -6.009 68.125 28.001 1.00 20.69 251 ILE B CA 1
ATOM 4462 C C . ILE B 1 227 ? -5.409 67.200 29.070 1.00 19.73 251 ILE B C 1
ATOM 4463 O O . ILE B 1 227 ? -4.590 66.332 28.757 1.00 18.51 251 ILE B O 1
ATOM 4468 N N . GLY B 1 228 ? -5.799 67.400 30.328 1.00 18.95 252 GLY B N 1
ATOM 4469 C CA . GLY B 1 228 ? -5.405 66.469 31.384 1.00 17.32 252 GLY B CA 1
ATOM 4470 C C . GLY B 1 228 ? -5.720 66.984 32.767 1.00 18.17 252 GLY B C 1
ATOM 4471 O O . GLY B 1 228 ? -6.320 68.061 32.911 1.00 17.52 252 GLY B O 1
ATOM 4472 N N . PRO B 1 229 ? -5.328 66.213 33.800 1.00 18.20 253 PRO B N 1
ATOM 4473 C CA . PRO B 1 229 ? -5.215 66.822 35.132 1.00 17.98 253 PRO B CA 1
ATOM 4474 C C . PRO B 1 229 ? -4.061 67.853 35.058 1.00 19.79 253 PRO B C 1
ATOM 4475 O O . PRO B 1 229 ? -3.331 67.862 34.055 1.00 18.98 253 PRO B O 1
ATOM 4479 N N . GLY B 1 230 ? -3.906 68.723 36.062 1.00 18.05 254 GLY B N 1
ATOM 4480 C CA . GLY B 1 230 ? -2.970 69.843 35.934 1.00 18.47 254 GLY B CA 1
ATOM 4481 C C . GLY B 1 230 ? -1.485 69.509 36.067 1.00 19.85 254 GLY B C 1
ATOM 4482 O O . GLY B 1 230 ? -0.626 70.390 35.892 1.00 20.37 254 GLY B O 1
ATOM 4483 N N . ASP B 1 231 ? -1.170 68.251 36.357 1.00 20.35 255 ASP B N 1
ATOM 4484 C CA . ASP B 1 231 ? 0.222 67.853 36.634 1.00 19.50 255 ASP B CA 1
ATOM 4485 C C . ASP B 1 231 ? 1.161 68.235 35.502 1.00 18.50 255 ASP B C 1
ATOM 4486 O O . ASP B 1 231 ? 2.215 68.802 35.762 1.00 20.52 255 ASP B O 1
ATOM 4491 N N . VAL B 1 232 ? 0.765 67.954 34.257 1.00 19.47 256 VAL B N 1
ATOM 4492 C CA . VAL B 1 232 ? 1.565 68.312 33.071 1.00 18.83 256 VAL B CA 1
ATOM 4493 C C . VAL B 1 232 ? 1.813 69.839 32.958 1.00 20.26 256 VAL B C 1
ATOM 4494 O O . VAL B 1 232 ? 2.872 70.242 32.498 1.00 19.08 256 VAL B O 1
ATOM 4506 N N . ASP B 1 234 ? 2.395 71.980 35.372 1.00 20.86 258 ASP B N 1
ATOM 4507 C CA . ASP B 1 234 ? 2.977 72.300 36.681 1.00 20.99 258 ASP B CA 1
ATOM 4508 C C . ASP B 1 234 ? 3.457 73.764 36.731 1.00 20.99 258 ASP B C 1
ATOM 4509 O O . ASP B 1 234 ? 4.316 74.156 35.936 1.00 20.37 258 ASP B O 1
ATOM 4514 N N . ASP B 1 235 ? 2.921 74.563 37.663 1.00 19.58 259 ASP B N 1
ATOM 4515 C CA . ASP B 1 235 ? 3.345 75.962 37.789 1.00 19.49 259 ASP B CA 1
ATOM 4516 C C . ASP B 1 235 ? 4.841 76.131 38.085 1.00 19.92 259 ASP B C 1
ATOM 4517 O O . ASP B 1 235 ? 5.417 77.185 37.809 1.00 20.53 259 ASP B O 1
ATOM 4522 N N . ASP B 1 236 ? 5.464 75.100 38.641 1.00 19.13 260 ASP B N 1
ATOM 4523 C CA . ASP B 1 236 ? 6.910 75.127 38.864 1.00 22.93 260 ASP B CA 1
ATOM 4524 C C . ASP B 1 236 ? 7.687 75.125 37.528 1.00 23.46 260 ASP B C 1
ATOM 4525 O O . ASP B 1 236 ? 8.854 75.539 37.473 1.00 24.60 260 ASP B O 1
ATOM 4530 N N . LEU B 1 237 ? 7.024 74.688 36.456 1.00 20.25 261 LEU B N 1
ATOM 4531 C CA . LEU B 1 237 ? 7.641 74.530 35.125 1.00 20.57 261 LEU B CA 1
ATOM 4532 C C . LEU B 1 237 ? 7.134 75.502 34.070 1.00 21.19 261 LEU B C 1
ATOM 4533 O O . LEU B 1 237 ? 7.807 75.707 33.042 1.00 19.73 261 LEU B O 1
ATOM 4538 N N A LEU B 1 238 ? 5.969 76.097 34.329 0.50 20.34 262 LEU B N 1
ATOM 4539 N N B LEU B 1 238 ? 5.941 76.069 34.284 0.50 20.49 262 LEU B N 1
ATOM 4540 C CA A LEU B 1 238 ? 5.283 76.928 33.350 0.50 22.24 262 LEU B CA 1
ATOM 4541 C CA B LEU B 1 238 ? 5.302 76.913 33.268 0.50 22.82 262 LEU B CA 1
ATOM 4542 C C A LEU B 1 238 ? 6.145 78.065 32.785 0.50 23.64 262 LEU B C 1
ATOM 4543 C C B LEU B 1 238 ? 6.169 78.069 32.757 0.50 23.88 262 LEU B C 1
ATOM 4544 O O A LEU B 1 238 ? 6.045 78.377 31.598 0.50 24.20 262 LEU B O 1
ATOM 4545 O O B LEU B 1 238 ? 6.091 78.407 31.576 0.50 24.73 262 LEU B O 1
ATOM 4554 N N . ASN B 1 239 ? 6.985 78.667 33.633 1.00 22.19 263 ASN B N 1
ATOM 4555 C CA . ASN B 1 239 ? 7.892 79.774 33.220 1.00 27.98 263 ASN B CA 1
ATOM 4556 C C . ASN B 1 239 ? 8.930 79.382 32.172 1.00 28.64 263 ASN B C 1
ATOM 4557 O O . ASN B 1 239 ? 9.457 80.240 31.473 1.00 32.24 263 ASN B O 1
ATOM 4562 N N . SER B 1 240 ? 9.235 78.093 32.087 1.00 27.83 264 SER B N 1
ATOM 4563 C CA . SER B 1 240 ? 10.244 77.601 31.159 1.00 26.38 264 SER B CA 1
ATOM 4564 C C . SER B 1 240 ? 9.655 77.088 29.843 1.00 24.82 264 SER B C 1
ATOM 4565 O O . SER B 1 240 ? 10.400 76.701 28.948 1.00 26.62 264 SER B O 1
ATOM 4576 N N . GLY B 1 242 ? 7.429 77.171 26.174 1.00 28.19 266 GLY B N 1
ATOM 4577 C CA . GLY B 1 242 ? 7.205 78.095 25.059 1.00 32.69 266 GLY B CA 1
ATOM 4578 C C . GLY B 1 242 ? 5.733 78.271 24.707 1.00 29.58 266 GLY B C 1
ATOM 4579 O O . GLY B 1 242 ? 4.835 77.745 25.382 1.00 27.07 266 GLY B O 1
ATOM 4580 N N . ASP B 1 243 ? 5.493 79.010 23.633 1.00 28.75 267 ASP B N 1
ATOM 4581 C CA . ASP B 1 243 ? 4.140 79.329 23.186 1.00 27.41 267 ASP B CA 1
ATOM 4582 C C . ASP B 1 243 ? 3.260 78.129 22.786 1.00 24.53 267 ASP B C 1
ATOM 4583 O O . ASP B 1 243 ? 2.033 78.254 22.761 1.00 24.48 267 ASP B O 1
ATOM 4588 N N . ALA B 1 244 ? 3.864 76.978 22.490 1.00 23.54 268 ALA B N 1
ATOM 4589 C CA . ALA B 1 244 ? 3.089 75.746 22.239 1.00 26.41 268 ALA B CA 1
ATOM 4590 C C . ALA B 1 244 ? 2.149 75.354 23.395 1.00 24.93 268 ALA B C 1
ATOM 4591 O O . ALA B 1 244 ? 1.178 74.620 23.180 1.00 25.98 268 ALA B O 1
ATOM 4593 N N . ALA B 1 245 ? 2.441 75.832 24.608 1.00 23.07 269 ALA B N 1
ATOM 4594 C CA . ALA B 1 245 ? 1.627 75.536 25.791 1.00 22.41 269 ALA B CA 1
ATOM 4595 C C . ALA B 1 245 ? 0.342 76.389 25.850 1.00 22.55 269 ALA B C 1
ATOM 4596 O O . ALA B 1 245 ? -0.610 76.041 26.551 1.00 21.03 269 ALA B O 1
ATOM 4598 N N . LEU B 1 246 ? 0.315 77.505 25.122 1.00 21.46 270 LEU B N 1
ATOM 4599 C CA . LEU B 1 246 ? -0.859 78.380 25.145 1.00 21.40 270 LEU B CA 1
ATOM 4600 C C . LEU B 1 246 ? -2.098 77.585 24.737 1.00 22.03 270 LEU B C 1
ATOM 4601 O O . LEU B 1 246 ? -2.050 76.818 23.777 1.00 19.72 270 LEU B O 1
ATOM 4606 N N . GLY B 1 247 ? -3.186 77.729 25.493 1.00 21.85 271 GLY B N 1
ATOM 4607 C CA . GLY B 1 247 ? -4.421 77.011 25.168 1.00 22.36 271 GLY B CA 1
ATOM 4608 C C . GLY B 1 247 ? -4.586 75.602 25.739 1.00 21.96 271 GLY B C 1
ATOM 4609 O O . GLY B 1 247 ? -5.649 75.001 25.592 1.00 24.37 271 GLY B O 1
ATOM 4610 N N . VAL B 1 248 ? -3.559 75.052 26.381 1.00 19.01 272 VAL B N 1
ATOM 4611 C CA . VAL B 1 248 ? -3.712 73.738 27.023 1.00 19.81 272 VAL B CA 1
ATOM 4612 C C . VAL B 1 248 ? -4.758 73.848 28.140 1.00 19.94 272 VAL B C 1
ATOM 4613 O O . VAL B 1 248 ? -4.707 74.781 28.940 1.00 21.70 272 VAL B O 1
ATOM 4617 N N . VAL B 1 249 ? -5.701 72.904 28.196 1.00 19.35 273 VAL B N 1
ATOM 4618 C CA . VAL B 1 249 ? -6.777 72.960 29.187 1.00 19.78 273 VAL B CA 1
ATOM 4619 C C . VAL B 1 249 ? -6.636 71.815 30.195 1.00 19.21 273 VAL B C 1
ATOM 4620 O O . VAL B 1 249 ? -6.585 70.649 29.809 1.00 18.13 273 VAL B O 1
ATOM 4624 N N . THR B 1 250 ? -6.580 72.154 31.483 1.00 18.03 274 THR B N 1
ATOM 4625 C CA . THR B 1 250 ? -6.414 71.149 32.530 1.00 18.89 274 THR B CA 1
ATOM 4626 C C . THR B 1 250 ? -7.321 71.399 33.715 1.00 18.92 274 THR B C 1
ATOM 4627 O O . THR B 1 250 ? -7.678 72.537 33.996 1.00 19.11 274 THR B O 1
ATOM 4631 N N . ALA B 1 251 ? -7.677 70.324 34.416 1.00 19.25 275 ALA B N 1
ATOM 4632 C CA . ALA B 1 251 ? -8.379 70.446 35.693 1.00 18.39 275 ALA B CA 1
ATOM 4633 C C . ALA B 1 251 ? -7.387 70.225 36.824 1.00 19.68 275 ALA B C 1
ATOM 4634 O O . ALA B 1 251 ? -6.556 69.307 36.751 1.00 19.03 275 ALA B O 1
ATOM 4636 N N . HIS B 1 252 ? -7.449 71.058 37.866 1.00 18.41 276 HIS B N 1
ATOM 4637 C CA . HIS B 1 252 ? -6.550 70.856 39.007 1.00 18.49 276 HIS B CA 1
ATOM 4638 C C . HIS B 1 252 ? -6.985 71.606 40.215 1.00 18.57 276 HIS B C 1
ATOM 4639 O O . HIS B 1 252 ? -7.839 72.490 40.136 1.00 18.31 276 HIS B O 1
ATOM 4654 N N . TYR B 1 254 ? -4.962 73.464 42.174 1.00 17.04 278 TYR B N 1
ATOM 4655 C CA . TYR B 1 254 ? -4.188 74.696 42.411 1.00 16.50 278 TYR B CA 1
ATOM 4656 C C . TYR B 1 254 ? -3.645 75.325 41.139 1.00 18.33 278 TYR B C 1
ATOM 4657 O O . TYR B 1 254 ? -3.124 74.625 40.250 1.00 17.96 278 TYR B O 1
ATOM 4666 N N . SER B 1 255 ? -3.755 76.651 41.071 1.00 17.79 279 SER B N 1
ATOM 4667 C CA . SER B 1 255 ? -3.039 77.434 40.086 1.00 18.82 279 SER B CA 1
ATOM 4668 C C . SER B 1 255 ? -2.381 78.592 40.796 1.00 17.96 279 SER B C 1
ATOM 4669 O O . SER B 1 255 ? -2.995 79.230 41.668 1.00 19.70 279 SER B O 1
ATOM 4672 N N . ALA B 1 256 ? -1.139 78.875 40.429 1.00 17.62 280 ALA B N 1
ATOM 4673 C CA . ALA B 1 256 ? -0.489 80.082 40.928 1.00 18.41 280 ALA B CA 1
ATOM 4674 C C . ALA B 1 256 ? -1.264 81.368 40.558 1.00 19.66 280 ALA B C 1
ATOM 4675 O O . ALA B 1 256 ? -1.046 82.407 41.176 1.00 20.85 280 ALA B O 1
ATOM 4677 N N . ALA B 1 257 ? -2.156 81.298 39.559 1.00 19.40 281 ALA B N 1
ATOM 4678 C CA . ALA B 1 257 ? -3.028 82.434 39.198 1.00 20.48 281 ALA B CA 1
ATOM 4679 C C . ALA B 1 257 ? -4.385 82.481 39.942 1.00 21.65 281 ALA B C 1
ATOM 4680 O O . ALA B 1 257 ? -5.235 83.315 39.611 1.00 18.74 281 ALA B O 1
ATOM 4682 N N . HIS B 1 258 ? -4.602 81.592 40.923 1.00 19.86 282 HIS B N 1
ATOM 4683 C CA . HIS B 1 258 ? -5.852 81.615 41.706 1.00 20.80 282 HIS B CA 1
ATOM 4684 C C . HIS B 1 258 ? -6.025 82.998 42.312 1.00 22.04 282 HIS B C 1
ATOM 4685 O O . HIS B 1 258 ? -5.103 83.494 42.967 1.00 21.65 282 HIS B O 1
ATOM 4692 N N . PRO B 1 259 ? -7.186 83.653 42.085 1.00 21.06 283 PRO B N 1
ATOM 4693 C CA . PRO B 1 259 ? -7.218 85.106 42.343 1.00 24.98 283 PRO B CA 1
ATOM 4694 C C . PRO B 1 259 ? -7.466 85.580 43.790 1.00 30.64 283 PRO B C 1
ATOM 4695 O O . PRO B 1 259 ? -7.686 86.775 44.004 1.00 45.03 283 PRO B O 1
ATOM 4699 N N . SER B 1 260 ? -7.397 84.691 44.768 1.00 22.87 284 SER B N 1
ATOM 4700 C CA . SER B 1 260 ? -7.693 85.061 46.164 1.00 23.41 284 SER B CA 1
ATOM 4701 C C . SER B 1 260 ? -6.616 85.931 46.825 1.00 24.33 284 SER B C 1
ATOM 4702 O O . SER B 1 260 ? -5.436 85.896 46.428 1.00 22.86 284 SER B O 1
ATOM 4705 N N . ALA B 1 261 ? -7.019 86.692 47.850 1.00 24.19 285 ALA B N 1
ATOM 4706 C CA . ALA B 1 261 ? -6.064 87.487 48.634 1.00 28.41 285 ALA B CA 1
ATOM 4707 C C . ALA B 1 261 ? -4.966 86.595 49.229 1.00 26.23 285 ALA B C 1
ATOM 4708 O O . ALA B 1 261 ? -3.774 86.909 49.141 1.00 25.47 285 ALA B O 1
ATOM 4718 N N . ASN B 1 263 ? -3.875 83.617 48.186 1.00 22.15 287 ASN B N 1
ATOM 4719 C CA . ASN B 1 263 ? -2.940 83.169 47.161 1.00 21.18 287 ASN B CA 1
ATOM 4720 C C . ASN B 1 263 ? -2.008 84.278 46.667 1.00 23.24 287 ASN B C 1
ATOM 4721 O O . ASN B 1 263 ? -0.825 84.033 46.444 1.00 22.07 287 ASN B O 1
ATOM 4726 N N . LYS B 1 264 ? -2.543 85.483 46.487 1.00 24.48 288 LYS B N 1
ATOM 4727 C CA . LYS B 1 264 ? -1.716 86.630 46.093 1.00 25.01 288 LYS B CA 1
ATOM 4728 C C . LYS B 1 264 ? -0.559 86.818 47.070 1.00 23.99 288 LYS B C 1
ATOM 4729 O O . LYS B 1 264 ? 0.596 86.986 46.664 1.00 26.75 288 LYS B O 1
ATOM 4735 N N . GLU B 1 265 ? -0.874 86.752 48.361 1.00 23.92 289 GLU B N 1
ATOM 4736 C CA . GLU B 1 265 ? 0.131 86.897 49.426 1.00 24.06 289 GLU B CA 1
ATOM 4737 C C . GLU B 1 265 ? 1.141 85.748 49.397 1.00 23.99 289 GLU B C 1
ATOM 4738 O O . GLU B 1 265 ? 2.359 85.977 49.483 1.00 22.82 289 GLU B O 1
ATOM 4744 N N . PHE B 1 266 ? 0.623 84.520 49.282 1.00 24.88 290 PHE B N 1
ATOM 4745 C CA . PHE B 1 266 ? 1.442 83.311 49.211 1.00 24.97 290 PHE B CA 1
ATOM 4746 C C . PHE B 1 266 ? 2.434 83.332 48.040 1.00 22.05 290 PHE B C 1
ATOM 4747 O O . PHE B 1 266 ? 3.636 83.156 48.246 1.00 22.49 290 PHE B O 1
ATOM 4755 N N . VAL B 1 267 ? 1.933 83.538 46.822 1.00 21.13 291 VAL B N 1
ATOM 4756 C CA . VAL B 1 267 ? 2.792 83.574 45.631 1.00 20.98 291 VAL B CA 1
ATOM 4757 C C . VAL B 1 267 ? 3.839 84.686 45.742 1.00 23.75 291 VAL B C 1
ATOM 4758 O O . VAL B 1 267 ? 5.038 84.454 45.478 1.00 22.88 291 VAL B O 1
ATOM 4762 N N . ALA B 1 268 ? 3.410 85.885 46.145 1.00 22.98 292 ALA B N 1
ATOM 4763 C CA . ALA B 1 268 ? 4.374 86.988 46.308 1.00 27.40 292 ALA B CA 1
ATOM 4764 C C . ALA B 1 268 ? 5.468 86.637 47.321 1.00 26.47 292 ALA B C 1
ATOM 4765 O O . ALA B 1 268 ? 6.655 86.854 47.047 1.00 24.36 292 ALA B O 1
ATOM 4767 N N . ALA B 1 269 ? 5.067 86.081 48.472 1.00 25.66 293 ALA B N 1
ATOM 4768 C CA . ALA B 1 269 ? 6.012 85.681 49.525 1.00 26.09 293 ALA B CA 1
ATOM 4769 C C . ALA B 1 269 ? 6.969 84.587 49.048 1.00 26.57 293 ALA B C 1
ATOM 4770 O O . ALA B 1 269 ? 8.187 84.660 49.285 1.00 25.06 293 ALA B O 1
ATOM 4772 N N . TYR B 1 270 ? 6.419 83.587 48.361 1.00 23.19 294 TYR B N 1
ATOM 4773 C CA . TYR B 1 270 ? 7.224 82.491 47.846 1.00 24.62 294 TYR B CA 1
ATOM 4774 C C . TYR B 1 270 ? 8.220 83.000 46.804 1.00 24.81 294 TYR B C 1
ATOM 4775 O O . TYR B 1 270 ? 9.406 82.678 46.879 1.00 23.63 294 TYR B O 1
ATOM 4784 N N . LYS B 1 271 ? 7.749 83.801 45.849 1.00 22.64 295 LYS B N 1
ATOM 4785 C CA . LYS B 1 271 ? 8.646 84.389 44.838 1.00 23.75 295 LYS B CA 1
ATOM 4786 C C . LYS B 1 271 ? 9.728 85.270 45.464 1.00 24.36 295 LYS B C 1
ATOM 4787 O O . LYS B 1 271 ? 10.885 85.257 45.021 1.00 25.56 295 LYS B O 1
ATOM 4793 N N . LYS B 1 272 ? 9.348 86.046 46.480 1.00 25.91 296 LYS B N 1
ATOM 4794 C CA . LYS B 1 272 ? 10.308 86.915 47.172 1.00 30.01 296 LYS B CA 1
ATOM 4795 C C . LYS B 1 272 ? 11.402 86.091 47.860 1.00 31.24 296 LYS B C 1
ATOM 4796 O O . LYS B 1 272 ? 12.590 86.431 47.787 1.00 27.95 296 LYS B O 1
ATOM 4802 N N . GLU B 1 273 ? 11.003 85.008 48.522 1.00 30.18 297 GLU B N 1
ATOM 4803 C CA . GLU B 1 273 ? 11.941 84.226 49.311 1.00 29.91 297 GLU B CA 1
ATOM 4804 C C . GLU B 1 273 ? 12.800 83.323 48.417 1.00 30.02 297 GLU B C 1
ATOM 4805 O O . GLU B 1 273 ? 14.003 83.225 48.638 1.00 31.65 297 GLU B O 1
ATOM 4811 N N . PHE B 1 274 ? 12.204 82.707 47.389 1.00 28.39 298 PHE B N 1
ATOM 4812 C CA . PHE B 1 274 ? 12.904 81.672 46.601 1.00 25.65 298 PHE B CA 1
ATOM 4813 C C . PHE B 1 274 ? 13.237 82.031 45.152 1.00 26.67 298 PHE B C 1
ATOM 4814 O O . PHE B 1 274 ? 13.962 81.297 44.492 1.00 29.51 298 PHE B O 1
ATOM 4822 N N . GLY B 1 275 ? 12.715 83.145 44.654 1.00 26.80 299 GLY B N 1
ATOM 4823 C CA . GLY B 1 275 ? 13.000 83.580 43.274 1.00 27.87 299 GLY B CA 1
ATOM 4824 C C . GLY B 1 275 ? 12.305 82.752 42.200 1.00 29.27 299 GLY B C 1
ATOM 4825 O O . GLY B 1 275 ? 12.695 82.773 41.033 1.00 29.83 299 GLY B O 1
ATOM 4826 N N . GLN B 1 276 ? 11.263 82.023 42.588 1.00 28.91 300 GLN B N 1
ATOM 4827 C CA . GLN B 1 276 ? 10.592 81.071 41.694 1.00 31.42 300 GLN B CA 1
ATOM 4828 C C . GLN B 1 276 ? 9.112 81.107 42.011 1.00 24.43 300 GLN B C 1
ATOM 4829 O O . GLN B 1 276 ? 8.732 81.396 43.145 1.00 20.95 300 GLN B O 1
ATOM 4835 N N . ARG B 1 277 ? 8.285 80.818 41.016 1.00 24.95 301 ARG B N 1
ATOM 4836 C CA . ARG B 1 277 ? 6.833 80.652 41.221 1.00 25.77 301 ARG B CA 1
ATOM 4837 C C . ARG B 1 277 ? 6.531 79.323 41.942 1.00 21.17 301 ARG B C 1
ATOM 4838 O O . ARG B 1 277 ? 7.044 78.292 41.535 1.00 26.72 301 ARG B O 1
ATOM 4846 N N . PRO B 1 278 ? 5.685 79.327 42.996 1.00 21.33 302 PRO B N 1
ATOM 4847 C CA . PRO B 1 278 ? 5.337 78.025 43.603 1.00 20.76 302 PRO B CA 1
ATOM 4848 C C . PRO B 1 278 ? 4.410 77.222 42.686 1.00 22.39 302 PRO B C 1
ATOM 4849 O O . PRO B 1 278 ? 3.585 77.811 41.987 1.00 22.41 302 PRO B O 1
ATOM 4853 N N . GLY B 1 279 ? 4.557 75.900 42.683 1.00 24.58 303 GLY B N 1
ATOM 4854 C CA . GLY B 1 279 ? 3.617 75.020 41.990 1.00 22.11 303 GLY B CA 1
ATOM 4855 C C . GLY B 1 279 ? 2.686 74.296 42.956 1.00 22.23 303 GLY B C 1
ATOM 4856 O O . GLY B 1 279 ? 2.675 74.569 44.175 1.00 20.21 303 GLY B O 1
ATOM 4857 N N . PHE B 1 280 ? 1.910 73.357 42.422 1.00 20.02 304 PHE B N 1
ATOM 4858 C CA . PHE B 1 280 ? 0.916 72.641 43.222 1.00 20.31 304 PHE B CA 1
ATOM 4859 C C . PHE B 1 280 ? 1.546 71.744 44.297 1.00 19.65 304 PHE B C 1
ATOM 4860 O O . PHE B 1 280 ? 0.931 71.473 45.331 1.00 23.70 304 PHE B O 1
ATOM 4876 N N . ALA B 1 282 ? 4.227 72.749 46.046 1.00 21.44 306 ALA B N 1
ATOM 4877 C CA . ALA B 1 282 ? 4.475 73.701 47.136 1.00 20.50 306 ALA B CA 1
ATOM 4878 C C . ALA B 1 282 ? 3.269 73.847 48.065 1.00 22.10 306 ALA B C 1
ATOM 4879 O O . ALA B 1 282 ? 3.431 73.835 49.288 1.00 21.05 306 ALA B O 1
ATOM 4881 N N A VAL B 1 283 ? 2.073 73.951 47.482 0.50 20.71 307 VAL B N 1
ATOM 4882 N N B VAL B 1 283 ? 2.061 73.977 47.505 0.50 20.90 307 VAL B N 1
ATOM 4883 C CA A VAL B 1 283 ? 0.846 74.148 48.255 0.50 23.40 307 VAL B CA 1
ATOM 4884 C CA B VAL B 1 283 ? 0.882 74.167 48.364 0.50 23.38 307 VAL B CA 1
ATOM 4885 C C A VAL B 1 283 ? 0.530 72.937 49.125 0.50 23.19 307 VAL B C 1
ATOM 4886 C C B VAL B 1 283 ? 0.552 72.922 49.172 0.50 23.13 307 VAL B C 1
ATOM 4887 O O A VAL B 1 283 ? 0.067 73.087 50.257 0.50 24.12 307 VAL B O 1
ATOM 4888 O O B VAL B 1 283 ? 0.096 73.031 50.311 0.50 23.76 307 VAL B O 1
ATOM 4895 N N . GLY B 1 284 ? 0.815 71.747 48.594 1.00 23.27 308 GLY B N 1
ATOM 4896 C CA . GLY B 1 284 ? 0.653 70.483 49.325 1.00 23.77 308 GLY B CA 1
ATOM 4897 C C . GLY B 1 284 ? 1.485 70.494 50.599 1.00 22.13 308 GLY B C 1
ATOM 4898 O O . GLY B 1 284 ? 0.995 70.111 51.675 1.00 22.51 308 GLY B O 1
ATOM 4899 N N . GLY B 1 285 ? 2.730 70.964 50.482 1.00 21.92 309 GLY B N 1
ATOM 4900 C CA . GLY B 1 285 ? 3.621 71.089 51.637 1.00 24.17 309 GLY B CA 1
ATOM 4901 C C . GLY B 1 285 ? 3.156 72.151 52.632 1.00 24.11 309 GLY B C 1
ATOM 4902 O O . GLY B 1 285 ? 3.138 71.932 53.848 1.00 23.07 309 GLY B O 1
ATOM 4903 N N . TYR B 1 286 ? 2.756 73.297 52.100 1.00 24.71 310 TYR B N 1
ATOM 4904 C CA . TYR B 1 286 ? 2.326 74.440 52.903 1.00 23.83 310 TYR B CA 1
ATOM 4905 C C . TYR B 1 286 ? 1.129 74.060 53.776 1.00 23.36 310 TYR B C 1
ATOM 4906 O O . TYR B 1 286 ? 1.106 74.331 54.985 1.00 24.80 310 TYR B O 1
ATOM 4915 N N . ASP B 1 287 ? 0.145 73.404 53.167 1.00 21.47 311 ASP B N 1
ATOM 4916 C CA . ASP B 1 287 ? -1.035 72.970 53.902 1.00 24.35 311 ASP B CA 1
ATOM 4917 C C . ASP B 1 287 ? -0.774 71.788 54.807 1.00 24.17 311 ASP B C 1
ATOM 4918 O O . ASP B 1 287 ? -1.403 71.666 55.859 1.00 25.53 311 ASP B O 1
ATOM 4923 N N . GLY B 1 288 ? 0.161 70.932 54.409 1.00 22.37 312 GLY B N 1
ATOM 4924 C CA . GLY B 1 288 ? 0.578 69.808 55.248 1.00 25.69 312 GLY B CA 1
ATOM 4925 C C . GLY B 1 288 ? 1.167 70.274 56.571 1.00 25.95 312 GLY B C 1
ATOM 4926 O O . GLY B 1 288 ? 0.793 69.767 57.640 1.00 25.00 312 GLY B O 1
ATOM 4927 N N . ILE B 1 289 ? 2.088 71.237 56.509 1.00 26.31 313 ILE B N 1
ATOM 4928 C CA . ILE B 1 289 ? 2.664 71.786 57.739 1.00 25.50 313 ILE B CA 1
ATOM 4929 C C . ILE B 1 289 ? 1.633 72.586 58.549 1.00 27.15 313 ILE B C 1
ATOM 4930 O O . ILE B 1 289 ? 1.641 72.518 59.775 1.00 27.68 313 ILE B O 1
ATOM 4935 N N . HIS B 1 290 ? 0.722 73.293 57.874 1.00 27.06 314 HIS B N 1
ATOM 4936 C CA . HIS B 1 290 ? -0.363 73.992 58.570 1.00 26.26 314 HIS B CA 1
ATOM 4937 C C . HIS B 1 290 ? -1.210 73.026 59.358 1.00 26.90 314 HIS B C 1
ATOM 4938 O O . HIS B 1 290 ? -1.570 73.305 60.507 1.00 23.74 314 HIS B O 1
ATOM 4945 N N . LEU B 1 291 ? -1.518 71.875 58.751 1.00 26.02 315 LEU B N 1
ATOM 4946 C CA . LEU B 1 291 ? -2.346 70.836 59.393 1.00 26.49 315 LEU B CA 1
ATOM 4947 C C . LEU B 1 291 ? -1.737 70.373 60.717 1.00 26.39 315 LEU B C 1
ATOM 4948 O O . LEU B 1 291 ? -2.444 70.225 61.728 1.00 27.57 315 LEU B O 1
ATOM 4953 N N . VAL B 1 292 ? -0.426 70.159 60.689 1.00 24.00 316 VAL B N 1
ATOM 4954 C CA . VAL B 1 292 ? 0.354 69.757 61.856 1.00 29.11 316 VAL B CA 1
ATOM 4955 C C . VAL B 1 292 ? 0.308 70.815 62.963 1.00 31.38 316 VAL B C 1
ATOM 4956 O O . VAL B 1 292 ? -0.003 70.486 64.109 1.00 30.72 316 VAL B O 1
ATOM 4960 N N . PHE B 1 293 ? 0.601 72.074 62.625 1.00 31.35 317 PHE B N 1
ATOM 4961 C CA . PHE B 1 293 ? 0.523 73.177 63.597 1.00 30.67 317 PHE B CA 1
ATOM 4962 C C . PHE B 1 293 ? -0.863 73.250 64.248 1.00 31.25 317 PHE B C 1
ATOM 4963 O O . PHE B 1 293 ? -0.991 73.257 65.483 1.00 33.11 317 PHE B O 1
ATOM 4971 N N . GLU B 1 294 ? -1.900 73.291 63.413 1.00 24.46 318 GLU B N 1
ATOM 4972 C CA . GLU B 1 294 ? -3.270 73.444 63.898 1.00 30.67 318 GLU B CA 1
ATOM 4973 C C . GLU B 1 294 ? -3.763 72.257 64.732 1.00 32.21 318 GLU B C 1
ATOM 4974 O O . GLU B 1 294 ? -4.503 72.443 65.702 1.00 30.75 318 GLU B O 1
ATOM 4980 N N . ALA B 1 295 ? -3.352 71.044 64.362 1.00 30.75 319 ALA B N 1
ATOM 4981 C CA . ALA B 1 295 ? -3.719 69.849 65.140 1.00 34.14 319 ALA B CA 1
ATOM 4982 C C . ALA B 1 295 ? -3.136 69.924 66.554 1.00 32.99 319 ALA B C 1
ATOM 4983 O O . ALA B 1 295 ? -3.833 69.688 67.553 1.00 32.44 319 ALA B O 1
ATOM 4985 N N . LEU B 1 296 ? -1.852 70.253 66.619 1.00 28.85 320 LEU B N 1
ATOM 4986 C CA . LEU B 1 296 ? -1.136 70.410 67.877 1.00 37.59 320 LEU B CA 1
ATOM 4987 C C . LEU B 1 296 ? -1.799 71.466 68.765 1.00 40.28 320 LEU B C 1
ATOM 4988 O O . LEU B 1 296 ? -1.977 71.258 69.971 1.00 41.00 320 LEU B O 1
ATOM 4993 N N . LYS B 1 297 ? -2.177 72.585 68.154 1.00 34.14 321 LYS B N 1
ATOM 4994 C CA . LYS B 1 297 ? -2.946 73.622 68.825 1.00 36.24 321 LYS B CA 1
ATOM 4995 C C . LYS B 1 297 ? -4.263 73.052 69.372 1.00 38.54 321 LYS B C 1
ATOM 4996 O O . LYS B 1 297 ? -4.606 73.274 70.539 1.00 38.27 321 LYS B O 1
ATOM 5002 N N . LYS B 1 298 ? -4.981 72.301 68.534 1.00 34.94 322 LYS B N 1
ATOM 5003 C CA . LYS B 1 298 ? -6.277 71.738 68.916 1.00 38.61 322 LYS B CA 1
ATOM 5004 C C . LYS B 1 298 ? -6.188 70.712 70.052 1.00 36.67 322 LYS B C 1
ATOM 5005 O O . LYS B 1 298 ? -7.134 70.574 70.826 1.00 37.63 322 LYS B O 1
ATOM 5011 N N . THR B 1 299 ? -5.067 69.998 70.146 1.00 37.27 323 THR B N 1
ATOM 5012 C CA . THR B 1 299 ? -4.884 68.980 71.197 1.00 39.40 323 THR B CA 1
ATOM 5013 C C . THR B 1 299 ? -4.270 69.571 72.459 1.00 39.92 323 THR B C 1
ATOM 5014 O O . THR B 1 299 ? -4.025 68.844 73.420 1.00 45.26 323 THR B O 1
ATOM 5018 N N . GLY B 1 300 ? -4.002 70.876 72.446 1.00 40.78 324 GLY B N 1
ATOM 5019 C CA . GLY B 1 300 ? -3.303 71.539 73.552 1.00 41.35 324 GLY B CA 1
ATOM 5020 C C . GLY B 1 300 ? -1.867 71.067 73.729 1.00 43.39 324 GLY B C 1
ATOM 5021 O O . GLY B 1 300 ? -1.338 71.073 74.839 1.00 45.24 324 GLY B O 1
ATOM 5022 N N . GLY B 1 301 ? -1.232 70.653 72.636 1.00 40.02 325 GLY B N 1
ATOM 5023 C CA . GLY B 1 301 ? 0.148 70.180 72.700 1.00 41.74 325 GLY B CA 1
ATOM 5024 C C . GLY B 1 301 ? 0.322 68.683 72.917 1.00 38.78 325 GLY B C 1
ATOM 5025 O O . GLY B 1 301 ? 1.454 68.199 72.949 1.00 44.34 325 GLY B O 1
ATOM 5026 N N . LYS B 1 302 ? -0.783 67.947 73.074 1.00 40.50 326 LYS B N 1
ATOM 5027 C CA . LYS B 1 302 ? -0.738 66.473 73.116 1.00 44.14 326 LYS B CA 1
ATOM 5028 C C . LYS B 1 302 ? -0.229 65.940 71.773 1.00 43.63 326 LYS B C 1
ATOM 5029 O O . LYS B 1 302 ? -0.845 66.180 70.726 1.00 41.13 326 LYS B O 1
ATOM 5035 N N . ALA B 1 303 ? 0.884 65.212 71.810 1.00 42.74 327 ALA B N 1
ATOM 5036 C CA . ALA B 1 303 ? 1.602 64.827 70.594 1.00 40.48 327 ALA B CA 1
ATOM 5037 C C . ALA B 1 303 ? 1.514 63.347 70.183 1.00 42.87 327 ALA B C 1
ATOM 5038 O O . ALA B 1 303 ? 2.223 62.925 69.262 1.00 41.01 327 ALA B O 1
ATOM 5040 N N . ASP B 1 304 ? 0.653 62.565 70.838 1.00 40.62 328 ASP B N 1
ATOM 5041 C CA . ASP B 1 304 ? 0.469 61.160 70.449 1.00 41.52 328 ASP B CA 1
ATOM 5042 C C . ASP B 1 304 ? -0.339 61.056 69.158 1.00 40.18 328 ASP B C 1
ATOM 5043 O O . ASP B 1 304 ? -1.210 61.897 68.891 1.00 35.20 328 ASP B O 1
ATOM 5048 N N . GLY B 1 305 ? -0.058 60.007 68.382 1.00 39.48 329 GLY B N 1
ATOM 5049 C CA . GLY B 1 305 ? -0.703 59.778 67.092 1.00 35.89 329 GLY B CA 1
ATOM 5050 C C . GLY B 1 305 ? -2.220 59.850 67.106 1.00 35.71 329 GLY B C 1
ATOM 5051 O O . GLY B 1 305 ? -2.809 60.544 66.278 1.00 35.01 329 GLY B O 1
ATOM 5052 N N . ASP B 1 306 ? -2.848 59.145 68.050 1.00 33.99 330 ASP B N 1
ATOM 5053 C CA . ASP B 1 306 ? -4.311 59.070 68.135 1.00 34.93 330 ASP B CA 1
ATOM 5054 C C . ASP B 1 306 ? -4.987 60.427 68.355 1.00 35.06 330 ASP B C 1
ATOM 5055 O O . ASP B 1 306 ? -5.991 60.725 67.700 1.00 34.17 330 ASP B O 1
ATOM 5060 N N A SER B 1 307 ? -4.448 61.227 69.275 0.50 34.89 331 SER B N 1
ATOM 5061 N N B SER B 1 307 ? -4.447 61.227 69.275 0.50 35.37 331 SER B N 1
ATOM 5062 C CA A SER B 1 307 ? -4.979 62.567 69.540 0.50 34.73 331 SER B CA 1
ATOM 5063 C CA B SER B 1 307 ? -4.974 62.569 69.540 0.50 35.37 331 SER B CA 1
ATOM 5064 C C A SER B 1 307 ? -4.813 63.485 68.325 0.50 34.43 331 SER B C 1
ATOM 5065 C C B SER B 1 307 ? -4.818 63.473 68.315 0.50 34.78 331 SER B C 1
ATOM 5066 O O A SER B 1 307 ? -5.742 64.213 67.966 0.50 32.03 331 SER B O 1
ATOM 5067 O O B SER B 1 307 ? -5.758 64.179 67.941 0.50 31.77 331 SER B O 1
ATOM 5072 N N . LEU B 1 308 ? -3.638 63.430 67.694 1.00 30.57 332 LEU B N 1
ATOM 5073 C CA . LEU B 1 308 ? -3.355 64.214 66.485 1.00 29.78 332 LEU B CA 1
ATOM 5074 C C . LEU B 1 308 ? -4.280 63.886 65.325 1.00 31.00 332 LEU B C 1
ATOM 5075 O O . LEU B 1 308 ? -4.812 64.798 64.694 1.00 35.66 332 LEU B O 1
ATOM 5080 N N . ILE B 1 309 ? -4.484 62.593 65.055 1.00 31.11 333 ILE B N 1
ATOM 5081 C CA . ILE B 1 309 ? -5.390 62.160 63.974 1.00 31.04 333 ILE B CA 1
ATOM 5082 C C . ILE B 1 309 ? -6.827 62.590 64.264 1.00 30.18 333 ILE B C 1
ATOM 5083 O O . ILE B 1 309 ? -7.548 63.047 63.367 1.00 25.69 333 ILE B O 1
ATOM 5088 N N . ALA B 1 310 ? -7.238 62.442 65.523 1.00 30.08 334 ALA B N 1
ATOM 5089 C CA . ALA B 1 310 ? -8.568 62.844 65.954 1.00 34.22 334 ALA B CA 1
ATOM 5090 C C . ALA B 1 310 ? -8.756 64.346 65.744 1.00 30.42 334 ALA B C 1
ATOM 5091 O O . ALA B 1 310 ? -9.822 64.784 65.320 1.00 31.21 334 ALA B O 1
ATOM 5093 N N . ALA B 1 311 ? -7.717 65.124 66.029 1.00 28.78 335 ALA B N 1
ATOM 5094 C CA . ALA B 1 311 ? -7.759 66.572 65.809 1.00 31.77 335 ALA B CA 1
ATOM 5095 C C . ALA B 1 311 ? -7.827 66.925 64.316 1.00 34.09 335 ALA B C 1
ATOM 5096 O O . ALA B 1 311 ? -8.505 67.883 63.934 1.00 32.29 335 ALA B O 1
ATOM 5106 N N . LYS B 1 313 ? -9.059 65.113 61.681 1.00 28.32 337 LYS B N 1
ATOM 5107 C CA . LYS B 1 313 ? -10.327 64.762 61.044 1.00 30.01 337 LYS B CA 1
ATOM 5108 C C . LYS B 1 313 ? -11.338 65.899 61.170 1.00 31.54 337 LYS B C 1
ATOM 5109 O O . LYS B 1 313 ? -11.578 66.400 62.271 1.00 31.80 337 LYS B O 1
ATOM 5115 N N . GLY B 1 314 ? -11.906 66.321 60.041 1.00 28.92 338 GLY B N 1
ATOM 5116 C CA . GLY B 1 314 ? -12.955 67.353 60.043 1.00 29.44 338 GLY B CA 1
ATOM 5117 C C . GLY B 1 314 ? -12.455 68.793 59.989 1.00 29.67 338 GLY B C 1
ATOM 5118 O O . GLY B 1 314 ? -13.247 69.719 59.816 1.00 30.28 338 GLY B O 1
ATOM 5127 N N . LYS B 1 316 ? -11.146 72.264 58.848 1.00 29.43 340 LYS B N 1
ATOM 5128 C CA . LYS B 1 316 ? -11.428 73.114 57.687 1.00 28.28 340 LYS B CA 1
ATOM 5129 C C . LYS B 1 316 ? -10.546 74.360 57.766 1.00 29.34 340 LYS B C 1
ATOM 5130 O O . LYS B 1 316 ? -10.347 74.898 58.857 1.00 27.70 340 LYS B O 1
ATOM 5136 N N . TRP B 1 317 ? -10.035 74.834 56.625 1.00 24.07 341 TRP B N 1
ATOM 5137 C CA . TRP B 1 317 ? -9.322 76.121 56.582 1.00 25.80 341 TRP B CA 1
ATOM 5138 C C . TRP B 1 317 ? -9.183 76.634 55.176 1.00 24.64 341 TRP B C 1
ATOM 5139 O O . TRP B 1 317 ? -9.398 75.892 54.213 1.00 24.18 341 TRP B O 1
ATOM 5150 N N A GLU B 1 318 ? -8.841 77.913 55.045 0.50 26.06 342 GLU B N 1
ATOM 5151 N N B GLU B 1 318 ? -8.823 77.907 55.048 0.50 26.56 342 GLU B N 1
ATOM 5152 C CA A GLU B 1 318 ? -8.564 78.492 53.733 0.50 25.33 342 GLU B CA 1
ATOM 5153 C CA B GLU B 1 318 ? -8.559 78.505 53.744 0.50 26.47 342 GLU B CA 1
ATOM 5154 C C A GLU B 1 318 ? -7.101 78.297 53.382 0.50 26.43 342 GLU B C 1
ATOM 5155 C C B GLU B 1 318 ? -7.097 78.305 53.380 0.50 26.96 342 GLU B C 1
ATOM 5156 O O A GLU B 1 318 ? -6.213 78.656 54.163 0.50 26.81 342 GLU B O 1
ATOM 5157 O O B GLU B 1 318 ? -6.204 78.663 54.155 0.50 27.39 342 GLU B O 1
ATOM 5168 N N . SER B 1 319 ? -6.869 77.717 52.207 1.00 24.88 343 SER B N 1
ATOM 5169 C CA . SER B 1 319 ? -5.531 77.478 51.669 1.00 23.59 343 SER B CA 1
ATOM 5170 C C . SER B 1 319 ? -5.310 78.481 50.536 1.00 22.84 343 SER B C 1
ATOM 5171 O O . SER B 1 319 ? -6.287 79.037 50.020 1.00 23.49 343 SER B O 1
ATOM 5174 N N . PRO B 1 320 ? -4.044 78.726 50.132 1.00 22.30 344 PRO B N 1
ATOM 5175 C CA . PRO B 1 320 ? -3.881 79.519 48.906 1.00 21.76 344 PRO B CA 1
ATOM 5176 C C . PRO B 1 320 ? -4.697 78.961 47.725 1.00 20.51 344 PRO B C 1
ATOM 5177 O O . PRO B 1 320 ? -5.082 79.724 46.848 1.00 21.13 344 PRO B O 1
ATOM 5181 N N . ARG B 1 321 ? -4.970 77.655 47.710 1.00 19.05 345 ARG B N 1
ATOM 5182 C CA . ARG B 1 321 ? -5.693 77.045 46.579 1.00 18.98 345 ARG B CA 1
ATOM 5183 C C . ARG B 1 321 ? -7.205 77.289 46.623 1.00 18.56 345 ARG B C 1
ATOM 5184 O O . ARG B 1 321 ? -7.877 77.106 45.614 1.00 19.82 345 ARG B O 1
ATOM 5192 N N . GLY B 1 322 ? -7.716 77.678 47.794 1.00 20.88 346 GLY B N 1
ATOM 5193 C CA . GLY B 1 322 ? -9.161 77.754 48.075 1.00 21.92 346 GLY B CA 1
ATOM 5194 C C . GLY B 1 322 ? -9.507 77.082 49.413 1.00 22.88 346 GLY B C 1
ATOM 5195 O O . GLY B 1 322 ? -8.600 76.614 50.115 1.00 22.16 346 GLY B O 1
ATOM 5196 N N . PRO B 1 323 ? -10.812 77.033 49.778 1.00 22.69 347 PRO B N 1
ATOM 5197 C CA . PRO B 1 323 ? -11.219 76.353 51.024 1.00 24.50 347 PRO B CA 1
ATOM 5198 C C . PRO B 1 323 ? -10.940 74.860 50.915 1.00 24.34 347 PRO B C 1
ATOM 5199 O O . PRO B 1 323 ? -11.263 74.255 49.885 1.00 24.74 347 PRO B O 1
ATOM 5203 N N . ILE B 1 324 ? -10.319 74.283 51.945 1.00 22.63 348 ILE B N 1
ATOM 5204 C CA . ILE B 1 324 ? -10.057 72.836 51.988 1.00 23.28 348 ILE B CA 1
ATOM 5205 C C . ILE B 1 324 ? -10.405 72.271 53.364 1.00 24.88 348 ILE B C 1
ATOM 5206 O O . ILE B 1 324 ? -10.516 73.015 54.348 1.00 24.03 348 ILE B O 1
ATOM 5211 N N . SER B 1 325 ? -10.568 70.954 53.429 1.00 23.06 349 SER B N 1
ATOM 5212 C CA . SER B 1 325 ? -10.838 70.280 54.692 1.00 23.57 349 SER B CA 1
ATOM 5213 C C . SER B 1 325 ? -10.315 68.854 54.631 1.00 25.62 349 SER B C 1
ATOM 5214 O O . SER B 1 325 ? -10.033 68.318 53.537 1.00 22.46 349 SER B O 1
ATOM 5217 N N . ILE B 1 326 ? -10.166 68.249 55.807 1.00 26.38 350 ILE B N 1
ATOM 5218 C CA . ILE B 1 326 ? -9.856 66.821 55.898 1.00 26.40 350 ILE B CA 1
ATOM 5219 C C . ILE B 1 326 ? -11.151 66.081 56.188 1.00 26.32 350 ILE B C 1
ATOM 5220 O O . ILE B 1 326 ? -11.792 66.325 57.214 1.00 27.52 350 ILE B O 1
ATOM 5225 N N . ASP B 1 327 ? -11.544 65.199 55.269 1.00 28.81 351 ASP B N 1
ATOM 5226 C CA . ASP B 1 327 ? -12.759 64.390 55.432 1.00 30.08 351 ASP B CA 1
ATOM 5227 C C . ASP B 1 327 ? -12.629 63.562 56.722 1.00 31.33 351 ASP B C 1
ATOM 5228 O O . ASP B 1 327 ? -11.685 62.777 56.859 1.00 31.47 351 ASP B O 1
ATOM 5233 N N . PRO B 1 328 ? -13.551 63.760 57.687 1.00 31.98 352 PRO B N 1
ATOM 5234 C CA . PRO B 1 328 ? -13.457 63.027 58.955 1.00 32.21 352 PRO B CA 1
ATOM 5235 C C . PRO B 1 328 ? -13.600 61.511 58.781 1.00 32.55 352 PRO B C 1
ATOM 5236 O O . PRO B 1 328 ? -13.130 60.765 59.630 1.00 34.38 352 PRO B O 1
ATOM 5240 N N . GLU B 1 329 ? -14.223 61.075 57.684 1.00 32.47 353 GLU B N 1
ATOM 5241 C CA . GLU B 1 329 ? -14.431 59.647 57.413 1.00 31.59 353 GLU B CA 1
ATOM 5242 C C . GLU B 1 329 ? -13.272 58.967 56.683 1.00 30.93 353 GLU B C 1
ATOM 5243 O O . GLU B 1 329 ? -12.991 57.807 56.926 1.00 37.60 353 GLU B O 1
ATOM 5249 N N . THR B 1 330 ? -12.600 59.680 55.791 1.00 28.50 354 THR B N 1
ATOM 5250 C CA . THR B 1 330 ? -11.568 59.059 54.964 1.00 26.22 354 THR B CA 1
ATOM 5251 C C . THR B 1 330 ? -10.150 59.553 55.232 1.00 25.19 354 THR B C 1
ATOM 5252 O O . THR B 1 330 ? -9.191 58.940 54.750 1.00 27.74 354 THR B O 1
ATOM 5256 N N . ARG B 1 331 ? -10.019 60.667 55.964 1.00 23.91 355 ARG B N 1
ATOM 5257 C CA . ARG B 1 331 ? -8.722 61.362 56.170 1.00 24.37 355 ARG B CA 1
ATOM 5258 C C . ARG B 1 331 ? -8.105 61.935 54.874 1.00 23.97 355 ARG B C 1
ATOM 5259 O O . ARG B 1 331 ? -6.940 62.359 54.849 1.00 24.12 355 ARG B O 1
ATOM 5267 N N . ASP B 1 332 ? -8.889 61.972 53.808 1.00 23.12 356 ASP B N 1
ATOM 5268 C CA . ASP B 1 332 ? -8.419 62.554 52.559 1.00 23.09 356 ASP B CA 1
ATOM 5269 C C . ASP B 1 332 ? -8.857 64.027 52.383 1.00 24.56 356 ASP B C 1
ATOM 5270 O O . ASP B 1 332 ? -9.792 64.513 53.047 1.00 24.26 356 ASP B O 1
ATOM 5275 N N . ILE B 1 333 ? -8.187 64.717 51.464 1.00 22.45 357 ILE B N 1
ATOM 5276 C CA . ILE B 1 333 ? -8.442 66.146 51.217 1.00 23.11 357 ILE B CA 1
ATOM 5277 C C . ILE B 1 333 ? -9.709 66.374 50.385 1.00 22.05 357 ILE B C 1
ATOM 5278 O O . ILE B 1 333 ? -9.920 65.726 49.343 1.00 21.75 357 ILE B O 1
ATOM 5283 N N . VAL B 1 334 ? -10.548 67.294 50.858 1.00 21.56 358 VAL B N 1
ATOM 5284 C CA . VAL B 1 334 ? -11.729 67.742 50.120 1.00 21.76 358 VAL B CA 1
ATOM 5285 C C . VAL B 1 334 ? -11.439 69.175 49.702 1.00 22.11 358 VAL B C 1
ATOM 5286 O O . VAL B 1 334 ? -11.045 70.006 50.540 1.00 20.70 358 VAL B O 1
ATOM 5290 N N . GLN B 1 335 ? -11.607 69.468 48.413 1.00 18.82 359 GLN B N 1
ATOM 5291 C CA . GLN B 1 335 ? -11.149 70.747 47.883 1.00 21.51 359 GLN B CA 1
ATOM 5292 C C . GLN B 1 335 ? -11.863 71.069 46.595 1.00 20.21 359 GLN B C 1
ATOM 5293 O O . GLN B 1 335 ? -12.361 70.170 45.920 1.00 20.62 359 GLN B O 1
ATOM 5299 N N . ASN B 1 336 ? -11.900 72.352 46.251 1.00 20.04 360 ASN B N 1
ATOM 5300 C CA . ASN B 1 336 ? -12.313 72.754 44.899 1.00 19.92 360 ASN B CA 1
ATOM 5301 C C . ASN B 1 336 ? -11.393 72.161 43.835 1.00 19.20 360 ASN B C 1
ATOM 5302 O O . ASN B 1 336 ? -10.185 71.977 44.065 1.00 20.33 360 ASN B O 1
ATOM 5307 N N . ILE B 1 337 ? -11.980 71.854 42.677 1.00 18.93 361 ILE B N 1
ATOM 5308 C CA . ILE B 1 337 ? -11.237 71.507 41.484 1.00 18.85 361 ILE B CA 1
ATOM 5309 C C . ILE B 1 337 ? -11.630 72.516 40.416 1.00 19.65 361 ILE B C 1
ATOM 5310 O O . ILE B 1 337 ? -12.825 72.738 40.152 1.00 20.46 361 ILE B O 1
ATOM 5315 N N . TYR B 1 338 ? -10.630 73.146 39.807 1.00 17.47 362 TYR B N 1
ATOM 5316 C CA . TYR B 1 338 ? -10.880 74.197 38.820 1.00 16.87 362 TYR B CA 1
ATOM 5317 C C . TYR B 1 338 ? -10.549 73.683 37.430 1.00 18.39 362 TYR B C 1
ATOM 5318 O O . TYR B 1 338 ? -9.699 72.801 37.277 1.00 18.21 362 TYR B O 1
ATOM 5327 N N . ILE B 1 339 ? -11.207 74.222 36.408 1.00 17.15 363 ILE B N 1
ATOM 5328 C CA . ILE B 1 339 ? -10.697 74.010 35.059 1.00 17.52 363 ILE B CA 1
ATOM 5329 C C . ILE B 1 339 ? -9.979 75.279 34.608 1.00 18.44 363 ILE B C 1
ATOM 5330 O O . ILE B 1 339 ? -10.456 76.392 34.864 1.00 18.73 363 ILE B O 1
ATOM 5335 N N . ARG B 1 340 ? -8.821 75.098 33.971 1.00 18.03 364 ARG B N 1
ATOM 5336 C CA . ARG B 1 340 ? -7.949 76.210 33.608 1.00 17.76 364 ARG B CA 1
ATOM 5337 C C . ARG B 1 340 ? -7.521 76.149 32.142 1.00 17.94 364 ARG B C 1
ATOM 5338 O O . ARG B 1 340 ? -7.495 75.078 31.544 1.00 19.29 364 ARG B O 1
ATOM 5346 N N . LYS B 1 341 ? -7.179 77.307 31.578 1.00 18.41 365 LYS B N 1
ATOM 5347 C CA . LYS B 1 341 ? -6.590 77.386 30.245 1.00 20.25 365 LYS B CA 1
ATOM 5348 C C . LYS B 1 341 ? -5.278 78.144 30.369 1.00 19.89 365 LYS B C 1
ATOM 5349 O O . LYS B 1 341 ? -5.209 79.164 31.060 1.00 18.51 365 LYS B O 1
ATOM 5355 N N . VAL B 1 342 ? -4.234 77.648 29.709 1.00 20.14 366 VAL B N 1
ATOM 5356 C CA . VAL B 1 342 ? -2.953 78.355 29.735 1.00 20.97 366 VAL B CA 1
ATOM 5357 C C . VAL B 1 342 ? -3.049 79.627 28.894 1.00 19.91 366 VAL B C 1
ATOM 5358 O O . VAL B 1 342 ? -3.320 79.559 27.698 1.00 21.53 366 VAL B O 1
ATOM 5362 N N . GLU B 1 343 ? -2.836 80.776 29.541 1.00 21.02 367 GLU B N 1
ATOM 5363 C CA . GLU B 1 343 ? -2.841 82.085 28.877 1.00 22.76 367 GLU B CA 1
ATOM 5364 C C . GLU B 1 343 ? -1.582 82.857 29.256 1.00 22.22 367 GLU B C 1
ATOM 5365 O O . GLU B 1 343 ? -0.989 82.584 30.300 1.00 20.97 367 GLU B O 1
ATOM 5371 N N . LYS B 1 344 ? -1.193 83.825 28.426 1.00 21.56 368 LYS B N 1
ATOM 5372 C CA . LYS B 1 344 ? -0.069 84.699 28.761 1.00 23.61 368 LYS B CA 1
ATOM 5373 C C . LYS B 1 344 ? -0.554 85.977 29.459 1.00 22.87 368 LYS B C 1
ATOM 5374 O O . LYS B 1 344 ? -1.427 86.671 28.960 1.00 24.85 368 LYS B O 1
ATOM 5380 N N . VAL B 1 345 ? 0.001 86.257 30.635 1.00 20.46 369 VAL B N 1
ATOM 5381 C CA . VAL B 1 345 ? -0.321 87.466 31.398 1.00 24.85 369 VAL B CA 1
ATOM 5382 C C . VAL B 1 345 ? 1.009 88.076 31.820 1.00 24.61 369 VAL B C 1
ATOM 5383 O O . VAL B 1 345 ? 1.838 87.385 32.431 1.00 22.42 369 VAL B O 1
ATOM 5387 N N . ASP B 1 346 ? 1.219 89.351 31.467 1.00 23.66 370 ASP B N 1
ATOM 5388 C CA . ASP B 1 346 ? 2.465 90.080 31.777 1.00 26.60 370 ASP B CA 1
ATOM 5389 C C . ASP B 1 346 ? 3.714 89.282 31.376 1.00 22.80 370 ASP B C 1
ATOM 5390 O O . ASP B 1 346 ? 4.669 89.161 32.152 1.00 23.71 370 ASP B O 1
ATOM 5395 N N . GLY B 1 347 ? 3.694 88.735 30.159 1.00 21.13 371 GLY B N 1
ATOM 5396 C CA . GLY B 1 347 ? 4.839 88.012 29.604 1.00 20.59 371 GLY B CA 1
ATOM 5397 C C . GLY B 1 347 ? 5.020 86.559 30.033 1.00 21.59 371 GLY B C 1
ATOM 5398 O O . GLY B 1 347 ? 5.894 85.869 29.500 1.00 21.40 371 GLY B O 1
ATOM 5399 N N . GLU B 1 348 ? 4.204 86.093 30.985 1.00 22.21 372 GLU B N 1
ATOM 5400 C CA . GLU B 1 348 ? 4.374 84.756 31.581 1.00 21.89 372 GLU B CA 1
ATOM 5401 C C . GLU B 1 348 ? 3.146 83.876 31.338 1.00 21.22 372 GLU B C 1
ATOM 5402 O O . GLU B 1 348 ? 2.016 84.378 31.301 1.00 23.08 372 GLU B O 1
ATOM 5408 N N . LEU B 1 349 ? 3.369 82.572 31.180 1.00 18.46 373 LEU B N 1
ATOM 5409 C CA . LEU B 1 349 ? 2.274 81.603 31.050 1.00 19.00 373 LEU B CA 1
ATOM 5410 C C . LEU B 1 349 ? 1.645 81.289 32.408 1.00 20.15 373 LEU B C 1
ATOM 5411 O O . LEU B 1 349 ? 2.355 81.110 33.399 1.00 18.51 373 LEU B O 1
ATOM 5416 N N . TYR B 1 350 ? 0.310 81.246 32.446 1.00 19.79 374 TYR B N 1
ATOM 5417 C CA . TYR B 1 350 ? -0.427 80.893 33.661 1.00 19.11 374 TYR B CA 1
ATOM 5418 C C . TYR B 1 350 ? -1.596 79.978 33.345 1.00 19.28 374 TYR B C 1
ATOM 5419 O O . TYR B 1 350 ? -2.147 80.027 32.242 1.00 18.09 374 TYR B O 1
ATOM 5428 N N . ASN B 1 351 ? -1.948 79.143 34.325 1.00 19.69 375 ASN B N 1
ATOM 5429 C CA . ASN B 1 351 ? -3.178 78.368 34.306 1.00 17.84 375 ASN B CA 1
ATOM 5430 C C . ASN B 1 351 ? -4.329 79.237 34.788 1.00 18.86 375 ASN B C 1
ATOM 5431 O O . ASN B 1 351 ? -4.556 79.380 36.005 1.00 17.74 375 ASN B O 1
ATOM 5436 N N . ILE B 1 352 ? -5.045 79.8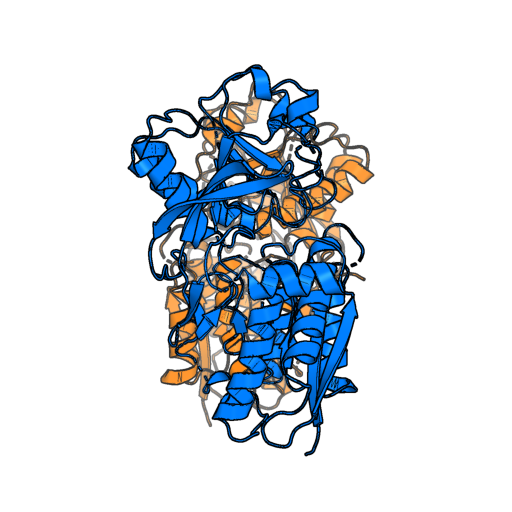38 33.842 1.00 16.98 376 ILE B N 1
ATOM 5437 C CA . ILE B 1 352 ? -6.106 80.779 34.204 1.00 17.46 376 ILE B CA 1
ATOM 5438 C C . ILE B 1 352 ? -7.402 80.016 34.440 1.00 17.49 376 ILE B C 1
ATOM 5439 O O . ILE B 1 352 ? -7.918 79.377 33.532 1.00 17.02 376 ILE B O 1
ATOM 5444 N N . GLU B 1 353 ? -7.908 80.086 35.668 1.00 19.07 377 GLU B N 1
ATOM 5445 C CA . GLU B 1 353 ? -9.088 79.334 36.093 1.00 18.51 377 GLU B CA 1
ATOM 5446 C C . GLU B 1 353 ? -10.352 79.932 35.458 1.00 18.57 377 GLU B C 1
ATOM 5447 O O . GLU B 1 353 ? -10.560 81.148 35.503 1.00 18.70 377 GLU B O 1
ATOM 5453 N N . PHE B 1 354 ? -11.171 79.088 34.832 1.00 18.85 378 PHE B N 1
ATOM 5454 C CA . PHE B 1 354 ? -12.419 79.554 34.233 1.00 19.20 378 PHE B CA 1
ATOM 5455 C C . PHE B 1 354 ? -13.649 78.777 34.731 1.00 20.96 378 PHE B C 1
ATOM 5456 O O . PHE B 1 354 ? -14.783 79.141 34.414 1.00 23.41 378 PHE B O 1
ATOM 5464 N N . ALA B 1 355 ? -13.439 77.711 35.502 1.00 19.16 379 ALA B N 1
ATOM 5465 C CA . ALA B 1 355 ? -14.560 76.928 36.062 1.00 17.35 379 ALA B CA 1
ATOM 5466 C C . ALA B 1 355 ? -14.162 76.431 37.441 1.00 19.62 379 ALA B C 1
ATOM 5467 O O . ALA B 1 355 ? -12.971 76.217 37.694 1.00 19.03 379 ALA B O 1
ATOM 5469 N N . LYS B 1 356 ? -15.147 76.238 38.315 1.00 19.51 380 LYS B N 1
ATOM 5470 C CA . LYS B 1 356 ? -14.926 75.827 39.719 1.00 21.40 380 LYS B CA 1
ATOM 5471 C C . LYS B 1 356 ? -15.984 74.814 40.180 1.00 21.16 380 LYS B C 1
ATOM 5472 O O . LYS B 1 356 ? -17.190 75.075 40.093 1.00 22.28 380 LYS B O 1
ATOM 5478 N N . PHE B 1 357 ? -15.527 73.664 40.665 1.00 21.84 381 PHE B N 1
ATOM 5479 C CA . PHE B 1 357 ? -16.401 72.656 41.277 1.00 21.44 381 PHE B CA 1
ATOM 5480 C C . PHE B 1 357 ? -16.052 72.592 42.749 1.00 24.56 381 PHE B C 1
ATOM 5481 O O . PHE B 1 357 ? -14.897 72.365 43.106 1.00 24.81 381 PHE B O 1
ATOM 5489 N N . ASP B 1 358 ? -17.051 72.822 43.594 1.00 23.69 382 ASP B N 1
ATOM 5490 C CA . ASP B 1 358 ? -16.824 73.028 45.010 1.00 25.17 382 ASP B CA 1
ATOM 5491 C C . ASP B 1 358 ? -16.634 71.723 45.758 1.00 25.97 382 ASP B C 1
ATOM 5492 O O . ASP B 1 358 ? -17.379 70.763 45.537 1.00 24.34 382 ASP B O 1
ATOM 5497 N N . ALA B 1 359 ? -15.626 71.706 46.631 1.00 24.38 383 ALA B N 1
ATOM 5498 C CA . ALA B 1 359 ? -15.478 70.677 47.685 1.00 24.92 383 ALA B CA 1
ATOM 5499 C C . ALA B 1 359 ? -15.648 69.267 47.143 1.00 24.15 383 ALA B C 1
ATOM 5500 O O . ALA B 1 359 ? -16.550 68.536 47.542 1.00 22.63 383 ALA B O 1
ATOM 5502 N N . VAL B 1 360 ? -14.773 68.899 46.219 1.00 23.59 384 VAL B N 1
ATOM 5503 C CA . VAL B 1 360 ? -14.822 67.587 45.586 1.00 24.60 384 VAL B CA 1
ATOM 5504 C C . VAL B 1 360 ? -14.148 66.542 46.479 1.00 24.78 384 VAL B C 1
ATOM 5505 O O . VAL B 1 360 ? -12.961 66.666 46.799 1.00 23.24 384 VAL B O 1
ATOM 5509 N N . LYS B 1 361 ? -14.912 65.529 46.888 1.00 23.86 385 LYS B N 1
ATOM 5510 C CA . LYS B 1 361 ? -14.368 64.387 47.622 1.00 26.23 385 LYS B CA 1
ATOM 5511 C C . LYS B 1 361 ? -13.700 63.456 46.618 1.00 24.16 385 LYS B C 1
ATOM 5512 O O . LYS B 1 361 ? -14.144 63.374 45.470 1.00 25.38 385 LYS B O 1
ATOM 5518 N N . ASP B 1 362 ? -12.651 62.750 47.042 1.00 23.65 386 ASP B N 1
ATOM 5519 C CA . ASP B 1 362 ? -12.021 61.721 46.202 1.00 25.16 386 ASP B CA 1
ATOM 5520 C C . ASP B 1 362 ? -13.066 60.755 45.625 1.00 24.35 386 ASP B C 1
ATOM 5521 O O . ASP B 1 362 ? -13.699 60.014 46.386 1.00 25.76 386 ASP B O 1
ATOM 5526 N N . PRO B 1 363 ? -13.242 60.758 44.283 1.00 24.56 387 PRO B N 1
ATOM 5527 C CA . PRO B 1 363 ? -14.164 59.837 43.591 1.00 26.95 387 PRO B CA 1
ATOM 5528 C C . PRO B 1 363 ? -13.776 58.365 43.740 1.00 25.71 387 PRO B C 1
ATOM 5529 O O . PRO B 1 363 ? -14.630 57.496 43.600 1.00 25.44 387 PRO B O 1
ATOM 5533 N N . GLY B 1 364 ? -12.501 58.097 44.019 1.00 24.33 388 GLY B N 1
ATOM 5534 C CA . GLY B 1 364 ? -12.007 56.732 44.223 1.00 28.74 388 GLY B CA 1
ATOM 5535 C C . GLY B 1 364 ? -12.430 56.104 45.543 1.00 30.82 388 GLY B C 1
ATOM 5536 O O . GLY B 1 364 ? -12.171 54.929 45.772 1.00 34.04 388 GLY B O 1
ATOM 5537 N N . LYS B 1 365 ? -13.080 56.880 46.411 1.00 29.31 389 LYS B N 1
ATOM 5538 C CA . LYS B 1 365 ? -13.580 56.361 47.687 1.00 34.67 389 LYS B CA 1
ATOM 5539 C C . LYS B 1 365 ? -15.073 56.593 47.900 1.00 40.49 389 LYS B C 1
ATOM 5540 O O . LYS B 1 365 ? -15.678 55.957 48.763 1.00 47.22 389 LYS B O 1
ATOM 5546 N N . THR B 1 366 ? -15.668 57.497 47.126 1.00 40.94 390 THR B N 1
ATOM 5547 C CA . THR B 1 366 ? -17.098 57.805 47.290 1.00 50.98 390 THR B CA 1
ATOM 5548 C C . THR B 1 366 ? -17.956 56.541 47.106 1.00 54.48 390 THR B C 1
ATOM 5549 O O . THR B 1 366 ? -17.907 55.896 46.052 1.00 56.51 390 THR B O 1
ATOM 5553 N N . LYS B 1 367 ? -18.696 56.195 48.166 1.00 65.17 391 LYS B N 1
ATOM 5554 C CA . LYS B 1 367 ? -19.542 54.983 48.265 1.00 66.93 391 LYS B CA 1
ATOM 5555 C C . LYS B 1 367 ? -19.294 53.900 47.204 1.00 69.65 391 LYS B C 1
ATOM 5556 O O . LYS B 1 367 ? -19.947 53.860 46.158 1.00 66.99 391 LYS B O 1
#

Sequence (703 aa):
EDTFKVGLIVPTGGQASTGKQIDNAIKLYIKKHGDTVAGKKIEVILKDDAAIPDNTKRLAQELIVNDKVNVIAGFGITPAALAAAPLATQAKVPEIVAAGTSIITEERSPYIVRTSFTLAQSSIIIGDWAAKNGIKKVATLTSSDYAPGNDALAFFKERFTAGGGEIVEEIKVPLANPDFAPFLQRKDAKPDAFVFVPAGQGGNFKQFAERGLDKSGIKVIGPGDVDDDLLLNSGDAALGVVTAHYSAAHPSANKEFVAAYKKEFGQRPGFAVVGGYDGIHLVFEALKKTGGKADGDSLIAAKGKWESPRGPISIDPETRDIVQNIYIRKVEKVDGELYNIEFAKFDAVKDPGKTEDTFKVGLIVPTGGQASTGKQIDNAIKLYIKKHGDTVAGKKIEVILKDDAAIPDDNTKRLAQELIVNDKVNVVIAGFGITPAALAAAPLATQAKVPEIVAAGTSIITERSPYIVVRTSFTLAQSSIIIGDWAAKNGIKKVATLTSSDYAPGNDALAFFKERFTAGGGEIVEEIKVPLANPDFAPFLQRKDAKPDAFVFVPAGQGGNFKQFAERGLDKSGIKVIGPGDVDDDLLLNSGDAALGVVTAHYSAAHPSANKEFVAAYKKEFGQRPGFAVVGGYDGIHLVFEALKKTGGKADGDSSLIAAKGKWEESPRGPISIDPETRDIVQNIYIRKVEKVDGELYNIEFAKFDAVKDPGKTK

Foldseek 3Di:
DQAAEEEEEEAPAQQNLQSVLLVLLLVLLCVVPNQDFLRYGYDYHYDHQNLDLVSLLVSLCCCCPVVVHLAYEERCELSSLLSNQVVCQVSLHAYEYVYAFPCSLVSHVRYFFLFYHLLLFLLVLLQVCLVVPQAEEEEEFEPDRRSVSSVVNSCVNNVVSRHYYDYYHYFYLHPTDCQVVLVCLVVQGQEEYDHAANCLLVVVSNVVSPVLVRNYAYEYAPRVKQQCQQPDPSQAFHKGKYQWCVPPPVVVVSQVSSCVVPVGGRISSQRSNVSVVLVSQLCNVLSNPRGSVSSSQSAFWDQTSRGIWTQHNVRSYIFAKMFMFGFDADPRTTIGHTDGIDGRGDRPVVD/DQEAEEEEEEAPALQNVQSVLLVLLLVLLCVVPNQHFLRHGYYYHYDHQNLPQVSLLVSLCCCCPVVVHLAYEERCELSSLLSNQVVCQVSLHAYEYVYAFLCSLVSHVRYFFLQYHLLLFLLVLLQVCLVVPQAEEEEEFEPDRSSVSSCVNSCVNNVVSRHYYPYYHYFHLHPTDCLVVLVVLVVDGQEEYDHAANCLLVVVSNVVSPVLVVNYAYEYAPRVKQQCQQPDPSQAFHKTKYQWCVPPPVVVVSQVSSCVVPVTGRISSQRSNVSSVLQSQLCNVLSNDRGSVSSSCSAFWDATSRGIWTQHNVRSYIFAKMFMFGWDDDPNTTIGHTDGIDGGGDRPVPDD

Solvent-accessible surface area: 26575 Å² total

Radius of gyration: 26.84 Å; Cα contacts (8 Å, |Δi|>4): 1620; chains: 2; bounding box: 41×82×64 Å